Protein AF-0000000075959502 (afdb_homodimer)

Secondary structure (DSSP, 8-state):
------------------------B--EEEEE-TTS-EEEEE-EES-B-S-GGG--EEEEEEE-SSEEEEEEEETTSBEEEEEEEE-S-HHHHTS---HHHHHHHHHHHTTTSPP-SEEEEEPPP---GGGGGSHHHHHHHHHHHHHHHHHHHHHHH---HHHHHH--S-SS----S---EEEEPTTHHHHHTT-EETTEEPP-HHHHHHHHTT--EE------------SS---S-------EE----B--HHHHHHHHTS-HHHHHHHHHHHHHHHHHIIIIII--HHHHGGGG-/------------------------B--EEEEE-TTS-EEEEE-EES-B-S-GGG--EEEEEEE-SSEEEEEEEETTSBEEEEEEEE-S-HHHHTS---HHHHHHHHHHHTTTSPP-SEEEEEPPP---GGGGGSHHHHHHHHHHHHHHHHHHHHHHH---HHHHHH--S-SS----S---EEEEPTTHHHHHTT-EETTEEPP-HHHHHHHHTT--EE------------SS---S-------EE----B--HHHHHHHHTS-HHHHHHHHHHHHHHHHHIIIIII--HHHHGGGG-

pLDDT: mean 73.0, std 24.38, range [20.97, 98.81]

Radius of gyration: 30.24 Å; Cα contacts (8 Å, |Δi|>4): 829; chains: 2; bounding box: 91×112×64 Å

Foldseek 3Di:
DDPPPPPPPPPPPDPPPPPPPQPLPQLWDFFQDPVRDTDTDRFKPPRASDDLVPFFWEKFWFDDLFKIWIWIAGLVQETPDTDMDGQDDPVCVPPDDDLVSSLVSLLVCVVVRDDGQAYEYADDDPPDVVQCVDPVSVSSVVSVVSSVVSCQVNNLVDDDVVVVPDDPPDPVPCSPPRRRYMHGYPCLLCLLLVQDDPNDGHFCLVVVVCLQVPDFFDPPPPPPVPDDPPPPDVPDDPPPPLGQGFDGHYYDPVNVVVLVVDDSVVNSSSSNNVSRRSSCCCRRNVVDVSSCVSSHD/DDPPPPPPPPPPPPCPPPPPPQPLPQQWDFFQDPVRDTDTDRFKPPRASDDLVPFFWEKFWFDDLFKIWIWIAGLVQETPDTDMDGQDDPVCLVPDDDLVSSLVSLLVCVVVRDDGQAYEYADDDPPDVVQCVDPVSVSSVVSVVSSVVSCQVNNLVDDDVVVVPDDPPDPVPCSPPRRRYMHGYPCLLCLLLVQDDPNDGHFCLVVVVCLQVPDFFDPPPPPPVPDDPPPPDPPPDPPPPLGQGFDGHYYDPVNVVVLVPDDSVVNSSSSNNVSRRSSCCCRRNVVDVSSCVSSHD

Sequence (594 aa):
MAVVFPILEISLAHLSKSTLRQEAIGCSVKISTAGGSKKRIKVVKPDLSCEDEELQNVVGLHVGPCSIYWAKIKRSGDVLDWSHRKLFPIAEMSKKIRLPQLYEEVSSMLEHIPVGDVYILEAANHVQPSSLQSSSASLSALLHAQILAMLMALLNCRVESDLIYDSQEDIHRELDSIHKVYFLRPRMMSRLFRLLVGSERVSALDLVDSIIDGSRELKVDFAVEGQEDTENTRNEEAELHPTHIFTPVKVPSNIAASYYKLRAVEREEMCQALLIAMTFYDLVVFKDPKVLAPLQMMAVVFPILEISLAHLSKSTLRQEAIGCSVKISTAGGSKKRIKVVKPDLSCEDEELQNVVGLHVGPCSIYWAKIKRSGDVLDWSHRKLFPIAEMSKKIRLPQLYEEVSSMLEHIPVGDVYILEAANHVQPSSLQSSSASLSALLHAQILAMLMALLNCRVESDLIYDSQEDIHRELDSIHKVYFLRPRMMSRLFRLLVGSERVSALDLVDSIIDGSRELKVDFAVEGQEDTENTRNEEAELHPTHIFTPVKVPSNIAASYYKLRAVEREEMCQALLIAMTFYDLVVFKDPKVLAPLQM

Structure (mmCIF, N/CA/C/O backbone):
data_AF-0000000075959502-model_v1
#
loop_
_entity.id
_entity.type
_entity.pdbx_description
1 polymer 'Uncharacterized protein'
#
loop_
_atom_site.group_PDB
_atom_site.id
_atom_site.type_symbol
_atom_site.label_atom_id
_atom_site.label_alt_id
_atom_site.label_comp_id
_atom_site.label_asym_id
_atom_site.label_entity_id
_atom_site.label_seq_id
_atom_site.pdbx_PDB_ins_code
_atom_site.Cartn_x
_atom_site.Cartn_y
_atom_site.Cartn_z
_atom_site.occupancy
_atom_site.B_iso_or_equiv
_atom_site.auth_seq_id
_atom_site.auth_comp_id
_atom_site.auth_asym_id
_atom_site.auth_atom_id
_atom_site.pdbx_PDB_model_num
ATOM 1 N N . MET A 1 1 ? 63.781 -18.688 5.805 1 20.97 1 MET A N 1
ATOM 2 C CA . MET A 1 1 ? 62.969 -18.062 6.855 1 20.97 1 MET A CA 1
ATOM 3 C C . MET A 1 1 ? 61.594 -17.672 6.324 1 20.97 1 MET A C 1
ATOM 5 O O . MET A 1 1 ? 61.5 -16.875 5.391 1 20.97 1 MET A O 1
ATOM 9 N N . ALA A 1 2 ? 60.719 -18.531 6.5 1 24.69 2 ALA A N 1
ATOM 10 C CA . ALA A 1 2 ? 59.375 -18.734 5.969 1 24.69 2 ALA A CA 1
ATOM 11 C C . ALA A 1 2 ? 58.438 -17.656 6.473 1 24.69 2 ALA A C 1
ATOM 13 O O . ALA A 1 2 ? 58.375 -17.391 7.676 1 24.69 2 ALA A O 1
ATOM 14 N N . VAL A 1 3 ? 58.188 -16.641 5.797 1 23.62 3 VAL A N 1
ATOM 15 C CA . VAL A 1 3 ? 57.469 -15.422 6.168 1 23.62 3 VAL A CA 1
ATOM 16 C C . VAL A 1 3 ? 56.031 -15.773 6.543 1 23.62 3 VAL A C 1
ATOM 18 O O . VAL A 1 3 ? 55.281 -16.312 5.723 1 23.62 3 VAL A O 1
ATOM 21 N N . VAL A 1 4 ? 55.75 -16.25 7.707 1 23.06 4 VAL A N 1
ATOM 22 C CA . VAL A 1 4 ? 54.469 -16.672 8.297 1 23.06 4 VAL A CA 1
ATOM 23 C C . VAL A 1 4 ? 53.5 -15.508 8.289 1 23.06 4 VAL A C 1
ATOM 25 O O . VAL A 1 4 ? 53.781 -14.43 8.82 1 23.06 4 VAL A O 1
ATOM 28 N N . PHE A 1 5 ? 52.812 -15.312 7.262 1 24.22 5 PHE A N 1
ATOM 29 C CA . PHE A 1 5 ? 51.844 -14.242 7.18 1 24.22 5 PHE A CA 1
ATOM 30 C C . PHE A 1 5 ? 50.781 -14.383 8.281 1 24.22 5 PHE A C 1
ATOM 32 O O . PHE A 1 5 ? 50.188 -15.453 8.445 1 24.22 5 PHE A O 1
ATOM 39 N N . PRO A 1 6 ? 50.938 -13.773 9.43 1 23.33 6 PRO A N 1
ATOM 40 C CA . PRO A 1 6 ? 49.969 -13.922 10.531 1 23.33 6 PRO A CA 1
ATOM 41 C C . PRO A 1 6 ? 48.531 -13.766 10.094 1 23.33 6 PRO A C 1
ATOM 43 O O . PRO A 1 6 ? 48.25 -12.977 9.18 1 23.33 6 PRO A O 1
ATOM 46 N N . ILE A 1 7 ? 47.75 -14.789 10.102 1 22.53 7 ILE A N 1
ATOM 47 C CA . ILE A 1 7 ? 46.312 -14.992 9.898 1 22.53 7 ILE A CA 1
ATOM 48 C C . ILE A 1 7 ? 45.531 -14.039 10.805 1 22.53 7 ILE A C 1
ATOM 50 O O . ILE A 1 7 ? 45.625 -14.109 12.031 1 22.53 7 ILE A O 1
ATOM 54 N N . LEU A 1 8 ? 45.531 -12.812 10.523 1 21.7 8 LEU A N 1
ATOM 55 C CA . LEU A 1 8 ? 44.719 -11.875 11.305 1 21.7 8 LEU A CA 1
ATOM 56 C C . LEU A 1 8 ? 43.375 -12.477 11.656 1 21.7 8 LEU A C 1
ATOM 58 O O . LEU A 1 8 ? 42.625 -12.859 10.773 1 21.7 8 LEU A O 1
ATOM 62 N N . GLU A 1 9 ? 43.25 -13.195 12.727 1 22.69 9 GLU A N 1
ATOM 63 C CA . GLU A 1 9 ? 42.094 -13.648 13.5 1 22.69 9 GLU A CA 1
ATOM 64 C C . GLU A 1 9 ? 41.062 -12.523 13.656 1 22.69 9 GLU A C 1
ATOM 66 O O . GLU A 1 9 ? 41.312 -11.523 14.32 1 22.69 9 GLU A O 1
ATOM 71 N N . ILE A 1 10 ? 40.438 -12.211 12.617 1 23.39 10 ILE A N 1
ATOM 72 C CA . ILE A 1 10 ? 39.312 -11.297 12.711 1 23.39 10 ILE A CA 1
ATOM 73 C C . ILE A 1 10 ? 38.344 -11.789 13.781 1 23.39 10 ILE A C 1
ATOM 75 O O . ILE A 1 10 ? 37.75 -12.859 13.648 1 23.39 10 ILE A O 1
ATOM 79 N N . SER A 1 11 ? 38.656 -11.672 15.086 1 23.61 11 SER A N 1
ATOM 80 C CA . SER A 1 11 ? 37.781 -11.852 16.234 1 23.61 11 SER A CA 1
ATOM 81 C C . SER A 1 11 ? 36.406 -11.242 15.992 1 23.61 11 SER A C 1
ATOM 83 O O . SER A 1 11 ? 36.281 -10.078 15.578 1 23.61 11 SER A O 1
ATOM 85 N N . LEU A 1 12 ? 35.469 -12.008 15.617 1 23.78 12 LEU A N 1
ATOM 86 C CA . LEU A 1 12 ? 34.031 -11.914 15.617 1 23.78 12 LEU A CA 1
ATOM 87 C C . LEU A 1 12 ? 33.5 -11.281 16.906 1 23.78 12 LEU A C 1
ATOM 89 O O . LEU A 1 12 ? 33.281 -11.984 17.906 1 23.78 12 LEU A O 1
ATOM 93 N N . ALA A 1 13 ? 34.188 -10.359 17.5 1 24.36 13 ALA A N 1
ATOM 94 C CA . ALA A 1 13 ? 33.656 -9.711 18.703 1 24.36 13 ALA A CA 1
ATOM 95 C C . ALA A 1 13 ? 32.156 -9.469 18.547 1 24.36 13 ALA A C 1
ATOM 97 O O . ALA A 1 13 ? 31.641 -9.352 17.438 1 24.36 13 ALA A O 1
ATOM 98 N N . HIS A 1 14 ? 31.375 -9.695 19.719 1 25.3 14 HIS A N 1
ATOM 99 C CA . HIS A 1 14 ? 30 -9.656 20.234 1 25.3 14 HIS A CA 1
ATOM 100 C C . HIS A 1 14 ? 29.297 -8.375 19.812 1 25.3 14 HIS A C 1
ATOM 102 O O . HIS A 1 14 ? 29.547 -7.305 20.375 1 25.3 14 HIS A O 1
ATOM 108 N N . LEU A 1 15 ? 29.375 -8.117 18.688 1 25.14 15 LEU A N 1
ATOM 109 C CA . LEU A 1 15 ? 28.547 -6.988 18.266 1 25.14 15 LEU A CA 1
ATOM 110 C C . LEU A 1 15 ? 27.156 -7.059 18.891 1 25.14 15 LEU A C 1
ATOM 112 O O . LEU A 1 15 ? 26.312 -7.84 18.438 1 25.14 15 LEU A O 1
ATOM 116 N N . SER A 1 16 ? 26.906 -7.273 20.188 1 27.22 16 SER A N 1
ATOM 117 C CA . SER A 1 16 ? 25.812 -6.977 21.109 1 27.22 16 SER A CA 1
ATOM 118 C C . SER A 1 16 ? 25.281 -5.57 20.891 1 27.22 16 SER A C 1
ATOM 120 O O . SER A 1 16 ? 25.516 -4.672 21.703 1 27.22 16 SER A O 1
ATOM 122 N N . LYS A 1 17 ? 25.516 -4.988 19.859 1 28.58 17 LYS A N 1
ATOM 123 C CA . LYS A 1 17 ? 24.891 -3.666 19.906 1 28.58 17 LYS A CA 1
ATOM 124 C C . LYS A 1 17 ? 23.469 -3.746 20.453 1 28.58 17 LYS A C 1
ATOM 126 O O . LYS A 1 17 ? 22.703 -4.652 20.109 1 28.58 17 LYS A O 1
ATOM 131 N N . SER A 1 18 ? 23.172 -3.123 21.547 1 28.08 18 SER A N 1
ATOM 132 C CA . SER A 1 18 ? 21.984 -2.705 22.281 1 28.08 18 SER A CA 1
ATOM 133 C C . SER A 1 18 ? 20.844 -2.352 21.344 1 28.08 18 SER A C 1
ATOM 135 O O . SER A 1 18 ? 21.031 -1.588 20.391 1 28.08 18 SER A O 1
ATOM 137 N N . THR A 1 19 ? 20.031 -3.205 20.797 1 33.25 19 THR A N 1
ATOM 138 C CA . THR A 1 19 ? 18.625 -3.043 20.438 1 33.25 19 THR A CA 1
ATOM 139 C C . THR A 1 19 ? 18.031 -1.824 21.141 1 33.25 19 THR A C 1
ATOM 141 O O . THR A 1 19 ? 17.625 -1.901 22.297 1 33.25 19 THR A O 1
ATOM 144 N N . LEU A 1 20 ? 18.672 -0.806 21.297 1 27.59 20 LEU A N 1
ATOM 145 C CA . LEU A 1 20 ? 18.031 0.387 21.828 1 27.59 20 LEU A CA 1
ATOM 146 C C . LEU A 1 20 ? 16.641 0.595 21.219 1 27.59 20 LEU A C 1
ATOM 148 O O . LEU A 1 20 ? 16.531 0.959 20.047 1 27.59 20 LEU A O 1
ATOM 152 N N . ARG A 1 21 ? 15.727 -0.254 21.422 1 32.62 21 ARG A N 1
ATOM 153 C CA . ARG A 1 21 ? 14.32 0.143 21.438 1 32.62 21 ARG A CA 1
ATOM 154 C C . ARG A 1 21 ? 14.18 1.644 21.672 1 32.62 21 ARG A C 1
ATOM 156 O O . ARG A 1 21 ? 14.398 2.129 22.781 1 32.62 21 ARG A O 1
ATOM 163 N N . GLN A 1 22 ? 14.688 2.459 20.891 1 35.47 22 GLN A N 1
ATOM 164 C CA . GLN A 1 22 ? 14.312 3.861 21.031 1 35.47 22 GLN A CA 1
ATOM 165 C C . GLN A 1 22 ? 12.883 4 21.562 1 35.47 22 GLN A C 1
ATOM 167 O O . GLN A 1 22 ? 11.945 3.477 20.953 1 35.47 22 GLN A O 1
ATOM 172 N N . GLU A 1 23 ? 12.656 4.031 22.766 1 39.66 23 GLU A N 1
ATOM 173 C CA . GLU A 1 23 ? 11.391 4.344 23.422 1 39.66 23 GLU A CA 1
ATOM 174 C C . GLU A 1 23 ? 10.609 5.391 22.625 1 39.66 23 GLU A C 1
ATOM 176 O O . GLU A 1 23 ? 11.094 6.504 22.406 1 39.66 23 GLU A O 1
ATOM 181 N N . ALA A 1 24 ? 9.852 4.898 21.656 1 46.62 24 ALA A N 1
ATOM 182 C CA . ALA A 1 24 ? 8.852 5.785 21.062 1 46.62 24 ALA A CA 1
ATOM 183 C C . ALA A 1 24 ? 8.289 6.754 22.094 1 46.62 24 ALA A C 1
ATOM 185 O O . ALA A 1 24 ? 7.828 6.336 23.156 1 46.62 24 ALA A O 1
ATOM 186 N N . ILE A 1 25 ? 8.789 7.949 22.297 1 45.75 25 ILE A N 1
ATOM 187 C CA . ILE A 1 25 ? 8.18 8.969 23.141 1 45.75 25 ILE A CA 1
ATOM 188 C C . ILE A 1 25 ? 6.773 9.281 22.641 1 45.75 25 ILE A C 1
ATOM 190 O O . ILE A 1 25 ? 6.59 9.719 21.5 1 45.75 25 ILE A O 1
ATOM 194 N N . GLY A 1 26 ? 5.84 8.57 23.188 1 49.59 26 GLY A N 1
ATOM 195 C CA . GLY A 1 26 ? 4.449 8.891 22.922 1 49.59 26 GLY A CA 1
ATOM 196 C C . GLY A 1 26 ? 4.141 10.367 23.047 1 49.59 26 GLY A C 1
ATOM 197 O O . GLY A 1 26 ? 4.543 11 24.031 1 49.59 26 GLY A O 1
ATOM 198 N N . CYS A 1 27 ? 4.039 11.117 21.922 1 54.19 27 CYS A N 1
ATOM 199 C CA . CYS A 1 27 ? 3.635 12.516 21.938 1 54.19 27 CYS A CA 1
ATOM 200 C C . CYS A 1 27 ? 2.168 12.656 22.328 1 54.19 27 CYS A C 1
ATOM 202 O O . CYS A 1 27 ? 1.28 12.234 21.578 1 54.19 27 CYS A O 1
ATOM 204 N N . SER A 1 28 ? 1.961 12.828 23.594 1 60.25 28 SER A N 1
ATOM 205 C CA . SER A 1 28 ? 0.593 12.977 24.094 1 60.25 28 SER A CA 1
ATOM 206 C C . SER A 1 28 ? 0.292 14.43 24.453 1 60.25 28 SER A C 1
ATOM 208 O O . SER A 1 28 ? 1.198 15.188 24.797 1 60.25 28 SER A O 1
ATOM 210 N N . VAL A 1 29 ? -0.824 14.906 24.094 1 62.03 29 VAL A N 1
ATOM 211 C CA . VAL A 1 29 ? -1.307 16.234 24.469 1 62.03 29 VAL A CA 1
ATOM 212 C C . VAL A 1 29 ? -2.562 16.109 25.328 1 62.03 29 VAL A C 1
ATOM 214 O O . VAL A 1 29 ? -3.33 15.148 25.172 1 62.03 29 VAL A O 1
ATOM 217 N N . LYS A 1 30 ? -2.686 16.891 26.375 1 63.94 30 LYS A N 1
ATOM 218 C CA . LYS A 1 30 ? -3.889 16.922 27.203 1 63.94 30 LYS A CA 1
ATOM 219 C C . LYS A 1 30 ? -5.031 17.625 26.484 1 63.94 30 LYS A C 1
ATOM 221 O O . LYS A 1 30 ? -4.855 18.734 25.953 1 63.94 30 LYS A O 1
ATOM 226 N N . ILE A 1 31 ? -6.023 16.922 26.109 1 63.94 31 ILE A N 1
ATOM 227 C CA . ILE A 1 31 ? -7.203 17.516 25.5 1 63.94 31 ILE A CA 1
ATOM 228 C C . ILE A 1 31 ? -8.375 17.469 26.484 1 63.94 31 ILE A C 1
ATOM 230 O O . ILE A 1 31 ? -8.516 16.516 27.25 1 63.94 31 ILE A O 1
ATOM 234 N N . SER A 1 32 ? -9.039 18.578 26.703 1 60.12 32 SER A N 1
ATOM 235 C CA . SER A 1 32 ? -10.234 18.594 27.531 1 60.12 32 SER A CA 1
ATOM 236 C C . SER A 1 32 ? -11.383 17.844 26.875 1 60.12 32 SER A C 1
ATOM 238 O O . SER A 1 32 ? -11.617 17.969 25.672 1 60.12 32 SER A O 1
ATOM 240 N N . THR A 1 33 ? -11.844 16.828 27.609 1 55.31 33 THR A N 1
ATOM 241 C CA . THR A 1 33 ? -13.039 16.125 27.141 1 55.31 33 THR A CA 1
ATOM 242 C C . THR A 1 33 ? -14.297 16.906 27.5 1 55.31 33 THR A C 1
ATOM 244 O O . THR A 1 33 ? -14.234 17.891 28.25 1 55.31 33 THR A O 1
ATOM 247 N N . ALA A 1 34 ? -15.398 16.656 26.891 1 56.03 34 ALA A N 1
ATOM 248 C CA . ALA A 1 34 ? -16.672 17.297 27.188 1 56.03 34 ALA A CA 1
ATOM 249 C C . ALA A 1 34 ? -16.938 17.375 28.688 1 56.03 34 ALA A C 1
ATOM 251 O O . ALA A 1 34 ? -17.594 18.297 29.156 1 56.03 34 ALA A O 1
ATOM 252 N N . GLY A 1 35 ? -16.5 16.516 29.359 1 53.81 35 GLY A N 1
ATOM 253 C CA . GLY A 1 35 ? -16.828 16.484 30.781 1 53.81 35 GLY A CA 1
ATOM 254 C C . GLY A 1 35 ? -15.789 17.172 31.656 1 53.81 35 GLY A C 1
ATOM 255 O O . GLY A 1 35 ? -15.805 17.047 32.875 1 53.81 35 GLY A O 1
ATOM 256 N N . GLY A 1 36 ? -14.969 18 31.141 1 56.59 36 GLY A N 1
ATOM 257 C CA . GLY A 1 36 ? -14.039 18.781 31.953 1 56.59 36 GLY A CA 1
ATOM 258 C C . GLY A 1 36 ? -12.781 18.016 32.312 1 56.59 36 GLY A C 1
ATOM 259 O O . GLY A 1 36 ? -11.875 18.578 32.938 1 56.59 36 GLY A O 1
ATOM 260 N N . SER A 1 37 ? -12.75 16.703 32.125 1 60.59 37 SER A N 1
ATOM 261 C CA . SER A 1 37 ? -11.578 15.93 32.5 1 60.59 37 SER A CA 1
ATOM 262 C C . SER A 1 37 ? -10.5 15.961 31.438 1 60.59 37 SER A C 1
ATOM 264 O O . SER A 1 37 ? -10.805 16.016 30.234 1 60.59 37 SER A O 1
ATOM 266 N N . LYS A 1 38 ? -9.258 16.328 31.797 1 63.22 38 LYS A N 1
ATOM 267 C CA . LYS A 1 38 ? -8.125 16.375 30.875 1 63.22 38 LYS A CA 1
ATOM 268 C C . LYS A 1 38 ? -7.547 14.977 30.641 1 63.22 38 LYS A C 1
ATOM 270 O O . LYS A 1 38 ? -7.219 14.273 31.609 1 63.22 38 LYS A O 1
ATOM 275 N N . LYS A 1 39 ? -7.801 14.453 29.406 1 66.81 39 LYS A N 1
ATOM 276 C CA . LYS A 1 39 ? -7.238 13.148 29.047 1 66.81 39 LYS A CA 1
ATOM 277 C C . LYS A 1 39 ? -6.043 13.305 28.109 1 66.81 39 LYS A C 1
ATOM 279 O O . LYS A 1 39 ? -6.062 14.125 27.203 1 66.81 39 LYS A O 1
ATOM 284 N N . ARG A 1 40 ? -5.008 12.633 28.516 1 69.5 40 ARG A N 1
ATOM 285 C CA . ARG A 1 40 ? -3.828 12.609 27.672 1 69.5 40 ARG A CA 1
ATOM 286 C C . ARG A 1 40 ? -4.066 11.75 26.422 1 69.5 40 ARG A C 1
ATOM 288 O O . ARG A 1 40 ? -4.469 10.586 26.547 1 69.5 40 ARG A O 1
ATOM 295 N N . ILE A 1 41 ? -4.055 12.484 25.234 1 76.5 41 ILE A N 1
ATOM 296 C CA . ILE A 1 41 ? -4.309 11.758 24 1 76.5 41 ILE A CA 1
ATOM 297 C C . ILE A 1 41 ? -3.045 11.742 23.141 1 76.5 41 ILE A C 1
ATOM 299 O O . ILE A 1 41 ? -2.336 12.75 23.047 1 76.5 41 ILE A O 1
ATOM 303 N N . LYS A 1 42 ? -2.816 10.594 22.562 1 80.06 42 LYS A N 1
ATOM 304 C CA . LYS A 1 42 ? -1.722 10.5 21.609 1 80.06 42 LYS A CA 1
ATOM 305 C C . LYS A 1 42 ? -2.076 11.188 20.297 1 80.06 42 LYS A C 1
ATOM 307 O O . LYS A 1 42 ? -3.107 10.891 19.688 1 80.06 42 LYS A O 1
ATOM 312 N N . VAL A 1 43 ? -1.275 12.125 19.859 1 84.12 43 VAL A N 1
ATOM 313 C CA . VAL A 1 43 ? -1.587 13.016 18.75 1 84.12 43 VAL A CA 1
ATOM 314 C C . VAL A 1 43 ? -1.156 12.375 17.438 1 84.12 43 VAL A C 1
ATOM 316 O O . VAL A 1 43 ? -1.752 12.633 16.391 1 84.12 43 VAL A O 1
ATOM 319 N N . VAL A 1 44 ? -0.116 11.539 17.516 1 86 44 VAL A N 1
ATOM 320 C CA . VAL A 1 44 ? 0.427 10.977 16.281 1 86 44 VAL A CA 1
ATOM 321 C C . VAL A 1 44 ? 0.638 9.477 16.438 1 86 44 VAL A C 1
ATOM 323 O O . VAL A 1 44 ? 0.999 9.008 17.531 1 86 44 VAL A O 1
ATOM 326 N N . LYS A 1 45 ? 0.326 8.812 15.484 1 81.44 45 LYS A N 1
ATOM 327 C CA . LYS A 1 45 ? 0.616 7.383 15.422 1 81.44 45 LYS A CA 1
ATOM 328 C C . LYS A 1 45 ? 1.347 7.031 14.125 1 81.44 45 LYS A C 1
ATOM 330 O O . LYS A 1 45 ? 0.994 7.527 13.055 1 81.44 45 LYS A O 1
ATOM 335 N N . PRO A 1 46 ? 2.33 6.113 14.078 1 83.81 46 PRO A N 1
ATOM 336 C CA . PRO A 1 46 ? 2.92 5.516 15.281 1 83.81 46 PRO A CA 1
ATOM 337 C C . PRO A 1 46 ? 3.658 6.535 16.141 1 83.81 46 PRO A C 1
ATOM 339 O O . PRO A 1 46 ? 3.713 7.719 15.805 1 83.81 46 PRO A O 1
ATOM 342 N N . ASP A 1 47 ? 4.098 5.957 17.328 1 79.25 47 ASP A N 1
ATOM 343 C CA . ASP A 1 47 ? 4.859 6.844 18.203 1 79.25 47 ASP A CA 1
ATOM 344 C C . ASP A 1 47 ? 6.164 7.277 17.547 1 79.25 47 ASP A C 1
ATOM 346 O O . ASP A 1 47 ? 6.828 6.477 16.875 1 79.25 47 ASP A O 1
ATOM 350 N N . LEU A 1 48 ? 6.434 8.547 17.656 1 77.69 48 LEU A N 1
ATOM 351 C CA . LEU A 1 48 ? 7.656 9.062 17.062 1 77.69 48 LEU A CA 1
ATOM 352 C C . LEU A 1 48 ? 8.891 8.414 17.672 1 77.69 48 LEU A C 1
ATOM 354 O O . LEU A 1 48 ? 8.961 8.234 18.891 1 77.69 48 LEU A O 1
ATOM 358 N N . SER A 1 49 ? 9.758 7.758 16.844 1 59.47 49 SER A N 1
ATOM 359 C CA . SER A 1 49 ? 11 7.129 17.281 1 59.47 49 SER A CA 1
ATOM 360 C C . SER A 1 49 ? 12.078 8.164 17.562 1 59.47 49 SER A C 1
ATOM 362 O O . SER A 1 49 ? 13.016 7.902 18.312 1 59.47 49 SER A O 1
ATOM 364 N N . CYS A 1 50 ? 12.172 9.219 16.812 1 56.22 50 CYS A N 1
ATOM 365 C CA . CYS A 1 50 ? 13.312 10.125 16.875 1 56.22 50 CYS A CA 1
ATOM 366 C C . CYS A 1 50 ? 13.102 11.203 17.938 1 56.22 50 CYS A C 1
ATOM 368 O O . CYS A 1 50 ? 11.969 11.492 18.312 1 56.22 50 CYS A O 1
ATOM 370 N N . GLU A 1 51 ? 14.227 11.523 18.391 1 59.78 51 GLU A N 1
ATOM 371 C CA . GLU A 1 51 ? 14.242 12.719 19.234 1 59.78 51 GLU A CA 1
ATOM 372 C C . GLU A 1 51 ? 13.742 13.938 18.469 1 59.78 51 GLU A C 1
ATOM 374 O O . GLU A 1 51 ? 14.148 14.18 17.328 1 59.78 51 GLU A O 1
ATOM 379 N N . ASP A 1 52 ? 12.633 14.531 18.844 1 63.56 52 ASP A N 1
ATOM 380 C CA . ASP A 1 52 ? 11.977 15.719 18.312 1 63.56 52 ASP A CA 1
ATOM 381 C C . ASP A 1 52 ? 13 16.734 17.812 1 63.56 52 ASP A C 1
ATOM 383 O O . ASP A 1 52 ? 12.766 17.406 16.797 1 63.56 52 ASP A O 1
ATOM 387 N N . GLU A 1 53 ? 14.133 16.609 18.359 1 67 53 GLU A N 1
ATOM 388 C CA . GLU A 1 53 ? 15.102 17.656 18.094 1 67 53 GLU A CA 1
ATOM 389 C C . GLU A 1 53 ? 15.742 17.484 16.719 1 67 53 GLU A C 1
ATOM 391 O O . GLU A 1 53 ? 16.281 18.422 16.141 1 67 53 GLU A O 1
ATOM 396 N N . GLU A 1 54 ? 15.484 16.406 16.141 1 77.5 54 GLU A N 1
ATOM 397 C CA . GLU A 1 54 ? 16.172 16.109 14.891 1 77.5 54 GLU A CA 1
ATOM 398 C C . GLU A 1 54 ? 15.273 16.375 13.688 1 77.5 54 GLU A C 1
ATOM 400 O O . GLU A 1 54 ? 15.75 16.453 12.555 1 77.5 54 GLU A O 1
ATOM 405 N N . LEU A 1 55 ? 14.125 16.812 13.977 1 87.81 55 LEU A N 1
ATOM 406 C CA . LEU A 1 55 ? 13.188 17.016 12.875 1 87.81 55 LEU A CA 1
ATOM 407 C C . LEU A 1 55 ? 13.305 18.438 12.328 1 87.81 55 LEU A C 1
ATOM 409 O O . LEU A 1 55 ? 12.953 19.391 13.008 1 87.81 55 LEU A O 1
ATOM 413 N N . GLN A 1 56 ? 13.867 18.531 11.148 1 91.06 56 GLN A N 1
ATOM 414 C CA . GLN A 1 56 ? 14.094 19.844 10.539 1 91.06 56 GLN A CA 1
ATOM 415 C C . GLN A 1 56 ? 13.117 20.094 9.398 1 91.06 56 GLN A C 1
ATOM 417 O O . GLN A 1 56 ? 12.656 21.219 9.203 1 91.06 56 GLN A O 1
ATOM 422 N N . ASN A 1 57 ? 12.852 19.078 8.672 1 94.81 57 ASN A N 1
ATOM 423 C CA . ASN A 1 57 ? 11.992 19.188 7.5 1 94.81 57 ASN A CA 1
ATOM 424 C C . ASN A 1 57 ? 10.781 18.266 7.605 1 94.81 57 ASN A C 1
ATOM 426 O O . ASN A 1 57 ? 10.922 17.047 7.555 1 94.81 57 ASN A O 1
ATOM 430 N N . VAL A 1 58 ? 9.664 18.891 7.75 1 96.38 58 VAL A N 1
ATOM 431 C CA . VAL A 1 58 ? 8.422 18.125 7.863 1 96.38 58 VAL A CA 1
ATOM 432 C C . VAL A 1 58 ? 7.598 18.281 6.586 1 96.38 58 VAL A C 1
ATOM 434 O O . VAL A 1 58 ? 7.469 19.391 6.059 1 96.38 58 VAL A O 1
ATOM 437 N N . VAL A 1 59 ? 7.125 17.219 6.066 1 98.19 59 VAL A N 1
ATOM 438 C CA . VAL A 1 59 ? 6.266 17.25 4.887 1 98.19 59 VAL A CA 1
ATOM 439 C C . VAL A 1 59 ? 4.844 16.844 5.266 1 98.19 59 VAL A C 1
ATOM 441 O O . VAL A 1 59 ? 4.605 15.703 5.66 1 98.19 59 VAL A O 1
ATOM 444 N N . GLY A 1 60 ? 3.93 17.812 5.234 1 98.56 60 GLY A N 1
ATOM 445 C CA . GLY A 1 60 ? 2.518 17.484 5.336 1 98.56 60 GLY A CA 1
ATOM 446 C C . GLY A 1 60 ? 1.935 16.969 4.039 1 98.56 60 GLY A C 1
ATOM 447 O O . GLY A 1 60 ? 2.174 17.531 2.969 1 98.56 60 GLY A O 1
ATOM 448 N N . LEU A 1 61 ? 1.188 15.883 4.125 1 98.38 61 LEU A N 1
ATOM 449 C CA . LEU A 1 61 ? 0.593 15.234 2.957 1 98.38 61 LEU A CA 1
ATOM 450 C C . LEU A 1 61 ? -0.925 15.172 3.088 1 98.38 61 LEU A C 1
ATOM 452 O O . LEU A 1 61 ? -1.447 14.922 4.176 1 98.38 61 LEU A O 1
ATOM 456 N N . HIS A 1 62 ? -1.585 15.406 1.982 1 97.38 62 HIS A N 1
ATOM 457 C CA . HIS A 1 62 ? -3.033 15.266 1.896 1 97.38 62 HIS A CA 1
ATOM 458 C C . HIS A 1 62 ? -3.449 14.625 0.578 1 97.38 62 HIS A C 1
ATOM 460 O O . HIS A 1 62 ? -3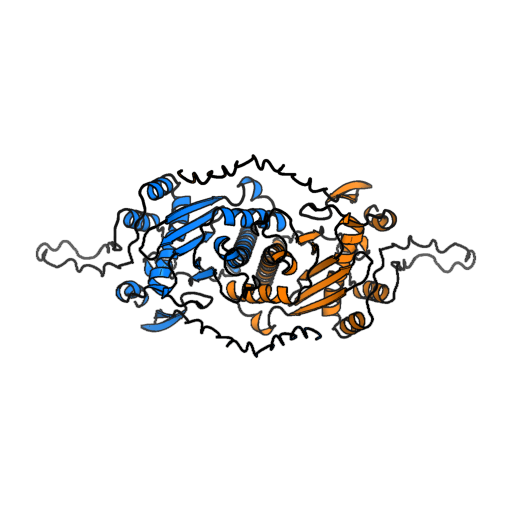.105 15.125 -0.497 1 97.38 62 HIS A O 1
ATOM 466 N N . VAL A 1 63 ? -4.164 13.469 0.731 1 94.81 63 VAL A N 1
ATOM 467 C CA . VAL A 1 63 ? -4.652 12.781 -0.459 1 94.81 63 VAL A CA 1
ATOM 468 C C . VAL A 1 63 ? -6.082 13.227 -0.762 1 94.81 63 VAL A C 1
ATOM 470 O O . VAL A 1 63 ? -7.016 12.867 -0.038 1 94.81 63 VAL A O 1
ATOM 473 N N . GLY A 1 64 ? -6.188 14.008 -1.828 1 91.12 64 GLY A N 1
ATOM 474 C CA . GLY A 1 64 ? -7.504 14.43 -2.283 1 91.12 64 GLY A CA 1
ATOM 475 C C . GLY A 1 64 ? -8.156 13.43 -3.219 1 91.12 64 GLY A C 1
ATOM 476 O O . GLY A 1 64 ? -7.66 12.32 -3.396 1 91.12 64 GLY A O 1
ATOM 477 N N . PRO A 1 65 ? -9.305 13.773 -3.783 1 84.75 65 PRO A N 1
ATOM 478 C CA . PRO A 1 65 ? -10.031 12.875 -4.676 1 84.75 65 PRO A CA 1
ATOM 479 C C . PRO A 1 65 ? -9.234 12.523 -5.934 1 84.75 65 PRO A C 1
ATOM 481 O O . PRO A 1 65 ? -9.312 11.391 -6.422 1 84.75 65 PRO A O 1
ATOM 484 N N . CYS A 1 66 ? -8.453 13.523 -6.406 1 85.69 66 CYS A N 1
ATOM 485 C CA . CYS A 1 66 ? -7.812 13.258 -7.691 1 85.69 66 CYS A CA 1
ATOM 486 C C . CYS A 1 66 ? -6.328 13.602 -7.637 1 85.69 66 CYS A C 1
ATOM 488 O O . CYS A 1 66 ? -5.617 13.445 -8.633 1 85.69 66 CYS A O 1
ATOM 490 N N . SER A 1 67 ? -5.926 14.117 -6.523 1 93.25 67 SER A N 1
ATOM 491 C CA . SER A 1 67 ? -4.555 14.617 -6.445 1 93.25 67 SER A CA 1
ATOM 492 C C . SER A 1 67 ? -3.951 14.359 -5.066 1 93.25 67 SER A C 1
ATOM 494 O O . SER A 1 67 ? -4.676 14.102 -4.105 1 93.25 67 SER A O 1
ATOM 496 N N . ILE A 1 68 ? -2.693 14.32 -5.066 1 96.5 68 ILE A N 1
ATOM 497 C CA . ILE A 1 68 ? -1.958 14.352 -3.807 1 96.5 68 ILE A CA 1
ATOM 498 C C . ILE A 1 68 ? -1.366 15.742 -3.588 1 96.5 68 ILE A C 1
ATOM 500 O O . ILE A 1 68 ? -0.771 16.328 -4.5 1 96.5 68 ILE A O 1
ATOM 504 N N . TYR A 1 69 ? -1.581 16.312 -2.434 1 98 69 TYR A N 1
ATOM 505 C CA . TYR A 1 69 ? -1.102 17.625 -2.043 1 98 69 TYR A CA 1
ATOM 506 C C . TYR A 1 69 ? -0.034 17.531 -0.961 1 98 69 TYR A C 1
ATOM 508 O O . TYR A 1 69 ? -0.105 16.656 -0.093 1 98 69 TYR A O 1
ATOM 516 N N . TRP A 1 70 ? 1.007 18.438 -1.033 1 98.75 70 TRP A N 1
ATOM 517 C CA . TRP A 1 70 ? 2.027 18.406 0.009 1 98.75 70 TRP A CA 1
ATOM 518 C C . TRP A 1 70 ? 2.508 19.812 0.356 1 98.75 70 TRP A C 1
ATOM 520 O O . TRP A 1 70 ? 2.324 20.734 -0.425 1 98.75 70 TRP A O 1
ATOM 530 N N . ALA A 1 71 ? 2.977 19.953 1.52 1 98.81 71 ALA A N 1
ATOM 531 C CA . ALA A 1 71 ? 3.666 21.156 1.987 1 98.81 71 ALA A CA 1
ATOM 532 C C . ALA A 1 71 ? 4.902 20.797 2.803 1 98.81 71 ALA A C 1
ATOM 534 O O . ALA A 1 71 ? 4.805 20.109 3.824 1 98.81 71 ALA A O 1
ATOM 535 N N . LYS A 1 72 ? 6.047 21.156 2.338 1 98.75 72 LYS A N 1
ATOM 536 C CA . LYS A 1 72 ? 7.285 20.984 3.088 1 98.75 72 LYS A CA 1
ATOM 537 C C . LYS A 1 72 ? 7.633 22.234 3.883 1 98.75 72 LYS A C 1
ATOM 539 O O . LYS A 1 72 ? 7.797 23.312 3.309 1 98.75 72 LYS A O 1
ATOM 544 N N . ILE A 1 73 ? 7.754 22.094 5.164 1 98.25 73 ILE A N 1
ATOM 545 C CA . ILE A 1 73 ? 8.055 23.203 6.051 1 98.25 73 ILE A CA 1
ATOM 546 C C . ILE A 1 73 ? 9.328 22.922 6.84 1 98.25 73 ILE A C 1
ATOM 548 O O . ILE A 1 73 ? 9.492 21.812 7.375 1 98.25 73 ILE A O 1
ATOM 552 N N . LYS A 1 74 ? 10.195 23.859 6.844 1 97.44 74 LYS A N 1
ATOM 553 C CA . LYS A 1 74 ? 11.375 23.797 7.695 1 97.44 74 LYS A CA 1
ATOM 554 C C . LYS A 1 74 ? 11.039 24.156 9.141 1 97.44 74 LYS A C 1
ATOM 556 O O . LYS A 1 74 ? 10.102 24.922 9.383 1 97.44 74 LYS A O 1
ATOM 561 N N . ARG A 1 75 ? 11.812 23.672 10.008 1 95.12 75 ARG A N 1
ATOM 562 C CA . ARG A 1 75 ? 11.617 23.922 11.43 1 95.12 75 ARG A CA 1
ATOM 563 C C . ARG A 1 75 ? 11.602 25.422 11.719 1 95.12 75 ARG A C 1
ATOM 565 O O . ARG A 1 75 ? 10.922 25.875 12.641 1 95.12 75 ARG A O 1
ATOM 572 N N . SER A 1 76 ? 12.281 26.203 10.961 1 94.69 76 SER A N 1
ATOM 573 C CA . SER A 1 76 ? 12.344 27.656 11.094 1 94.69 76 SER A CA 1
ATOM 574 C C . SER A 1 76 ? 11.008 28.297 10.742 1 94.69 76 SER A C 1
ATOM 576 O O . SER A 1 76 ? 10.789 29.484 11.039 1 94.69 76 SER A O 1
ATOM 578 N N . GLY A 1 77 ? 10.18 27.547 10.078 1 95.12 77 GLY A N 1
ATOM 579 C CA . GLY A 1 77 ? 8.891 28.078 9.641 1 95.12 77 GLY A CA 1
ATOM 580 C C . GLY A 1 77 ? 8.844 28.391 8.156 1 95.12 77 GLY A C 1
ATOM 581 O O . GLY A 1 77 ? 7.793 28.75 7.625 1 95.12 77 GLY A O 1
ATOM 582 N N . ASP A 1 78 ? 9.906 28.234 7.488 1 97.31 78 ASP A N 1
ATOM 583 C CA . ASP A 1 78 ? 9.945 28.516 6.059 1 97.31 78 ASP A CA 1
ATOM 584 C C . ASP A 1 78 ? 9.25 27.406 5.262 1 97.31 78 ASP A C 1
ATOM 586 O O . ASP A 1 78 ? 9.594 26.234 5.391 1 97.31 78 ASP A O 1
ATOM 590 N N . VAL A 1 79 ? 8.312 27.812 4.465 1 98.31 79 VAL A N 1
ATOM 591 C CA . VAL A 1 79 ? 7.695 26.859 3.541 1 98.31 79 VAL A CA 1
ATOM 592 C C . VAL A 1 79 ? 8.578 26.688 2.305 1 98.31 79 VAL A C 1
ATOM 594 O O . VAL A 1 79 ? 8.727 27.625 1.515 1 98.31 79 VAL A O 1
ATOM 597 N N . LEU A 1 80 ? 9.102 25.516 2.141 1 98.31 80 LEU A N 1
ATOM 598 C CA . LEU A 1 80 ? 10.078 25.266 1.082 1 98.31 80 LEU A CA 1
ATOM 599 C C . LEU A 1 80 ? 9.391 24.797 -0.193 1 98.31 80 LEU A C 1
ATOM 601 O O . LEU A 1 80 ? 9.898 25.016 -1.296 1 98.31 80 LEU A O 1
ATOM 605 N N . ASP A 1 81 ? 8.391 24.094 -0.058 1 98.5 81 ASP A N 1
ATOM 606 C CA . ASP A 1 81 ? 7.621 23.578 -1.181 1 98.5 81 ASP A CA 1
ATOM 607 C C . ASP A 1 81 ? 6.152 23.391 -0.804 1 98.5 81 ASP A C 1
ATOM 609 O O . ASP A 1 81 ? 5.84 22.953 0.302 1 98.5 81 ASP A O 1
ATOM 613 N N . TRP A 1 82 ? 5.273 23.844 -1.577 1 98.69 82 TRP A N 1
ATOM 614 C CA . TRP A 1 82 ? 3.826 23.734 -1.432 1 98.69 82 TRP A CA 1
ATOM 615 C C . TRP A 1 82 ? 3.156 23.531 -2.785 1 98.69 82 TRP A C 1
ATOM 617 O O . TRP A 1 82 ? 3.004 24.469 -3.564 1 98.69 82 TRP A O 1
ATOM 627 N N . SER A 1 83 ? 2.768 22.266 -3.074 1 98.25 83 SER A N 1
ATOM 628 C CA . SER A 1 83 ? 2.326 21.938 -4.422 1 98.25 83 SER A CA 1
ATOM 629 C C . SER A 1 83 ? 1.461 20.672 -4.426 1 98.25 83 SER A C 1
ATOM 631 O O . SER A 1 83 ? 0.946 20.266 -3.383 1 98.25 83 SER A O 1
ATOM 633 N N . HIS A 1 84 ? 1.051 20.266 -5.578 1 97.56 84 HIS A N 1
ATOM 634 C CA . HIS A 1 84 ? 0.22 19.078 -5.773 1 97.56 84 HIS A CA 1
ATOM 635 C C . HIS A 1 84 ? 0.5 18.422 -7.125 1 97.56 84 HIS A C 1
ATOM 637 O O . HIS A 1 84 ? 1.174 19.016 -7.977 1 97.56 84 HIS A O 1
ATOM 643 N N . ARG A 1 85 ? 0.102 17.219 -7.227 1 95.69 85 ARG A N 1
ATOM 644 C CA . ARG A 1 85 ? 0.169 16.5 -8.5 1 95.69 85 ARG A CA 1
ATOM 645 C C . ARG A 1 85 ? -1.054 15.609 -8.688 1 95.69 85 ARG A C 1
ATOM 647 O O . ARG A 1 85 ? -1.513 14.961 -7.746 1 95.69 85 ARG A O 1
ATOM 654 N N . LYS A 1 86 ? -1.546 15.625 -9.891 1 91.69 86 LYS A N 1
ATOM 655 C CA . LYS A 1 86 ? -2.705 14.797 -10.227 1 91.69 86 LYS A CA 1
ATOM 656 C C . LYS A 1 86 ? -2.32 13.328 -10.352 1 91.69 86 LYS A C 1
ATOM 658 O O . LYS A 1 86 ? -1.267 13 -10.898 1 91.69 86 LYS A O 1
ATOM 663 N N . LEU A 1 87 ? -3.033 12.398 -9.688 1 84.75 87 LEU A N 1
ATOM 664 C CA . LEU A 1 87 ? -2.795 10.961 -9.773 1 84.75 87 LEU A CA 1
ATOM 665 C C . LEU A 1 87 ? -3.34 10.398 -11.086 1 84.75 87 LEU A C 1
ATOM 667 O O . LEU A 1 87 ? -2.648 9.648 -11.781 1 84.75 87 LEU A O 1
ATOM 671 N N . PHE A 1 88 ? -4.738 10.328 -11.273 1 72.75 88 PHE A N 1
ATOM 672 C CA . PHE A 1 88 ? -5.367 9.734 -12.445 1 72.75 88 PHE A CA 1
ATOM 673 C C . PHE A 1 88 ? -5.883 10.812 -13.391 1 72.75 88 PHE A C 1
ATOM 675 O O . PHE A 1 88 ? -6.254 11.898 -12.953 1 72.75 88 PHE A O 1
ATOM 682 N N . PRO A 1 89 ? -5.441 10.547 -14.711 1 54.47 89 PRO A N 1
ATOM 683 C CA . PRO A 1 89 ? -6.277 11.398 -15.555 1 54.47 89 PRO A CA 1
ATOM 684 C C . PRO A 1 89 ? -7.773 11.203 -15.305 1 54.47 89 PRO A C 1
ATOM 686 O O . PRO A 1 89 ? -8.203 10.109 -14.938 1 54.47 89 PRO A O 1
ATOM 689 N N . ILE A 1 90 ? -8.547 12.125 -14.891 1 49.41 90 ILE A N 1
ATOM 690 C 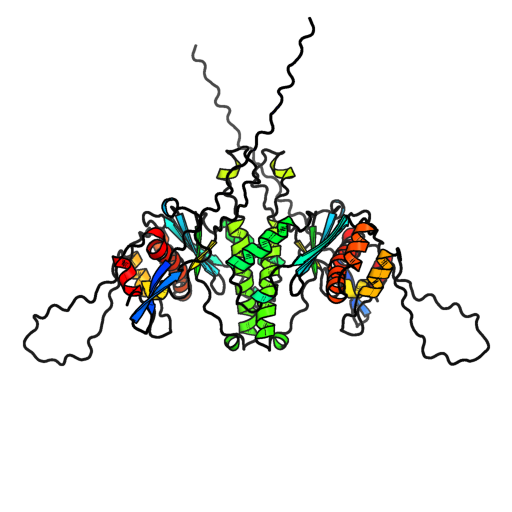CA . ILE A 1 90 ? -9.984 12.148 -14.641 1 49.41 90 ILE A CA 1
ATOM 691 C C . ILE A 1 90 ? -10.664 11.062 -15.469 1 49.41 90 ILE A C 1
ATOM 693 O O . ILE A 1 90 ? -11.586 10.391 -14.984 1 49.41 90 ILE A O 1
ATOM 697 N N . ALA A 1 91 ? -10.367 11.031 -16.656 1 46.47 91 ALA A N 1
ATOM 698 C CA . ALA A 1 91 ? -11.047 10.141 -17.594 1 46.47 91 ALA A CA 1
ATOM 699 C C . ALA A 1 91 ? -10.883 8.68 -17.188 1 46.47 91 ALA A C 1
ATOM 701 O O . ALA A 1 91 ? -11.719 7.84 -17.531 1 46.47 91 ALA A O 1
ATOM 702 N N . GLU A 1 92 ? -9.945 8.391 -16.484 1 52.53 92 GLU A N 1
ATOM 703 C CA . GLU A 1 92 ? -9.656 6.988 -16.172 1 52.53 92 GLU A CA 1
ATOM 704 C C . GLU A 1 92 ? -10.25 6.586 -14.828 1 52.53 92 GLU A C 1
ATOM 706 O O . GLU A 1 92 ? -10.211 5.41 -14.461 1 52.53 92 GLU A O 1
ATOM 711 N N . MET A 1 93 ? -10.766 7.605 -14.078 1 49.41 93 MET A N 1
ATOM 712 C CA . MET A 1 93 ? -11.344 7.336 -12.766 1 49.41 93 MET A CA 1
ATOM 713 C C . MET A 1 93 ? -12.555 6.414 -12.883 1 49.41 93 MET A C 1
ATOM 715 O O . MET A 1 93 ? -12.828 5.629 -11.977 1 49.41 93 MET A O 1
ATOM 719 N N . SER A 1 94 ? -13.219 6.598 -14.062 1 48.56 94 SER A N 1
ATOM 720 C CA . SER A 1 94 ? -14.383 5.746 -14.273 1 48.56 94 SER A CA 1
ATOM 721 C C . SER A 1 94 ? -13.977 4.289 -14.477 1 48.56 94 SER A C 1
ATOM 723 O O . SER A 1 94 ? -14.797 3.383 -14.32 1 48.56 94 SER A O 1
ATOM 725 N N . LYS A 1 95 ? -12.773 4.203 -14.859 1 56.16 95 LYS A N 1
ATOM 726 C CA . LYS A 1 95 ? -12.352 2.838 -15.156 1 56.16 95 LYS A CA 1
ATOM 727 C C . LYS A 1 95 ? -11.695 2.184 -13.945 1 56.16 95 LYS A C 1
ATOM 729 O O . LYS A 1 95 ? -11.062 2.861 -13.133 1 56.16 95 LYS A O 1
ATOM 734 N N . LYS A 1 96 ? -12.156 1.037 -13.688 1 65.12 96 LYS A N 1
ATOM 735 C CA . LYS A 1 96 ? -11.578 0.205 -12.633 1 65.12 96 LYS A CA 1
ATOM 736 C C . LYS A 1 96 ? -10.055 0.178 -12.727 1 65.12 96 LYS A C 1
ATOM 738 O O . LYS A 1 96 ? -9.5 -0.263 -13.727 1 65.12 96 LYS A O 1
ATOM 743 N N . ILE A 1 97 ? -9.406 0.948 -11.891 1 68.38 97 ILE A N 1
ATOM 744 C CA . ILE A 1 97 ? -7.949 0.987 -11.898 1 68.38 97 ILE A CA 1
ATOM 745 C C . ILE A 1 97 ? -7.395 -0.288 -11.266 1 68.38 97 ILE A C 1
ATOM 747 O O . ILE A 1 97 ? -7.754 -0.637 -10.141 1 68.38 97 ILE A O 1
ATOM 751 N N . ARG A 1 98 ? -6.645 -0.972 -12.094 1 82.62 98 ARG A N 1
ATOM 752 C CA . ARG A 1 98 ? -5.98 -2.168 -11.586 1 82.62 98 ARG A CA 1
ATOM 753 C C . ARG A 1 98 ? -4.812 -1.803 -10.672 1 82.62 98 ARG A C 1
ATOM 755 O O . ARG A 1 98 ? -4.211 -0.739 -10.82 1 82.62 98 ARG A O 1
ATOM 762 N N . LEU A 1 99 ? -4.535 -2.66 -9.789 1 88.69 99 LEU A N 1
ATOM 763 C CA . LEU A 1 99 ? -3.568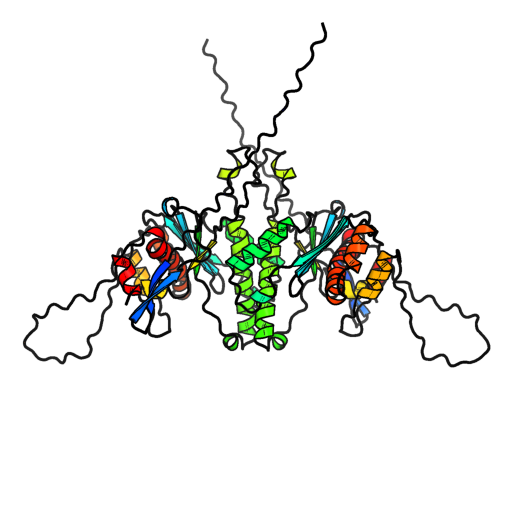 -2.422 -8.727 1 88.69 99 LEU A CA 1
ATOM 764 C C . LEU A 1 99 ? -2.195 -2.088 -9.297 1 88.69 99 LEU A C 1
ATOM 766 O O . LEU A 1 99 ? -1.528 -1.165 -8.828 1 88.69 99 LEU A O 1
ATOM 770 N N . PRO A 1 100 ? -1.663 -2.797 -10.383 1 87.88 100 PRO A N 1
ATOM 771 C CA . PRO A 1 100 ? -0.346 -2.445 -10.914 1 87.88 100 PRO A CA 1
ATOM 772 C C . PRO A 1 100 ? -0.298 -1.025 -11.477 1 87.88 100 PRO A C 1
ATOM 774 O O . PRO A 1 100 ? 0.714 -0.335 -11.336 1 87.88 100 PRO A O 1
ATOM 777 N N . GLN A 1 101 ? -1.377 -0.693 -12.125 1 87.12 101 GLN A N 1
ATOM 778 C CA . GLN A 1 101 ? -1.442 0.669 -12.641 1 87.12 101 GLN A CA 1
ATOM 779 C C . GLN A 1 101 ? -1.45 1.689 -11.508 1 87.12 101 GLN A C 1
ATOM 781 O O . GLN A 1 101 ? -0.803 2.734 -11.602 1 87.12 101 GLN A O 1
ATOM 786 N N . LEU A 1 102 ? -2.273 1.397 -10.539 1 90 102 LEU A N 1
ATOM 787 C CA . LEU A 1 102 ? -2.307 2.268 -9.367 1 90 102 LEU A CA 1
ATOM 788 C C . LEU A 1 102 ? -0.917 2.41 -8.758 1 90 102 LEU A C 1
ATOM 790 O O . LEU A 1 102 ? -0.506 3.514 -8.391 1 90 102 LEU A O 1
ATOM 794 N N . TYR A 1 103 ? -0.248 1.354 -8.664 1 91.88 103 TYR A N 1
ATOM 795 C CA . TYR A 1 103 ? 1.108 1.357 -8.125 1 91.88 103 TYR A CA 1
ATOM 796 C C . TYR A 1 103 ? 2.016 2.268 -8.945 1 91.88 103 TYR A C 1
ATOM 798 O O . TYR A 1 103 ? 2.805 3.033 -8.391 1 91.88 103 TYR A O 1
ATOM 806 N N . GLU A 1 104 ? 1.955 2.199 -10.242 1 89.38 104 GLU A N 1
ATOM 807 C CA . GLU A 1 104 ? 2.77 3.033 -11.117 1 89.38 104 GLU A CA 1
ATOM 808 C C . GLU A 1 104 ? 2.492 4.516 -10.883 1 89.38 104 GLU A C 1
ATOM 810 O O . GLU A 1 104 ? 3.422 5.324 -10.812 1 89.38 104 GLU A O 1
ATOM 815 N N . GLU A 1 105 ? 1.277 4.762 -10.773 1 90.25 105 GLU A N 1
ATOM 816 C CA . GLU A 1 105 ? 0.882 6.148 -10.57 1 90.25 105 GLU A CA 1
ATOM 817 C C . GLU A 1 105 ? 1.377 6.668 -9.219 1 90.25 105 GLU A C 1
ATOM 819 O O . GLU A 1 105 ? 1.963 7.75 -9.141 1 90.25 105 GLU A O 1
ATOM 824 N N . VAL A 1 106 ? 1.129 5.906 -8.164 1 92.81 106 VAL A N 1
ATOM 825 C CA . VAL A 1 106 ? 1.504 6.344 -6.824 1 92.81 106 VAL A CA 1
ATOM 826 C C . VAL A 1 106 ? 3.025 6.398 -6.707 1 92.81 106 VAL A C 1
ATOM 828 O O . VAL A 1 106 ? 3.574 7.34 -6.125 1 92.81 106 VAL A O 1
ATOM 831 N N . SER A 1 107 ? 3.67 5.387 -7.219 1 91.19 107 SER A N 1
ATOM 832 C CA . SER A 1 107 ? 5.129 5.363 -7.172 1 91.19 107 SER A CA 1
ATOM 833 C C . SER A 1 107 ? 5.723 6.566 -7.902 1 91.19 107 SER A C 1
ATOM 835 O O . SER A 1 107 ? 6.719 7.137 -7.457 1 91.19 107 SER A O 1
ATOM 837 N N . SER A 1 108 ? 5.16 6.938 -8.992 1 90.44 108 SER A N 1
ATOM 838 C CA . SER A 1 108 ? 5.652 8.078 -9.758 1 90.44 108 SER A CA 1
ATOM 839 C C . SER A 1 108 ? 5.512 9.375 -8.969 1 90.44 108 SER A C 1
ATOM 841 O O . SER A 1 108 ? 6.246 10.336 -9.211 1 90.44 108 SER A O 1
ATOM 843 N N . MET A 1 109 ? 4.562 9.438 -8.023 1 92.88 109 MET A N 1
ATOM 844 C CA . MET A 1 109 ? 4.348 10.625 -7.199 1 92.88 109 MET A CA 1
ATOM 845 C C . MET A 1 109 ? 5.57 10.914 -6.332 1 92.88 109 MET A C 1
ATOM 847 O O . MET A 1 109 ? 5.812 12.062 -5.957 1 92.88 109 MET A O 1
ATOM 851 N N . LEU A 1 110 ? 6.344 9.891 -5.992 1 91.44 110 LEU A N 1
ATOM 852 C CA . LEU A 1 110 ? 7.48 10.031 -5.086 1 91.44 110 LEU A CA 1
ATOM 853 C C . LEU A 1 110 ? 8.547 10.938 -5.688 1 91.44 110 LEU A C 1
ATOM 855 O O . LEU A 1 110 ? 9.367 11.508 -4.965 1 91.44 110 LEU A O 1
ATOM 859 N N . GLU A 1 111 ? 8.555 11.031 -6.98 1 90.88 111 GLU A N 1
ATOM 860 C CA . GLU A 1 111 ? 9.508 11.914 -7.648 1 90.88 111 GLU A CA 1
ATOM 861 C C . GLU A 1 111 ? 9.172 13.383 -7.41 1 90.88 111 GLU A C 1
ATOM 863 O O . GLU A 1 111 ? 10.039 14.25 -7.527 1 90.88 111 GLU A O 1
ATOM 868 N N . HIS A 1 112 ? 7.992 13.57 -7.113 1 95.19 112 HIS A N 1
ATOM 869 C CA . HIS A 1 112 ? 7.539 14.953 -6.977 1 95.19 112 HIS A CA 1
ATOM 870 C C . HIS A 1 112 ? 7.41 15.344 -5.512 1 95.19 112 HIS A C 1
ATOM 872 O O . HIS A 1 112 ? 7.695 16.484 -5.148 1 95.19 112 HIS A O 1
ATOM 878 N N . ILE A 1 113 ? 6.996 14.438 -4.668 1 96.5 113 ILE A N 1
ATOM 879 C CA . ILE A 1 113 ? 6.871 14.719 -3.24 1 96.5 113 ILE A CA 1
ATOM 880 C C . ILE A 1 113 ? 8.242 15.016 -2.648 1 96.5 113 ILE A C 1
ATOM 882 O O . ILE A 1 113 ? 9.164 14.195 -2.752 1 96.5 113 ILE A O 1
ATOM 886 N N . PRO A 1 114 ? 8.406 16.172 -2.037 1 96.88 114 PRO A N 1
ATOM 887 C CA . PRO A 1 114 ? 9.727 16.516 -1.508 1 96.88 114 PRO A CA 1
ATOM 888 C C . PRO A 1 114 ? 10.18 15.57 -0.394 1 96.88 114 PRO A C 1
ATOM 890 O O . PRO A 1 114 ? 9.344 15.016 0.327 1 96.88 114 PRO A O 1
ATOM 893 N N . VAL A 1 115 ? 11.516 15.414 -0.293 1 93.5 115 VAL A N 1
ATOM 894 C CA . VAL A 1 115 ? 12.094 14.586 0.763 1 93.5 115 VAL A CA 1
ATOM 895 C C . VAL A 1 115 ? 12.047 15.336 2.092 1 93.5 115 VAL A C 1
ATOM 897 O O . VAL A 1 115 ? 12.383 16.531 2.15 1 93.5 115 VAL A O 1
ATOM 900 N N . GLY A 1 116 ? 11.516 14.695 3.098 1 93.31 116 GLY A N 1
ATOM 901 C CA . GLY A 1 116 ? 11.492 15.234 4.449 1 93.31 116 GLY A CA 1
ATOM 902 C C . GLY A 1 116 ? 11.969 14.242 5.492 1 93.31 116 GLY A C 1
ATOM 903 O O . GLY A 1 116 ? 12.195 13.07 5.184 1 93.31 116 GLY A O 1
ATOM 904 N N . ASP A 1 117 ? 12.18 14.797 6.723 1 90.5 117 ASP A N 1
ATOM 905 C CA . ASP A 1 117 ? 12.516 13.906 7.832 1 90.5 117 ASP A CA 1
ATOM 906 C C . ASP A 1 117 ? 11.344 13 8.195 1 90.5 117 ASP A C 1
ATOM 908 O O . ASP A 1 117 ? 11.531 11.836 8.547 1 90.5 117 ASP A O 1
ATOM 912 N N . VAL A 1 118 ? 10.234 13.57 8.109 1 92.69 118 VAL A N 1
ATOM 913 C CA . VAL A 1 118 ? 9.008 12.812 8.375 1 92.69 118 VAL A CA 1
ATOM 914 C C . VAL A 1 118 ? 7.902 13.273 7.438 1 92.69 118 VAL A C 1
ATOM 916 O O . VAL A 1 118 ? 7.941 14.398 6.926 1 92.69 118 VAL A O 1
ATOM 919 N N . TYR A 1 119 ? 6.988 12.438 7.191 1 96.12 119 TYR A N 1
ATOM 920 C CA . TYR A 1 119 ? 5.762 12.703 6.445 1 96.12 119 TYR A CA 1
ATOM 921 C C . TYR A 1 119 ? 4.535 12.57 7.344 1 96.12 119 TYR A C 1
ATOM 923 O O . TYR A 1 119 ? 4.402 11.586 8.078 1 96.12 119 TYR A O 1
ATOM 931 N N . ILE A 1 120 ? 3.654 13.562 7.273 1 96.62 120 ILE A N 1
ATOM 932 C CA . ILE A 1 120 ? 2.521 13.586 8.195 1 96.62 120 ILE A CA 1
ATOM 933 C C . ILE A 1 120 ? 1.215 13.594 7.406 1 96.62 120 ILE A C 1
ATOM 935 O O . ILE A 1 120 ? 1.047 14.391 6.477 1 96.62 120 ILE A O 1
ATOM 939 N N . LEU A 1 121 ? 0.365 12.664 7.699 1 96.75 121 LEU A N 1
ATOM 940 C CA . LEU A 1 121 ? -1.002 12.656 7.191 1 96.75 121 LEU A CA 1
ATOM 941 C C . LEU A 1 121 ? -2.008 12.75 8.336 1 96.75 121 LEU A C 1
ATOM 943 O O . LEU A 1 121 ? -1.644 12.609 9.5 1 96.75 121 LEU A O 1
ATOM 947 N N . GLU A 1 122 ? -3.191 13.086 7.984 1 94.25 122 GLU A N 1
ATOM 948 C CA . GLU A 1 122 ? -4.27 13.016 8.961 1 94.25 122 GLU A CA 1
ATOM 949 C C . GLU A 1 122 ? -4.996 11.68 8.898 1 94.25 122 GLU A C 1
ATOM 951 O O . GLU A 1 122 ? -5.355 11.211 7.812 1 94.25 122 GLU A O 1
ATOM 956 N N . ALA A 1 123 ? -5.152 11.117 10.055 1 89 123 ALA A N 1
ATOM 957 C CA . ALA A 1 123 ? -5.891 9.859 10.094 1 89 123 ALA A CA 1
ATOM 958 C C . ALA A 1 123 ? -7.359 10.07 9.734 1 89 123 ALA A C 1
ATOM 960 O O . ALA A 1 123 ? -7.918 11.141 9.984 1 89 123 ALA A O 1
ATOM 961 N N . ALA A 1 124 ? -7.918 9.031 9.016 1 77.62 124 ALA A N 1
ATOM 962 C CA . ALA A 1 124 ? -9.328 9.117 8.641 1 77.62 124 ALA A CA 1
ATOM 963 C C . ALA A 1 124 ? -10.227 8.984 9.867 1 77.62 124 ALA A C 1
ATOM 965 O O . ALA A 1 124 ? -9.875 8.289 10.828 1 77.62 124 ALA A O 1
ATOM 966 N N . ASN A 1 125 ? -11.242 9.836 9.789 1 67.12 125 ASN A N 1
ATOM 967 C CA . ASN A 1 125 ? -12.258 9.648 10.812 1 67.12 125 ASN A CA 1
ATOM 968 C C . ASN A 1 125 ? -12.906 8.273 10.727 1 67.12 125 ASN A C 1
ATOM 970 O O . ASN A 1 125 ? -12.945 7.668 9.648 1 67.12 125 ASN A O 1
ATOM 974 N N . HIS A 1 126 ? -13.125 7.59 11.781 1 54.22 126 HIS A N 1
ATOM 975 C CA . HIS A 1 126 ? -13.852 6.32 11.758 1 54.22 126 HIS A CA 1
ATOM 976 C C . HIS A 1 126 ? -15.008 6.367 10.766 1 54.22 126 HIS A C 1
ATOM 978 O O . HIS A 1 126 ? -15.953 7.145 10.945 1 54.22 126 HIS A O 1
ATOM 984 N N . VAL A 1 127 ? -14.648 6.094 9.516 1 51 127 VAL A N 1
ATOM 985 C CA . VAL A 1 127 ? -15.766 5.984 8.578 1 51 127 VAL A CA 1
ATOM 986 C C . VAL A 1 127 ? -16.781 4.969 9.102 1 51 127 VAL A C 1
ATOM 988 O O . VAL A 1 127 ? -16.438 3.803 9.32 1 51 127 VAL A O 1
ATOM 991 N N . GLN A 1 128 ? -17.875 5.387 9.547 1 52.16 128 GLN A N 1
ATOM 992 C CA . GLN A 1 128 ? -18.953 4.453 9.852 1 52.16 128 GLN A CA 1
ATOM 993 C C . GLN A 1 128 ? -19.344 3.65 8.609 1 52.16 128 GLN A C 1
ATOM 995 O O . GLN A 1 128 ? -19.469 4.203 7.516 1 52.16 128 GLN A O 1
ATOM 1000 N N . PRO A 1 129 ? -19.281 2.354 8.633 1 52.75 129 PRO A N 1
ATOM 1001 C CA . PRO A 1 129 ? -19.688 1.477 7.527 1 52.75 129 PRO A CA 1
ATOM 1002 C C . PRO A 1 129 ? -20.906 1.999 6.781 1 52.75 129 PRO A C 1
ATOM 1004 O O . PRO A 1 129 ? -21.031 1.789 5.57 1 52.75 129 PRO A O 1
ATOM 1007 N N . SER A 1 130 ? -21.719 2.686 7.484 1 50.41 130 SER A N 1
ATOM 1008 C CA . SER A 1 130 ? -22.984 3.123 6.887 1 50.41 130 SER A CA 1
ATOM 1009 C C . SER A 1 130 ? -22.734 4.148 5.781 1 50.41 130 SER A C 1
ATOM 1011 O O . SER A 1 130 ? -23.562 4.285 4.867 1 50.41 130 SER A O 1
ATOM 1013 N N . SER A 1 131 ? -21.656 4.82 5.793 1 53.59 131 SER A N 1
ATOM 1014 C CA . SER A 1 131 ? -21.391 5.859 4.805 1 53.59 131 SER A CA 1
ATOM 1015 C C . SER A 1 131 ? -20.891 5.266 3.492 1 53.59 131 SER A C 1
ATOM 1017 O O . SER A 1 131 ? -20.828 5.957 2.475 1 53.59 131 SER A O 1
ATOM 1019 N N . LEU A 1 132 ? -20.719 3.932 3.562 1 57.44 132 LEU A N 1
ATOM 1020 C CA . LEU A 1 132 ? -20.266 3.188 2.393 1 57.44 132 LEU A CA 1
ATOM 1021 C C . LEU A 1 132 ? -21.438 2.582 1.642 1 57.44 132 LEU A C 1
ATOM 1023 O O . LEU A 1 132 ? -21.281 1.622 0.885 1 57.44 132 LEU A O 1
ATOM 1027 N N . GLN A 1 133 ? -22.484 3.27 1.816 1 59.06 133 GLN A N 1
ATOM 1028 C CA . GLN A 1 133 ? -23.734 2.643 1.364 1 59.06 133 GLN A CA 1
ATOM 1029 C C . GLN A 1 133 ? -23.875 2.748 -0.151 1 59.06 133 GLN A C 1
ATOM 1031 O O . GLN A 1 133 ? -24.516 1.904 -0.778 1 59.06 133 GLN A O 1
ATOM 1036 N N . SER A 1 134 ? -23.203 3.783 -0.71 1 66.56 134 SER A N 1
ATOM 1037 C CA . SER A 1 134 ? -23.312 3.795 -2.166 1 66.56 134 SER A CA 1
ATOM 1038 C C . SER A 1 134 ? -22.109 3.09 -2.811 1 66.56 134 SER A C 1
ATOM 1040 O O . SER A 1 134 ? -21 3.115 -2.273 1 66.56 134 SER A O 1
ATOM 1042 N N . SER A 1 135 ? -22.328 2.332 -3.836 1 66.81 135 SER A N 1
ATOM 1043 C CA . SER A 1 135 ? -21.312 1.584 -4.566 1 66.81 135 SER A CA 1
ATOM 1044 C C . SER A 1 135 ? -20.141 2.48 -4.957 1 66.81 135 SER A C 1
ATOM 1046 O O . SER A 1 135 ? -18.984 2.1 -4.793 1 66.81 135 SER A O 1
ATOM 1048 N N . SER A 1 136 ? -20.562 3.674 -5.391 1 71.88 136 SER A N 1
ATOM 1049 C CA . SER A 1 136 ? -19.531 4.605 -5.828 1 71.88 136 SER A CA 1
ATOM 1050 C C . SER A 1 136 ? -18.688 5.082 -4.652 1 71.88 136 SER A C 1
ATOM 1052 O O . SER A 1 136 ? -17.469 5.211 -4.773 1 71.88 136 SER A O 1
ATOM 1054 N N . ALA A 1 137 ? -19.359 5.227 -3.529 1 71.38 137 ALA A N 1
ATOM 1055 C CA . ALA A 1 137 ? -18.656 5.672 -2.326 1 71.38 137 ALA A CA 1
ATOM 1056 C C . ALA A 1 137 ? -17.719 4.582 -1.806 1 71.38 137 ALA A C 1
ATOM 1058 O O . ALA A 1 137 ? -16.609 4.875 -1.35 1 71.38 137 ALA A O 1
ATOM 1059 N N . SER A 1 138 ? -18.188 3.443 -2.006 1 74.75 138 SER A N 1
ATOM 1060 C CA . SER A 1 138 ? -17.391 2.318 -1.536 1 74.75 138 SER A CA 1
ATOM 1061 C C . SER A 1 138 ? -16.125 2.146 -2.375 1 74.75 138 SER A C 1
ATOM 1063 O O . SER A 1 138 ? -15.039 1.92 -1.836 1 74.75 138 SER A O 1
ATOM 1065 N N . LEU A 1 139 ? -16.25 2.318 -3.686 1 75.69 139 LEU A N 1
ATOM 1066 C CA . LEU A 1 139 ? -15.109 2.186 -4.59 1 75.69 139 LEU A CA 1
ATOM 1067 C C . LEU A 1 139 ? -14.094 3.289 -4.34 1 75.69 139 LEU A C 1
ATOM 1069 O O . LEU A 1 139 ? -12.883 3.033 -4.344 1 75.69 139 LEU A O 1
ATOM 1073 N N . SER A 1 140 ? -14.688 4.457 -4.152 1 79.5 140 SER A N 1
ATOM 1074 C CA . SER A 1 140 ? -13.797 5.582 -3.875 1 79.5 140 SER A CA 1
ATOM 1075 C C . SER A 1 140 ? -13.039 5.379 -2.57 1 79.5 140 SER A C 1
ATOM 1077 O O . SER A 1 140 ? -11.852 5.688 -2.486 1 79.5 140 SER A O 1
ATOM 1079 N N . ALA A 1 141 ? -13.703 4.855 -1.608 1 80.62 141 ALA A N 1
ATOM 1080 C CA . ALA A 1 141 ? -13.078 4.59 -0.317 1 80.62 141 ALA A CA 1
ATOM 1081 C C . ALA A 1 141 ? -11.977 3.541 -0.449 1 80.62 141 ALA A C 1
ATOM 1083 O O . ALA A 1 141 ? -10.914 3.662 0.17 1 80.62 141 ALA A O 1
ATOM 1084 N N . LEU A 1 142 ? -12.266 2.568 -1.249 1 83.62 142 LEU A N 1
ATOM 1085 C CA . LEU A 1 142 ? -11.297 1.508 -1.495 1 83.62 142 LEU A CA 1
ATOM 1086 C C . LEU A 1 142 ? -10.047 2.061 -2.18 1 83.62 142 LEU A C 1
ATOM 1088 O O . LEU A 1 142 ? -8.922 1.762 -1.767 1 83.62 142 LEU A O 1
ATOM 1092 N N . LEU A 1 143 ? -10.273 2.846 -3.133 1 86.06 143 LEU A N 1
ATOM 1093 C CA . LEU A 1 143 ? -9.172 3.441 -3.875 1 86.06 143 LEU A CA 1
ATOM 1094 C C . LEU A 1 143 ? -8.32 4.324 -2.969 1 86.06 143 LEU A C 1
ATOM 1096 O O . LEU A 1 143 ? -7.09 4.246 -2.998 1 86.06 143 LEU A O 1
ATOM 1100 N N . HIS A 1 144 ? -8.914 5.113 -2.219 1 88.19 144 HIS A N 1
ATOM 1101 C CA . HIS A 1 144 ? -8.219 5.992 -1.28 1 88.19 144 HIS A CA 1
ATOM 1102 C C . HIS A 1 144 ? -7.383 5.191 -0.289 1 88.19 144 HIS A C 1
ATOM 1104 O O . HIS A 1 144 ? -6.234 5.543 -0.015 1 88.19 144 HIS A O 1
ATOM 1110 N N . ALA A 1 145 ? -8.008 4.152 0.233 1 87.81 145 ALA A N 1
ATOM 1111 C CA . ALA A 1 145 ? -7.312 3.301 1.195 1 87.81 145 ALA A CA 1
ATOM 1112 C C . ALA A 1 145 ? -6.078 2.654 0.567 1 87.81 145 ALA A C 1
ATOM 1114 O O . ALA A 1 145 ? -5.043 2.51 1.222 1 87.81 145 ALA A O 1
ATOM 1115 N N . GLN A 1 146 ? -6.184 2.246 -0.644 1 92 146 GLN A N 1
ATOM 1116 C CA . GLN A 1 146 ? -5.062 1.638 -1.349 1 92 146 GLN A CA 1
ATOM 1117 C C . GLN A 1 146 ? -3.947 2.654 -1.589 1 92 146 GLN A C 1
ATOM 1119 O O . GLN A 1 146 ? -2.766 2.338 -1.43 1 92 146 GLN A O 1
ATOM 1124 N N . ILE A 1 147 ? -4.305 3.799 -1.99 1 93.19 147 ILE A N 1
ATOM 1125 C CA . ILE A 1 147 ? -3.332 4.855 -2.23 1 93.19 147 ILE A CA 1
ATOM 1126 C C . ILE A 1 147 ? -2.557 5.145 -0.946 1 93.19 147 ILE A C 1
ATOM 1128 O O . ILE A 1 147 ? -1.325 5.203 -0.956 1 93.19 147 ILE A O 1
ATOM 1132 N N . LEU A 1 148 ? -3.275 5.293 0.17 1 94.19 148 LEU A N 1
ATOM 1133 C CA . LEU A 1 148 ? -2.637 5.574 1.451 1 94.19 148 LEU A CA 1
ATOM 1134 C C . LEU A 1 148 ? -1.694 4.441 1.849 1 94.19 148 LEU A C 1
ATOM 1136 O O . LEU A 1 148 ? -0.592 4.691 2.342 1 94.19 148 LEU A O 1
ATOM 1140 N N . ALA A 1 149 ? -2.152 3.268 1.634 1 94.06 149 ALA A N 1
ATOM 1141 C CA . ALA A 1 149 ? -1.338 2.102 1.965 1 94.06 149 ALA A CA 1
ATOM 1142 C C . ALA A 1 149 ? -0.049 2.084 1.147 1 94.06 149 ALA A C 1
ATOM 1144 O O . ALA A 1 149 ? 1.03 1.819 1.684 1 94.06 149 ALA A O 1
ATOM 1145 N N . MET A 1 150 ? -0.148 2.328 -0.134 1 95.19 150 MET A N 1
ATOM 1146 C CA . MET A 1 150 ? 1.028 2.361 -0.998 1 95.19 150 MET A CA 1
ATOM 1147 C C . MET A 1 150 ? 1.967 3.494 -0.597 1 95.19 150 MET A C 1
ATOM 1149 O O . MET A 1 150 ? 3.186 3.311 -0.554 1 95.19 150 MET A O 1
ATOM 1153 N N . LEU A 1 151 ? 1.399 4.629 -0.33 1 95.25 151 LEU A N 1
ATOM 1154 C CA . LEU A 1 151 ? 2.211 5.77 0.087 1 95.25 151 LEU A CA 1
ATOM 1155 C C . LEU A 1 151 ? 2.967 5.453 1.374 1 95.25 151 LEU A C 1
ATOM 1157 O O . LEU A 1 151 ? 4.148 5.785 1.501 1 95.25 151 LEU A O 1
ATOM 1161 N N . MET A 1 152 ? 2.27 4.871 2.303 1 94.62 152 MET A N 1
ATOM 1162 C CA . MET A 1 152 ? 2.889 4.469 3.562 1 94.62 152 MET A CA 1
ATOM 1163 C C . MET A 1 152 ? 4.109 3.588 3.312 1 94.62 152 MET A C 1
ATOM 1165 O O . MET A 1 152 ? 5.168 3.809 3.898 1 94.62 152 MET A O 1
ATOM 1169 N N . ALA A 1 153 ? 3.957 2.678 2.518 1 93.94 153 ALA A N 1
ATOM 1170 C CA . ALA A 1 153 ? 5.035 1.743 2.209 1 93.94 153 ALA A CA 1
ATOM 1171 C C . ALA A 1 153 ? 6.152 2.434 1.434 1 93.94 153 ALA A C 1
ATOM 1173 O O . ALA A 1 153 ? 7.328 2.338 1.805 1 93.94 153 ALA A O 1
ATOM 1174 N N . LEU A 1 154 ? 5.848 3.135 0.389 1 93.62 154 LEU A N 1
ATOM 1175 C CA . LEU A 1 154 ? 6.812 3.721 -0.535 1 93.62 154 LEU A CA 1
ATOM 1176 C C . LEU A 1 154 ? 7.625 4.812 0.149 1 93.62 154 LEU A C 1
ATOM 1178 O O . LEU A 1 154 ? 8.836 4.91 -0.057 1 93.62 154 LEU A O 1
ATOM 1182 N N . LEU A 1 155 ? 6.98 5.621 0.913 1 93.62 155 LEU A N 1
ATOM 1183 C CA . LEU A 1 155 ? 7.68 6.707 1.595 1 93.62 155 LEU A CA 1
ATOM 1184 C C . LEU A 1 155 ? 8.609 6.16 2.674 1 93.62 155 LEU A C 1
ATOM 1186 O O . LEU A 1 155 ? 9.672 6.73 2.932 1 93.62 155 LEU A O 1
ATOM 1190 N N . ASN A 1 156 ? 8.211 5.121 3.338 1 89.62 156 ASN A N 1
ATOM 1191 C CA . ASN A 1 156 ? 9.086 4.484 4.32 1 89.62 156 ASN A CA 1
ATOM 1192 C C . ASN A 1 156 ? 10.281 3.812 3.656 1 89.62 156 ASN A C 1
ATOM 1194 O O . ASN A 1 156 ? 11.328 3.645 4.281 1 89.62 156 ASN A O 1
ATOM 1198 N N . CYS A 1 157 ? 10.117 3.398 2.438 1 85.44 157 CYS A N 1
ATOM 1199 C CA . CYS A 1 157 ? 11.188 2.73 1.7 1 85.44 157 CYS A CA 1
ATOM 1200 C C . CYS A 1 157 ? 12.062 3.742 0.977 1 85.44 157 CYS A C 1
ATOM 1202 O O . CYS A 1 157 ? 13.102 3.381 0.41 1 85.44 157 CYS A O 1
ATOM 1204 N N . ARG A 1 158 ? 11.656 4.957 1.013 1 81.69 158 ARG A N 1
ATOM 1205 C CA . ARG A 1 158 ? 12.367 5.98 0.258 1 81.69 158 ARG A CA 1
ATOM 1206 C C . ARG A 1 158 ? 13.773 6.195 0.816 1 81.69 158 ARG A C 1
ATOM 1208 O O . ARG A 1 158 ? 13.938 6.426 2.016 1 81.69 158 ARG A O 1
ATOM 1215 N N . VAL A 1 159 ? 14.82 5.625 0.134 1 61.94 159 VAL A N 1
ATOM 1216 C CA . VAL A 1 159 ? 16.203 5.801 0.549 1 61.94 159 VAL A CA 1
ATOM 1217 C C . VAL A 1 159 ? 16.75 7.105 -0.026 1 61.94 159 VAL A C 1
ATOM 1219 O O . VAL A 1 159 ? 16.562 7.402 -1.205 1 61.94 159 VAL A O 1
ATOM 1222 N N . GLU A 1 160 ? 17.047 8.031 0.847 1 53.97 160 GLU A N 1
ATOM 1223 C CA . GLU A 1 160 ? 17.656 9.273 0.374 1 53.97 160 GLU A CA 1
ATOM 1224 C C . GLU A 1 160 ? 19.031 9.008 -0.255 1 53.97 160 GLU A C 1
ATOM 1226 O O . GLU A 1 160 ? 19.828 8.242 0.288 1 53.97 160 GLU A O 1
ATOM 1231 N N . SER A 1 161 ? 19.094 9.094 -1.596 1 45.03 161 SER A N 1
ATOM 1232 C CA . SER A 1 161 ? 20.312 8.914 -2.381 1 45.03 161 SER A CA 1
ATOM 1233 C C . SER A 1 161 ? 21.547 9.328 -1.584 1 45.03 161 SER A C 1
ATOM 1235 O O . SER A 1 161 ? 22.594 8.695 -1.689 1 45.03 161 SER A O 1
ATOM 1237 N N . ASP A 1 162 ? 21.531 10.43 -0.933 1 43.53 162 ASP A N 1
ATOM 1238 C CA . ASP A 1 162 ? 22.75 10.93 -0.318 1 43.53 162 ASP A CA 1
ATOM 1239 C C . ASP A 1 162 ? 23.297 9.93 0.7 1 43.53 162 ASP A C 1
ATOM 1241 O O . ASP A 1 162 ? 24.5 9.922 0.983 1 43.53 162 ASP A O 1
ATOM 1245 N N . LEU A 1 163 ? 22.469 9.18 1.303 1 42.94 163 LEU A N 1
ATOM 1246 C CA . LEU A 1 163 ? 22.953 8.266 2.336 1 42.94 163 LEU A CA 1
ATOM 1247 C C . LEU A 1 163 ? 23.531 7 1.715 1 42.94 163 LEU A C 1
ATOM 1249 O O . LEU A 1 163 ? 24.156 6.199 2.406 1 42.94 163 LEU A O 1
ATOM 1253 N N . ILE A 1 164 ? 23.188 6.73 0.489 1 42.56 164 ILE A N 1
ATOM 1254 C CA . ILE A 1 164 ? 23.75 5.531 -0.126 1 42.56 164 ILE A CA 1
ATOM 1255 C C . ILE A 1 164 ? 25.266 5.648 -0.214 1 42.56 164 ILE A C 1
ATOM 1257 O O . ILE A 1 164 ? 25.984 4.66 -0.05 1 42.56 164 ILE A O 1
ATOM 1261 N N . TYR A 1 165 ? 25.766 6.832 -0.549 1 38.31 165 TYR A N 1
ATOM 1262 C CA . TYR A 1 165 ? 27.188 6.934 -0.868 1 38.31 165 TYR A CA 1
ATOM 1263 C C . TYR A 1 165 ? 28.047 6.738 0.38 1 38.31 165 TYR A C 1
ATOM 1265 O O . TYR A 1 165 ? 29.188 6.266 0.294 1 38.31 165 TYR A O 1
ATOM 1273 N N . ASP A 1 166 ? 27.859 7.516 1.384 1 38.66 166 ASP A N 1
ATOM 1274 C CA . ASP A 1 166 ? 28.969 7.539 2.342 1 38.66 166 ASP A CA 1
ATOM 1275 C C . ASP A 1 166 ? 29.219 6.152 2.928 1 38.66 166 ASP A C 1
ATOM 1277 O O . ASP A 1 166 ? 30.359 5.762 3.145 1 38.66 166 ASP A O 1
ATOM 1281 N N . SER A 1 167 ? 28.484 5.629 3.988 1 37.62 167 SER A N 1
ATOM 1282 C CA . SER A 1 167 ? 28.984 4.551 4.824 1 37.62 167 SER A CA 1
ATOM 1283 C C . SER A 1 167 ? 28.828 3.195 4.141 1 37.62 167 SER A C 1
ATOM 1285 O O . SER A 1 167 ? 27.797 2.939 3.5 1 37.62 167 SER A O 1
ATOM 1287 N N . GLN A 1 168 ? 29.891 2.562 3.467 1 36.5 168 GLN A N 1
ATOM 1288 C CA . GLN A 1 168 ? 30.078 1.126 3.289 1 36.5 168 GLN A CA 1
ATOM 1289 C C . GLN A 1 168 ? 29.078 0.339 4.141 1 36.5 168 GLN A C 1
ATOM 1291 O O . GLN A 1 168 ? 29.125 -0.892 4.18 1 36.5 168 GLN A O 1
ATOM 1296 N N . GLU A 1 169 ? 28.797 0.887 5.23 1 36.09 169 GLU A N 1
ATOM 1297 C CA . GLU A 1 169 ? 27.969 0.218 6.234 1 36.09 169 GLU A CA 1
ATOM 1298 C C . GLU A 1 169 ? 26.672 -0.288 5.633 1 36.09 169 GLU A C 1
ATOM 1300 O O . GLU A 1 169 ? 26.156 0.29 4.668 1 36.09 169 GLU A O 1
ATOM 1305 N N . ASP A 1 170 ? 26.328 -1.58 5.938 1 35.56 170 ASP A N 1
ATOM 1306 C CA . ASP A 1 170 ? 25.266 -2.52 5.555 1 35.56 170 ASP A CA 1
ATOM 1307 C C . ASP A 1 170 ? 24 -1.782 5.133 1 35.56 170 ASP A C 1
ATOM 1309 O O . ASP A 1 170 ? 23.375 -1.093 5.945 1 35.56 170 ASP A O 1
ATOM 1313 N N . ILE A 1 171 ? 24.062 -1.205 3.979 1 39.31 171 ILE A N 1
ATOM 1314 C CA . ILE A 1 171 ? 22.828 -0.799 3.309 1 39.31 171 ILE A CA 1
ATOM 1315 C C . ILE A 1 171 ? 21.641 -1.493 3.959 1 39.31 171 ILE A C 1
ATOM 1317 O O . ILE A 1 171 ? 20.484 -1.156 3.676 1 39.31 171 ILE A O 1
ATOM 1321 N N . HIS A 1 172 ? 21.953 -2.762 4.223 1 35.44 172 HIS A N 1
ATOM 1322 C CA . HIS A 1 172 ? 20.906 -3.324 5.051 1 35.44 172 HIS A CA 1
ATOM 1323 C C . HIS A 1 172 ? 20.594 -2.418 6.238 1 35.44 172 HIS A C 1
ATOM 1325 O O . HIS A 1 172 ? 20.844 -2.783 7.387 1 35.44 172 HIS A O 1
ATOM 1331 N N . ARG A 1 173 ? 21.406 -1.305 6.23 1 36.44 173 ARG A N 1
ATOM 1332 C CA . ARG A 1 173 ? 20.906 -0.482 7.328 1 36.44 173 ARG A CA 1
ATOM 1333 C C . ARG A 1 173 ? 19.484 -0.882 7.707 1 36.44 173 ARG A C 1
ATOM 1335 O O . ARG A 1 173 ? 18.703 -1.284 6.852 1 36.44 173 ARG A O 1
ATOM 1342 N N . GLU A 1 174 ? 19.375 -1.222 8.852 1 35.25 174 GLU A N 1
ATOM 1343 C CA . GLU A 1 174 ? 18.203 -1.559 9.641 1 35.25 174 GLU A CA 1
ATOM 1344 C C . GLU A 1 174 ? 16.953 -0.896 9.07 1 35.25 174 GLU A C 1
ATOM 1346 O O . GLU A 1 174 ? 16.812 0.328 9.117 1 35.25 174 GLU A O 1
ATOM 1351 N N . LEU A 1 175 ? 16.578 -1.063 7.738 1 41.56 175 LEU A N 1
ATOM 1352 C CA . LEU A 1 175 ? 15.133 -0.914 7.703 1 41.56 175 LEU A CA 1
ATOM 1353 C C . LEU A 1 175 ? 14.562 -0.844 9.117 1 41.56 175 LEU A C 1
ATOM 1355 O O . LEU A 1 175 ? 13.906 -1.782 9.57 1 41.56 175 LEU A O 1
ATOM 1359 N N . ASP A 1 176 ? 15.453 -0.882 10.016 1 40.44 176 ASP A N 1
ATOM 1360 C CA . ASP A 1 176 ? 14.883 -0.654 11.344 1 40.44 176 ASP A CA 1
ATOM 1361 C C . ASP A 1 176 ? 13.633 0.22 11.266 1 40.44 176 ASP A C 1
ATOM 1363 O O . ASP A 1 176 ? 13.469 0.987 10.312 1 40.44 176 ASP A O 1
ATOM 1367 N N . SER A 1 177 ? 12.789 -0.158 12.055 1 49.53 177 SER A N 1
ATOM 1368 C CA . SER A 1 177 ? 11.391 0.122 12.359 1 49.53 177 SER A CA 1
ATOM 1369 C C . SER A 1 177 ? 11.094 1.618 12.289 1 49.53 177 SER A C 1
ATOM 1371 O O . SER A 1 177 ? 10.281 2.131 13.055 1 49.53 177 SER A O 1
ATOM 1373 N N . ILE A 1 178 ? 12.023 2.426 11.617 1 59.91 178 ILE A N 1
ATOM 1374 C CA . ILE A 1 178 ? 11.711 3.832 11.836 1 59.91 178 ILE A CA 1
ATOM 1375 C C . ILE A 1 178 ? 10.648 4.285 10.828 1 59.91 178 ILE A C 1
ATOM 1377 O O . ILE A 1 178 ? 10.852 4.176 9.617 1 59.91 178 ILE A O 1
ATOM 1381 N N . HIS A 1 179 ? 9.562 4.43 11.25 1 81.62 179 HIS A N 1
ATOM 1382 C CA . HIS A 1 179 ? 8.469 5.047 10.508 1 81.62 179 HIS A CA 1
ATOM 1383 C C . HIS A 1 179 ? 8.836 6.465 10.078 1 81.62 179 HIS A C 1
ATOM 1385 O O . HIS A 1 179 ? 9.391 7.234 10.859 1 81.62 179 HIS A O 1
ATOM 1391 N N . LYS A 1 180 ? 8.797 6.656 8.867 1 89.5 180 LYS A N 1
ATOM 1392 C CA . LYS A 1 180 ? 8.906 8.031 8.383 1 89.5 180 LYS A CA 1
ATOM 1393 C C . LYS A 1 180 ? 7.535 8.656 8.164 1 89.5 180 LYS A C 1
ATOM 1395 O O . LYS A 1 180 ? 7.414 9.875 8.008 1 89.5 180 LYS A O 1
ATOM 1400 N N . VAL A 1 181 ? 6.559 7.816 8.172 1 93.94 181 VAL A N 1
ATOM 1401 C CA . VAL A 1 181 ? 5.199 8.273 7.91 1 93.94 181 VAL A CA 1
ATOM 1402 C C . VAL A 1 181 ? 4.371 8.203 9.188 1 93.94 181 VAL A C 1
ATOM 1404 O O . VAL A 1 181 ? 4.305 7.152 9.836 1 93.94 181 VAL A O 1
ATOM 1407 N N . TYR A 1 182 ? 3.766 9.273 9.531 1 92.5 182 TYR A N 1
ATOM 1408 C CA . TYR A 1 182 ? 2.973 9.352 10.75 1 92.5 182 TYR A CA 1
ATOM 1409 C C . TYR A 1 182 ? 1.587 9.922 10.469 1 92.5 182 TYR A C 1
ATOM 1411 O O . TYR A 1 182 ? 1.39 10.625 9.477 1 92.5 182 TYR A O 1
ATOM 1419 N N . PHE A 1 183 ? 0.69 9.586 11.359 1 93.25 183 PHE A N 1
ATOM 1420 C CA . PHE A 1 183 ? -0.682 10.047 11.195 1 93.25 183 PHE A CA 1
ATOM 1421 C C . PHE A 1 183 ? -1.123 10.875 12.398 1 93.25 183 PHE A C 1
ATOM 1423 O O . PHE A 1 183 ? -1.071 10.398 13.531 1 93.25 183 PHE A O 1
ATOM 1430 N N . LEU A 1 184 ? -1.527 12.086 12.094 1 93.19 184 LEU A N 1
ATOM 1431 C CA . LEU A 1 184 ? -2.186 12.891 13.117 1 93.19 184 LEU A CA 1
ATOM 1432 C C . LEU A 1 184 ? -3.572 12.336 13.438 1 93.19 184 LEU A C 1
ATOM 1434 O O . LEU A 1 184 ? -4.305 11.938 12.531 1 93.19 184 LEU A O 1
ATOM 1438 N N . ARG A 1 185 ? -3.873 12.367 14.695 1 90 185 ARG A N 1
ATOM 1439 C CA . ARG A 1 185 ? -5.242 12.039 15.078 1 90 185 ARG A CA 1
ATOM 1440 C C . ARG A 1 185 ? -6.242 12.953 14.367 1 90 185 ARG A C 1
ATOM 1442 O O . ARG A 1 185 ? -5.992 14.148 14.203 1 90 185 ARG A O 1
ATOM 1449 N N . PRO A 1 186 ? -7.395 12.32 14.047 1 88.75 186 PRO A N 1
ATOM 1450 C CA . PRO A 1 186 ? -8.383 13.141 13.336 1 88.75 186 PRO A CA 1
ATOM 1451 C C . PRO A 1 186 ? -8.812 14.367 14.141 1 88.75 186 PRO A C 1
ATOM 1453 O O . PRO A 1 186 ? -8.859 14.32 15.375 1 88.75 186 PRO A O 1
ATOM 1456 N N . ARG A 1 187 ? -9.047 15.438 13.547 1 87.94 187 ARG A N 1
ATOM 1457 C CA . ARG A 1 187 ? -9.648 16.672 14.055 1 87.94 187 ARG A CA 1
ATOM 1458 C C . ARG A 1 187 ? -8.648 17.484 14.867 1 87.94 187 ARG A C 1
ATOM 1460 O O . ARG A 1 187 ? -8.969 18.562 15.359 1 87.94 187 ARG A O 1
ATOM 1467 N N . MET A 1 188 ? -7.469 17 15.008 1 89.81 188 MET A N 1
ATOM 1468 C CA . MET A 1 188 ? -6.48 17.781 15.758 1 89.81 188 MET A CA 1
ATOM 1469 C C . MET A 1 188 ? -6.188 19.109 15.07 1 89.81 188 MET A C 1
ATOM 1471 O O . MET A 1 188 ? -6.121 20.141 15.719 1 89.81 188 MET A O 1
ATOM 1475 N N . MET A 1 189 ? -6.023 18.969 13.805 1 91.69 189 MET A N 1
ATOM 1476 C CA . MET A 1 189 ? -5.754 20.172 13.023 1 91.69 189 MET A CA 1
ATOM 1477 C C . MET A 1 189 ? -6.934 21.141 13.094 1 91.69 189 MET A C 1
ATOM 1479 O O . MET A 1 189 ? -6.746 22.344 13.266 1 91.69 189 MET A O 1
ATOM 1483 N N . SER A 1 190 ? -8.117 20.594 13 1 91.44 190 SER A N 1
ATOM 1484 C CA . SER A 1 190 ? -9.32 21.422 13.031 1 91.44 190 SER A CA 1
ATOM 1485 C C . SER A 1 190 ? -9.5 22.094 14.391 1 91.44 190 SER A C 1
ATOM 1487 O O . SER A 1 190 ? -9.945 23.234 14.477 1 91.44 190 SER A O 1
ATOM 1489 N N . ARG A 1 191 ? -9.203 21.406 15.422 1 87.38 191 ARG A N 1
ATOM 1490 C CA . ARG A 1 191 ? -9.289 21.953 16.781 1 87.38 191 ARG A CA 1
ATOM 1491 C C . ARG A 1 191 ? -8.227 23.031 17 1 87.38 191 ARG A C 1
ATOM 1493 O O . ARG A 1 191 ? -8.523 24.094 17.531 1 87.38 191 ARG A O 1
ATOM 1500 N N . LEU A 1 192 ? -7.066 22.734 16.594 1 88.88 192 LEU A N 1
ATOM 1501 C CA . LEU A 1 192 ? -5.961 23.656 16.797 1 88.88 192 LEU A CA 1
ATOM 1502 C C . LEU A 1 192 ? -6.23 24.984 16.109 1 88.88 192 LEU A C 1
ATOM 1504 O O . LEU A 1 192 ? -5.953 26.047 16.672 1 88.88 192 LEU A O 1
ATOM 1508 N N . PHE A 1 193 ? -6.793 24.953 14.922 1 91.25 193 PHE A N 1
ATOM 1509 C CA . PHE A 1 193 ? -6.977 26.141 14.117 1 91.25 193 PHE A CA 1
ATOM 1510 C C . PHE A 1 193 ? -8.422 26.625 14.188 1 91.25 193 PHE A C 1
ATOM 1512 O O . PHE A 1 193 ? -8.836 27.484 13.398 1 91.25 193 PHE A O 1
ATOM 1519 N N . ARG A 1 194 ? -9.203 25.969 14.992 1 87.38 194 ARG A N 1
ATOM 1520 C CA . ARG A 1 194 ? -10.586 26.359 15.25 1 87.38 194 ARG A CA 1
ATOM 1521 C C . ARG A 1 194 ? -11.414 26.328 13.969 1 87.38 194 ARG A C 1
ATOM 1523 O O . ARG A 1 194 ? -12.125 27.281 13.656 1 87.38 194 ARG A O 1
ATOM 1530 N N . LEU A 1 195 ? -11.25 25.266 13.32 1 90.69 195 LEU A N 1
ATOM 1531 C CA . LEU A 1 195 ? -11.992 25.094 12.086 1 90.69 195 LEU A CA 1
ATOM 1532 C C . LEU A 1 195 ? -13.203 24.188 12.305 1 90.69 195 LEU A C 1
ATOM 1534 O O . LEU A 1 195 ? -13.797 23.688 11.344 1 90.69 195 LEU A O 1
ATOM 1538 N N . LEU A 1 196 ? -13.492 23.922 13.523 1 87.75 196 LEU A N 1
ATOM 1539 C CA . LEU A 1 196 ? -14.648 23.078 13.828 1 87.75 196 LEU A CA 1
ATOM 1540 C C . LEU A 1 196 ? -15.844 23.938 14.258 1 87.75 196 LEU A C 1
ATOM 1542 O O . LEU A 1 196 ? -15.719 24.766 15.156 1 87.75 196 LEU A O 1
ATOM 1546 N N . VAL A 1 197 ? -16.984 23.781 13.586 1 87.5 197 VAL A N 1
ATOM 1547 C CA . VAL A 1 197 ? -18.281 24.312 14 1 87.5 197 VAL A CA 1
ATOM 1548 C C . VAL A 1 197 ? -19.25 23.156 14.281 1 87.5 197 VAL A C 1
ATOM 1550 O O . VAL A 1 197 ? -19.688 22.469 13.359 1 87.5 197 VAL A O 1
ATOM 1553 N N . GLY A 1 198 ? -19.438 22.938 15.562 1 83.56 198 GLY A N 1
ATOM 1554 C CA . GLY A 1 198 ? -20.094 21.688 15.906 1 83.56 198 GLY A CA 1
ATOM 1555 C C . GLY A 1 198 ? -19.25 20.469 15.609 1 83.56 198 GLY A C 1
ATOM 1556 O O . GLY A 1 198 ? -18.125 20.344 16.109 1 83.56 198 GLY A O 1
ATOM 1557 N N . SER A 1 199 ? -19.812 19.625 14.703 1 83 199 SER A N 1
ATOM 1558 C CA . SER A 1 199 ? -19.078 18.406 14.344 1 83 199 SER A CA 1
ATOM 1559 C C . SER A 1 199 ? -18.547 18.484 12.914 1 83 199 SER A C 1
ATOM 1561 O O . SER A 1 199 ? -17.938 17.531 12.422 1 83 199 SER A O 1
ATOM 1563 N N . GLU A 1 200 ? -18.688 19.688 12.367 1 88.38 200 GLU A N 1
ATOM 1564 C CA . GLU A 1 200 ? -18.328 19.812 10.961 1 88.38 200 GLU A CA 1
ATOM 1565 C C . GLU A 1 200 ? -17.109 20.703 10.781 1 88.38 200 GLU A C 1
ATOM 1567 O O . GLU A 1 200 ? -16.969 21.719 11.469 1 88.38 200 GLU A O 1
ATOM 1572 N N . ARG A 1 201 ? -16.359 20.359 9.844 1 90.31 201 ARG A N 1
ATOM 1573 C CA . ARG A 1 201 ? -15.172 21.156 9.5 1 90.31 201 ARG A CA 1
ATOM 1574 C C . ARG A 1 201 ? -15.516 22.234 8.477 1 90.31 201 ARG A C 1
ATOM 1576 O O . ARG A 1 201 ? -16.094 21.938 7.43 1 90.31 201 ARG A O 1
ATOM 1583 N N . VAL A 1 202 ? -15.141 23.484 8.766 1 92.94 202 VAL A N 1
ATOM 1584 C CA . VAL A 1 202 ? -15.375 24.594 7.84 1 92.94 202 VAL A CA 1
ATOM 1585 C C . VAL A 1 202 ? -14.141 24.797 6.969 1 92.94 202 VAL A C 1
ATOM 1587 O O . VAL A 1 202 ? -13.078 24.219 7.23 1 92.94 202 VAL A O 1
ATOM 1590 N N . SER A 1 203 ? -14.273 25.594 5.953 1 94.94 203 SER A N 1
ATOM 1591 C CA . SER A 1 203 ? -13.211 25.844 4.984 1 94.94 203 SER A CA 1
ATOM 1592 C C . SER A 1 203 ? -12.023 26.531 5.645 1 94.94 203 SER A C 1
ATOM 1594 O O . SER A 1 203 ? -12.195 27.391 6.516 1 94.94 203 SER A O 1
ATOM 1596 N N . ALA A 1 204 ? -10.867 26.234 5.234 1 96.19 204 ALA A N 1
ATOM 1597 C CA . ALA A 1 204 ? -9.633 26.797 5.789 1 96.19 204 ALA A CA 1
ATOM 1598 C C . ALA A 1 204 ? -9.102 27.922 4.91 1 96.19 204 ALA A C 1
ATOM 1600 O O . ALA A 1 204 ? -8.047 28.5 5.195 1 96.19 204 ALA A O 1
ATOM 1601 N N . LEU A 1 205 ? -9.766 28.297 3.852 1 96.62 205 LEU A N 1
ATOM 1602 C CA . LEU A 1 205 ? -9.266 29.25 2.859 1 96.62 205 LEU A CA 1
ATOM 1603 C C . LEU A 1 205 ? -8.938 30.594 3.506 1 96.62 205 LEU A C 1
ATOM 1605 O O . LEU A 1 205 ? -7.836 31.109 3.332 1 96.62 205 LEU A O 1
ATOM 1609 N N . ASP A 1 206 ? -9.836 31.094 4.328 1 93.94 206 ASP A N 1
ATOM 1610 C CA . ASP A 1 206 ? -9.648 32.406 4.945 1 93.94 206 ASP A CA 1
ATOM 1611 C C . ASP A 1 206 ? -8.477 32.375 5.926 1 93.94 206 ASP A C 1
ATOM 1613 O O . ASP A 1 206 ? -7.68 33.312 5.965 1 93.94 206 ASP A O 1
ATOM 1617 N N . LEU A 1 207 ? -8.453 31.359 6.668 1 93.5 207 LEU A N 1
ATOM 1618 C CA . LEU A 1 207 ? -7.383 31.219 7.645 1 93.5 207 LEU A CA 1
ATOM 1619 C C . LEU A 1 207 ? -6.02 31.188 6.957 1 93.5 207 LEU A C 1
ATOM 1621 O O . LEU A 1 207 ? -5.105 31.906 7.352 1 93.5 207 LEU A O 1
ATOM 1625 N N . VAL A 1 208 ? -5.898 30.359 5.879 1 96.69 208 VAL A N 1
ATOM 1626 C CA . VAL A 1 208 ? -4.609 30.188 5.215 1 96.69 208 VAL A CA 1
ATOM 1627 C C . VAL A 1 208 ? -4.227 31.469 4.477 1 96.69 208 VAL A C 1
ATOM 1629 O O . VAL A 1 208 ? -3.055 31.844 4.438 1 96.69 208 VAL A O 1
ATOM 1632 N N . ASP A 1 209 ? -5.18 32.125 3.922 1 95.38 209 ASP A N 1
ATOM 1633 C CA . ASP A 1 209 ? -4.906 33.438 3.311 1 95.38 209 ASP A CA 1
ATOM 1634 C C . ASP A 1 209 ? -4.309 34.406 4.328 1 95.38 209 ASP A C 1
ATOM 1636 O O . ASP A 1 209 ? -3.357 35.125 4.02 1 95.38 209 ASP A O 1
ATOM 1640 N N . SER A 1 210 ? -4.828 34.406 5.562 1 93.44 210 SER A N 1
ATOM 1641 C CA . SER A 1 210 ? -4.301 35.25 6.617 1 93.44 210 SER A CA 1
ATOM 1642 C C . SER A 1 210 ? -2.895 34.844 7.023 1 93.44 210 SER A C 1
ATOM 1644 O O . SER A 1 210 ? -2.062 35.688 7.363 1 93.44 210 SER A O 1
ATOM 1646 N N . ILE A 1 211 ? -2.674 33.562 6.969 1 93.88 211 ILE A N 1
ATOM 1647 C CA . ILE A 1 211 ? -1.359 33.031 7.312 1 93.88 211 ILE A CA 1
ATOM 1648 C C . ILE A 1 211 ? -0.335 33.469 6.27 1 93.88 211 ILE A C 1
ATOM 1650 O O . ILE A 1 211 ? 0.774 33.906 6.621 1 93.88 211 ILE A O 1
ATOM 1654 N N . ILE A 1 212 ? -0.697 33.406 5.008 1 95.56 212 ILE A N 1
ATOM 1655 C CA . ILE A 1 212 ? 0.188 33.812 3.924 1 95.56 212 ILE A CA 1
ATOM 1656 C C . ILE A 1 212 ? 0.524 35.281 4.066 1 95.56 212 ILE A C 1
ATOM 1658 O O . ILE A 1 212 ? 1.655 35.688 3.805 1 95.56 212 ILE A O 1
ATOM 1662 N N . ASP A 1 213 ? -0.397 36.031 4.57 1 91.06 213 ASP A N 1
ATOM 1663 C CA . ASP A 1 213 ? -0.228 37.469 4.719 1 91.06 213 ASP A CA 1
ATOM 1664 C C . ASP A 1 213 ? 0.564 37.812 5.98 1 91.06 213 ASP A C 1
ATOM 1666 O O . ASP A 1 213 ? 0.848 39 6.25 1 91.06 213 ASP A O 1
ATOM 1670 N N . GLY A 1 214 ? 0.854 36.875 6.738 1 84 214 GLY A N 1
ATOM 1671 C CA . GLY A 1 214 ? 1.728 37.062 7.883 1 84 214 GLY A CA 1
ATOM 1672 C C . GLY A 1 214 ? 0.98 37.156 9.203 1 84 214 GLY A C 1
ATOM 1673 O O . GLY A 1 214 ? 1.547 37.531 10.227 1 84 214 GLY A O 1
ATOM 1674 N N . SER A 1 215 ? -0.288 36.781 9.172 1 74.19 215 SER A N 1
ATOM 1675 C CA . SER A 1 215 ? -1.049 36.781 10.422 1 74.19 215 SER A CA 1
ATOM 1676 C C . SER A 1 215 ? -0.581 35.656 11.344 1 74.19 215 SER A C 1
ATOM 1678 O O . SER A 1 215 ? -0.232 34.562 10.891 1 74.19 215 SER A O 1
ATOM 1680 N N . ARG A 1 216 ? -0.5 36 12.641 1 70.38 216 ARG A N 1
ATOM 1681 C CA . ARG A 1 216 ? -0.062 35.031 13.633 1 70.38 216 ARG A CA 1
ATOM 1682 C C . ARG A 1 216 ? -1.227 34.594 14.508 1 70.38 216 ARG A C 1
ATOM 1684 O O . ARG A 1 216 ? -1.084 33.656 15.312 1 70.38 216 ARG A O 1
ATOM 1691 N N . GLU A 1 217 ? -2.35 35.281 14.359 1 68.62 217 GLU A N 1
ATOM 1692 C CA . GLU A 1 217 ? -3.463 35.031 15.266 1 68.62 217 GLU A CA 1
ATOM 1693 C C . GLU A 1 217 ? -4.754 34.75 14.5 1 68.62 217 GLU A C 1
ATOM 1695 O O . GLU A 1 217 ? -4.906 35.219 13.359 1 68.62 217 GLU A O 1
ATOM 1700 N N . LEU A 1 218 ? -5.449 33.75 15.086 1 66.31 218 LEU A N 1
ATOM 1701 C CA . LEU A 1 218 ? -6.789 33.531 14.555 1 66.31 218 LEU A CA 1
ATOM 1702 C C . LEU A 1 218 ? -7.734 34.656 14.992 1 66.31 218 LEU A C 1
ATOM 1704 O O . LEU A 1 218 ? -7.727 35.062 16.156 1 66.31 218 LEU A O 1
ATOM 1708 N N . LYS A 1 219 ? -8.328 35.562 13.992 1 55.75 219 LYS A N 1
ATOM 1709 C CA . LYS A 1 219 ? -9.32 36.594 14.32 1 55.75 219 LYS A CA 1
ATOM 1710 C C . LYS A 1 219 ? -10.672 35.938 14.625 1 55.75 219 LYS A C 1
ATOM 1712 O O . LYS A 1 219 ? -11.203 35.188 13.812 1 55.75 219 LYS A O 1
ATOM 1717 N N . VAL A 1 220 ? -10.922 35.5 15.742 1 51.38 220 VAL A N 1
ATOM 1718 C CA . VAL A 1 220 ? -12.273 35 15.984 1 51.38 220 VAL A CA 1
ATOM 1719 C C . VAL A 1 220 ? -13.227 36.156 16.172 1 51.38 220 VAL A C 1
ATOM 1721 O O . VAL A 1 220 ? -13.016 37.031 17.047 1 51.38 220 VAL A O 1
ATOM 1724 N N . ASP A 1 221 ? -13.875 36.594 15.18 1 46.56 221 ASP A N 1
ATOM 1725 C CA . ASP A 1 221 ? -14.945 37.562 15.344 1 46.56 221 ASP A CA 1
ATOM 1726 C C . ASP A 1 221 ? -16.109 37 16.156 1 46.56 221 ASP A C 1
ATOM 1728 O O . ASP A 1 221 ? -16.75 36.031 15.711 1 46.56 221 ASP A O 1
ATOM 1732 N N . PHE A 1 222 ? -16.062 36.969 17.391 1 40.5 222 PHE A N 1
ATOM 1733 C CA . PHE A 1 222 ? -17.312 36.719 18.094 1 40.5 222 PHE A CA 1
ATOM 1734 C C . PHE A 1 222 ? -18.344 37.812 17.812 1 40.5 222 PHE A C 1
ATOM 1736 O O . PHE A 1 222 ? -18.078 38.969 18.094 1 40.5 222 PHE A O 1
ATOM 1743 N N . ALA A 1 223 ? -19.141 37.75 16.906 1 40.66 223 ALA A N 1
ATOM 1744 C CA . ALA A 1 223 ? -20.359 38.562 16.922 1 40.66 223 ALA A CA 1
ATOM 1745 C C . ALA A 1 223 ? -21.047 38.5 18.281 1 40.66 223 ALA A C 1
ATOM 1747 O O . ALA A 1 223 ? -21.562 37.438 18.688 1 40.66 223 ALA A O 1
ATOM 1748 N N . VAL A 1 224 ? -20.703 39.219 19.234 1 38.28 224 VAL A N 1
ATOM 1749 C CA . VAL A 1 224 ? -21.609 39.469 20.359 1 38.28 224 VAL A CA 1
ATOM 1750 C C . VAL A 1 224 ? -22.953 39.969 19.844 1 38.28 224 VAL A C 1
ATOM 1752 O O . VAL A 1 224 ? -23.062 41.094 19.344 1 38.28 224 VAL A O 1
ATOM 1755 N N . GLU A 1 225 ? -23.766 39.125 19.297 1 38.09 225 GLU A N 1
ATOM 1756 C CA . GLU A 1 225 ? -25.125 39.5 18.969 1 38.09 225 GLU A CA 1
ATOM 1757 C C . GLU A 1 225 ? -25.734 40.375 20.062 1 38.09 225 GLU A C 1
ATOM 1759 O O . GLU A 1 225 ? -26.656 41.156 19.812 1 38.09 225 GLU A O 1
ATOM 1764 N N . GLY A 1 226 ? -25.688 40 21.391 1 36.72 226 GLY A N 1
ATOM 1765 C CA . GLY A 1 226 ? -26.734 40.469 22.266 1 36.72 226 GLY A CA 1
ATOM 1766 C C . GLY A 1 226 ? -26.578 41.969 22.609 1 36.72 226 GLY A C 1
ATOM 1767 O O . GLY A 1 226 ? -27.312 42.469 23.438 1 36.72 226 GLY A O 1
ATOM 1768 N N . GLN A 1 227 ? -25.359 42.562 22.766 1 34.97 227 GLN A N 1
ATOM 1769 C CA . GLN A 1 227 ? -25.562 43.781 23.516 1 34.97 227 GLN A CA 1
ATOM 1770 C C . GLN A 1 227 ? -26.297 44.812 22.688 1 34.97 227 GLN A C 1
ATOM 1772 O O . GLN A 1 227 ? -25.844 45.188 21.609 1 34.97 227 GLN A O 1
ATOM 1777 N N . GLU A 1 228 ? -27.562 45 22.922 1 36.47 228 GLU A N 1
ATOM 1778 C CA . GLU A 1 228 ? -28.406 46.188 22.672 1 36.47 228 GLU A CA 1
ATOM 1779 C C . GLU A 1 228 ? -27.594 47.469 22.734 1 36.47 228 GLU A C 1
ATOM 1781 O O . GLU A 1 228 ? -26.578 47.531 23.422 1 36.47 228 GLU A O 1
ATOM 1786 N N . ASP A 1 229 ? -27.859 48.562 21.953 1 37.59 229 ASP A N 1
ATOM 1787 C CA . ASP A 1 229 ? -27.469 49.938 21.734 1 37.59 229 ASP A CA 1
ATOM 1788 C C . ASP A 1 229 ? -27.328 50.688 23.047 1 37.59 229 ASP A C 1
ATOM 1790 O O . ASP A 1 229 ? -27.828 51.812 23.172 1 37.59 229 ASP A O 1
ATOM 1794 N N . THR A 1 230 ? -27.438 50.094 24.297 1 34.94 230 THR A N 1
ATOM 1795 C CA . THR A 1 230 ? -27.438 51.188 25.234 1 34.94 230 THR A CA 1
ATOM 1796 C C . THR A 1 230 ? -26.203 52.094 25.031 1 34.94 230 THR A C 1
ATOM 1798 O O . THR A 1 230 ? -25.109 51.562 24.766 1 34.94 230 THR A O 1
ATOM 1801 N N . GLU A 1 231 ? -26.219 53.438 24.875 1 37.06 231 GLU A N 1
ATOM 1802 C CA . GLU A 1 231 ? -25.453 54.656 24.688 1 37.06 231 GLU A CA 1
ATOM 1803 C C . GLU A 1 231 ? -24.094 54.594 25.406 1 37.06 231 GLU A C 1
ATOM 1805 O O . GLU A 1 231 ? -23.094 55.062 24.891 1 37.06 231 GLU A O 1
ATOM 1810 N N . ASN A 1 232 ? -24.094 54.531 26.812 1 35.28 232 ASN A N 1
ATOM 1811 C CA . ASN A 1 232 ? -23.016 55.094 27.609 1 35.28 232 ASN A CA 1
ATOM 1812 C C . ASN A 1 232 ? -21.703 54.375 27.391 1 35.28 232 ASN A C 1
ATOM 1814 O O . ASN A 1 232 ? -20.656 55 27.203 1 35.28 232 ASN A O 1
ATOM 1818 N N . THR A 1 233 ? -21.391 53.188 28.25 1 34.69 233 THR A N 1
ATOM 1819 C CA . THR A 1 233 ? -20.016 52.844 28.562 1 34.69 233 THR A CA 1
ATOM 1820 C C . THR A 1 233 ? -19.312 52.219 27.359 1 34.69 233 THR A C 1
ATOM 1822 O O . THR A 1 233 ? -19.531 51.031 27.062 1 34.69 233 THR A O 1
ATOM 1825 N N . ARG A 1 234 ? -19.125 52.75 26.219 1 36.94 234 ARG A N 1
ATOM 1826 C CA . ARG A 1 234 ? -18.156 52.625 25.141 1 36.94 234 ARG A CA 1
ATOM 1827 C C . ARG A 1 234 ? -16.812 52.125 25.672 1 36.94 234 ARG A C 1
ATOM 1829 O O . ARG A 1 234 ? -15.82 52.094 24.938 1 36.94 234 ARG A O 1
ATOM 1836 N N . ASN A 1 235 ? -16.453 52.406 26.906 1 33.22 235 ASN A N 1
ATOM 1837 C CA . ASN A 1 235 ? -15.07 52.094 27.25 1 33.22 235 ASN A CA 1
ATOM 1838 C C . ASN A 1 235 ? -14.781 50.594 27.078 1 33.22 235 ASN A C 1
ATOM 1840 O O . ASN A 1 235 ? -13.727 50.125 27.5 1 33.22 235 ASN A O 1
ATOM 1844 N N . GLU A 1 236 ? -15.797 49.812 27.484 1 34.69 236 GLU A N 1
ATOM 1845 C CA . GLU A 1 236 ? -15.305 48.5 27.812 1 34.69 236 GLU A CA 1
ATOM 1846 C C . GLU A 1 236 ? -14.469 47.906 26.672 1 34.69 236 GLU A C 1
ATOM 1848 O O . GLU A 1 236 ? -14.789 48.094 25.5 1 34.69 236 GLU A O 1
ATOM 1853 N N . GLU A 1 237 ? -13.203 47.594 27.031 1 35.81 237 GLU A N 1
ATOM 1854 C CA . GLU A 1 237 ? -12.148 46.719 26.562 1 35.81 237 GLU A CA 1
ATOM 1855 C C . GLU A 1 237 ? -12.727 45.531 25.781 1 35.81 237 GLU A C 1
ATOM 1857 O O . GLU A 1 237 ? -13.445 44.719 26.359 1 35.81 237 GLU A O 1
ATOM 1862 N N . ALA A 1 238 ? -13.336 45.75 24.734 1 38.72 238 ALA A N 1
ATOM 1863 C CA . ALA A 1 238 ? -13.5 44.625 23.828 1 38.72 238 ALA A CA 1
ATOM 1864 C C . ALA A 1 238 ? -12.609 43.469 24.234 1 38.72 238 ALA A C 1
ATOM 1866 O O . ALA A 1 238 ? -11.383 43.531 24.125 1 38.72 238 ALA A O 1
ATOM 1867 N N . GLU A 1 239 ? -12.797 42.938 25.438 1 39 239 GLU A N 1
ATOM 1868 C CA . GLU A 1 239 ? -12.195 41.656 25.859 1 39 239 GLU A CA 1
ATOM 1869 C C . GLU A 1 239 ? -11.719 40.844 24.656 1 39 239 GLU A C 1
ATOM 1871 O O . GLU A 1 239 ? -12.508 40.531 23.766 1 39 239 GLU A O 1
ATOM 1876 N N . LEU A 1 240 ? -10.547 41.125 24.188 1 39.03 240 LEU A N 1
ATOM 1877 C CA . LEU A 1 240 ? -9.672 40.406 23.281 1 39.03 240 LEU A CA 1
ATOM 1878 C C . LEU A 1 240 ? -9.93 38.906 23.375 1 39.03 240 LEU A C 1
ATOM 1880 O O . LEU A 1 240 ? -9.688 38.281 24.422 1 39.03 240 LEU A O 1
ATOM 1884 N N . HIS A 1 241 ? -11.023 38.375 23.016 1 43.56 241 HIS A N 1
ATOM 1885 C CA . HIS A 1 241 ? -11.07 36.938 22.875 1 43.56 241 HIS A CA 1
ATOM 1886 C C . HIS A 1 241 ? -9.672 36.344 22.688 1 43.56 241 HIS A C 1
ATOM 1888 O O . HIS A 1 241 ? -8.82 36.969 22.047 1 43.56 241 HIS A O 1
ATOM 1894 N N . PRO A 1 242 ? -9.211 35.5 23.594 1 47.88 242 PRO A N 1
ATOM 1895 C CA . PRO A 1 242 ? -7.875 34.875 23.484 1 47.88 242 PRO A CA 1
ATOM 1896 C C . PRO A 1 242 ? -7.484 34.562 22.031 1 47.88 242 PRO A C 1
ATOM 1898 O O . PRO A 1 242 ? -8.25 33.938 21.312 1 47.88 242 PRO A O 1
ATOM 1901 N N . THR A 1 243 ? -6.781 35.469 21.281 1 60.78 243 THR A N 1
ATOM 1902 C CA . THR A 1 243 ? -6.121 35.281 19.984 1 60.78 243 THR A CA 1
ATOM 1903 C C . THR A 1 243 ? -5.332 33.969 19.984 1 60.78 243 THR A C 1
ATOM 1905 O O . THR A 1 243 ? -4.523 33.719 20.875 1 60.78 243 THR A O 1
ATOM 1908 N N . HIS A 1 244 ? -6.031 32.875 19.5 1 63.72 244 HIS A N 1
ATOM 1909 C CA . HIS A 1 244 ? -5.301 31.625 19.328 1 63.72 244 HIS A CA 1
ATOM 1910 C C . HIS A 1 244 ? -4.086 31.812 18.422 1 63.72 244 HIS A C 1
ATOM 1912 O O . HIS A 1 244 ? -4.184 32.438 17.359 1 63.72 244 HIS A O 1
ATOM 1918 N N . ILE A 1 245 ? -2.959 31.531 19.188 1 79.69 245 ILE A N 1
ATOM 1919 C CA . ILE A 1 245 ? -1.688 31.75 18.5 1 79.69 245 ILE A CA 1
ATOM 1920 C C . ILE A 1 245 ? -1.163 30.422 17.953 1 79.69 245 ILE A C 1
ATOM 1922 O O . ILE A 1 245 ? -1.339 29.375 18.562 1 79.69 245 ILE A O 1
ATOM 1926 N N . PHE A 1 246 ? -0.838 30.375 16.719 1 87.25 246 PHE A N 1
ATOM 1927 C CA . PHE A 1 246 ? -0.101 29.281 16.109 1 87.25 246 PHE A CA 1
ATOM 1928 C C . PHE A 1 246 ? 1.295 29.719 15.695 1 87.25 246 PHE A C 1
ATOM 1930 O O . PHE A 1 246 ? 1.579 30.922 15.648 1 87.25 246 PHE A O 1
ATOM 1937 N N . THR A 1 247 ? 2.178 28.766 15.57 1 89.75 247 THR A N 1
ATOM 1938 C CA . THR A 1 247 ? 3.514 29.109 15.094 1 89.75 247 THR A CA 1
ATOM 1939 C C . THR A 1 247 ? 3.463 29.594 13.648 1 89.75 247 THR A C 1
ATOM 1941 O O . THR A 1 247 ? 2.973 28.875 12.766 1 89.75 247 THR A O 1
ATOM 1944 N N . PRO A 1 248 ? 3.932 30.734 13.453 1 90.69 248 PRO A N 1
ATOM 1945 C CA . PRO A 1 248 ? 3.834 31.297 12.109 1 90.69 248 PRO A CA 1
ATOM 1946 C C . PRO A 1 248 ? 4.746 30.594 11.102 1 90.69 248 PRO A C 1
ATOM 1948 O O . PRO A 1 248 ? 5.781 30.047 11.484 1 90.69 248 PRO A O 1
ATOM 1951 N N . VAL A 1 249 ? 4.305 30.672 9.867 1 95.5 249 VAL A N 1
ATOM 1952 C CA . VAL A 1 249 ? 5.125 30.188 8.766 1 95.5 249 VAL A CA 1
ATOM 1953 C C . VAL A 1 249 ? 5.316 31.297 7.734 1 95.5 249 VAL A C 1
ATOM 1955 O O . VAL A 1 249 ? 4.535 32.25 7.684 1 95.5 249 VAL A O 1
ATOM 1958 N N . LYS A 1 250 ? 6.418 31.219 7.012 1 96.31 250 LYS A N 1
ATOM 1959 C CA . LYS A 1 250 ? 6.73 32.156 5.938 1 96.31 250 LYS A CA 1
ATOM 1960 C C . LYS A 1 250 ? 6.598 31.484 4.57 1 96.31 250 LYS A C 1
ATOM 1962 O O . LYS A 1 250 ? 7.359 30.578 4.238 1 96.31 250 LYS A O 1
ATOM 1967 N N . VAL A 1 251 ? 5.664 32 3.785 1 97.44 251 VAL A N 1
ATOM 1968 C CA . VAL A 1 251 ? 5.441 31.469 2.441 1 97.44 251 VAL A CA 1
ATOM 1969 C C . VAL A 1 251 ? 6.059 32.406 1.41 1 97.44 251 VAL A C 1
ATOM 1971 O O . VAL A 1 251 ? 5.621 33.562 1.263 1 97.44 251 VAL A O 1
ATOM 1974 N N . PRO A 1 252 ? 7.055 31.922 0.739 1 97.12 252 PRO A N 1
ATOM 1975 C CA . PRO A 1 252 ? 7.633 32.781 -0.311 1 97.12 252 PRO A CA 1
ATOM 1976 C C . PRO A 1 252 ? 6.602 33.219 -1.344 1 97.12 252 PRO A C 1
ATOM 1978 O O . PRO A 1 252 ? 5.652 32.469 -1.635 1 97.12 252 PRO A O 1
ATOM 1981 N N . SER A 1 253 ? 6.859 34.375 -1.944 1 96.25 253 SER A N 1
ATOM 1982 C CA . SER A 1 253 ? 5.914 35 -2.861 1 96.25 253 SER A CA 1
ATOM 1983 C C . SER A 1 253 ? 5.637 34.094 -4.066 1 96.25 253 SER A C 1
ATOM 1985 O O . SER A 1 253 ? 4.504 34.031 -4.551 1 96.25 253 SER A O 1
ATOM 1987 N N . ASN A 1 254 ? 6.613 33.438 -4.527 1 96.5 254 ASN A N 1
ATOM 1988 C CA . ASN A 1 254 ? 6.438 32.594 -5.691 1 96.5 254 ASN A CA 1
ATOM 1989 C C . ASN A 1 254 ? 5.555 31.375 -5.371 1 96.5 254 ASN A C 1
ATOM 1991 O O . ASN A 1 254 ? 4.742 30.969 -6.195 1 96.5 254 ASN A O 1
ATOM 1995 N N . ILE A 1 255 ? 5.766 30.844 -4.219 1 97.62 255 ILE A N 1
ATOM 1996 C CA . ILE A 1 255 ? 4.949 29.703 -3.787 1 97.62 255 ILE A CA 1
ATOM 1997 C C . ILE A 1 255 ? 3.51 30.172 -3.559 1 97.62 255 ILE A C 1
ATOM 1999 O O . ILE A 1 255 ? 2.562 29.5 -3.971 1 97.62 255 ILE A O 1
ATOM 2003 N N . ALA A 1 256 ? 3.357 31.328 -2.916 1 97.38 256 ALA A N 1
ATOM 2004 C CA . ALA A 1 256 ? 2.033 31.891 -2.684 1 97.38 256 ALA A CA 1
ATOM 2005 C C . ALA A 1 256 ? 1.315 32.156 -4.004 1 97.38 256 ALA A C 1
ATOM 2007 O O . ALA A 1 256 ? 0.115 31.922 -4.125 1 97.38 256 ALA A O 1
ATOM 2008 N N . ALA A 1 257 ? 2.025 32.688 -4.941 1 97.5 257 ALA A N 1
ATOM 2009 C CA . ALA A 1 257 ? 1.45 32.969 -6.25 1 97.5 257 ALA A CA 1
ATOM 2010 C C . ALA A 1 257 ? 0.884 31.719 -6.902 1 97.5 257 ALA A C 1
ATOM 2012 O O . ALA A 1 257 ? -0.188 31.75 -7.512 1 97.5 257 ALA A O 1
ATOM 2013 N N . SER A 1 258 ? 1.598 30.656 -6.816 1 97.56 258 SER A N 1
ATOM 2014 C CA . SER A 1 258 ? 1.14 29.391 -7.391 1 97.56 258 SER A CA 1
ATOM 2015 C C . SER A 1 258 ? -0.14 28.906 -6.715 1 97.56 258 SER A C 1
ATOM 2017 O O . SER A 1 258 ? -1.03 28.359 -7.375 1 97.56 258 SER A O 1
ATOM 2019 N N . TYR A 1 259 ? -0.146 29.062 -5.492 1 97.88 259 TYR A N 1
ATOM 2020 C CA . TYR A 1 259 ? -1.334 28.734 -4.715 1 97.88 259 TYR A CA 1
ATOM 2021 C C . TYR A 1 259 ? -2.537 29.547 -5.18 1 97.88 259 TYR A C 1
ATOM 2023 O O . TYR A 1 259 ? -3.623 29 -5.383 1 97.88 259 TYR A O 1
ATOM 2031 N N . TYR A 1 260 ? -2.357 30.781 -5.383 1 97.25 260 TYR A N 1
ATOM 2032 C CA . TYR A 1 260 ? -3.467 31.672 -5.703 1 97.25 260 TYR A CA 1
ATOM 2033 C C . TYR A 1 260 ? -3.92 31.484 -7.148 1 97.25 260 TYR A C 1
ATOM 2035 O O . TYR A 1 260 ? -4.988 31.953 -7.535 1 97.25 260 TYR A O 1
ATOM 2043 N N . LYS A 1 261 ? -3.184 30.781 -7.9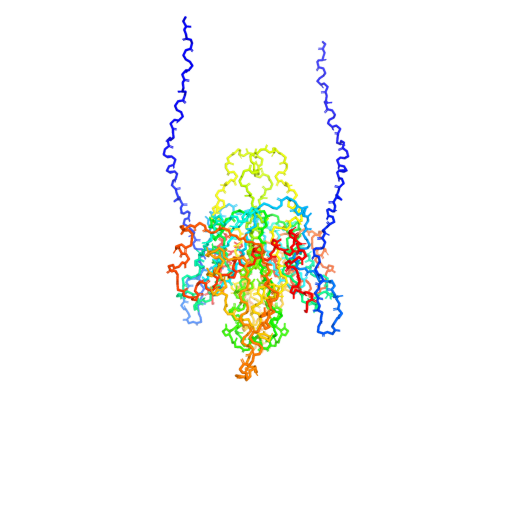38 1 97.62 261 LYS A N 1
ATOM 2044 C CA . LYS A 1 261 ? -3.568 30.469 -9.312 1 97.62 261 LYS A CA 1
ATOM 2045 C C . LYS A 1 261 ? -4.566 29.328 -9.352 1 97.62 261 LYS A C 1
ATOM 2047 O O . LYS A 1 261 ? -5.234 29.109 -10.367 1 97.62 261 LYS A O 1
ATOM 2052 N N . LEU A 1 262 ? -4.648 28.609 -8.281 1 97.25 262 LEU A N 1
ATOM 2053 C CA . LEU A 1 262 ? -5.516 27.438 -8.242 1 97.25 262 LEU A CA 1
ATOM 2054 C C . LEU A 1 262 ? -6.961 27.844 -7.957 1 97.25 262 LEU A C 1
ATOM 2056 O O . LEU A 1 262 ? -7.215 28.922 -7.445 1 97.25 262 LEU A O 1
ATOM 2060 N N . ARG A 1 263 ? -7.906 26.938 -8.336 1 95.31 263 ARG A N 1
ATOM 2061 C CA . ARG A 1 263 ? -9.312 27.109 -7.988 1 95.31 263 ARG A CA 1
ATOM 2062 C C . ARG A 1 263 ? -9.539 26.875 -6.496 1 95.31 263 ARG A C 1
ATOM 2064 O O . ARG A 1 263 ? -8.734 26.219 -5.832 1 95.31 263 ARG A O 1
ATOM 2071 N N . ALA A 1 264 ? -10.602 27.391 -6.016 1 96.19 264 ALA A N 1
ATOM 2072 C CA . ALA A 1 264 ? -10.922 27.344 -4.594 1 96.19 264 ALA A CA 1
ATOM 2073 C C . ALA A 1 264 ? -10.914 25.906 -4.082 1 96.19 264 ALA A C 1
ATOM 2075 O O . ALA A 1 264 ? -10.438 25.625 -2.977 1 96.19 264 ALA A O 1
ATOM 2076 N N . VAL A 1 265 ? -11.43 25 -4.883 1 95.06 265 VAL A N 1
ATOM 2077 C CA . VAL A 1 265 ? -11.531 23.594 -4.473 1 95.06 265 VAL A CA 1
ATOM 2078 C C . VAL A 1 265 ? -10.133 23.016 -4.281 1 95.06 265 VAL A C 1
ATOM 2080 O O . VAL A 1 265 ? -9.883 22.297 -3.311 1 95.06 265 VAL A O 1
ATOM 2083 N N . GLU A 1 266 ? -9.25 23.281 -5.168 1 96 266 GLU A N 1
ATOM 2084 C CA . GLU A 1 266 ? -7.875 22.812 -5.066 1 96 266 GLU A CA 1
ATOM 2085 C C . GLU A 1 266 ? -7.129 23.516 -3.936 1 96 266 GLU A C 1
ATOM 2087 O O . GLU A 1 266 ? -6.312 22.891 -3.248 1 96 266 GLU A O 1
ATOM 2092 N N . ARG A 1 267 ? -7.398 24.812 -3.799 1 98.06 267 ARG A N 1
ATOM 2093 C CA . ARG A 1 267 ? -6.762 25.547 -2.715 1 98.06 267 ARG A CA 1
ATOM 2094 C C . ARG A 1 267 ? -7.156 24.969 -1.356 1 98.06 267 ARG A C 1
ATOM 2096 O O . ARG A 1 267 ? -6.32 24.875 -0.453 1 98.06 267 ARG A O 1
ATOM 2103 N N . GLU A 1 268 ? -8.422 24.609 -1.282 1 97.69 268 GLU A N 1
ATOM 2104 C CA . GLU A 1 268 ? -8.891 24 -0.042 1 97.69 268 GLU A CA 1
ATOM 2105 C C . GLU A 1 268 ? -8.062 22.766 0.314 1 97.69 268 GLU A C 1
ATOM 2107 O O . GLU A 1 268 ? -7.688 22.578 1.473 1 97.69 268 GLU A O 1
ATOM 2112 N N . GLU A 1 269 ? -7.797 22 -0.686 1 97.19 269 GLU A N 1
ATOM 2113 C CA . GLU A 1 269 ? -6.996 20.797 -0.474 1 97.19 269 GLU A CA 1
ATOM 2114 C C . GLU A 1 269 ? -5.551 21.156 -0.135 1 97.19 269 GLU A C 1
ATOM 2116 O O . GLU A 1 269 ? -4.934 20.516 0.714 1 97.19 269 GLU A O 1
ATOM 2121 N N . MET A 1 270 ? -5.031 22.125 -0.776 1 98.25 270 MET A N 1
ATOM 2122 C CA . MET A 1 270 ? -3.695 22.641 -0.472 1 98.25 270 MET A CA 1
ATOM 2123 C C . MET A 1 270 ? -3.596 23.078 0.986 1 98.25 270 MET A C 1
ATOM 2125 O O . MET A 1 270 ? -2.592 22.812 1.649 1 98.25 270 MET A O 1
ATOM 2129 N N . CYS A 1 271 ? -4.617 23.703 1.447 1 98.38 271 CYS A N 1
ATOM 2130 C CA . CYS A 1 271 ? -4.656 24.188 2.822 1 98.38 271 CYS A CA 1
ATOM 2131 C C . CYS A 1 271 ? -4.508 23.031 3.809 1 98.38 271 CYS A C 1
ATOM 2133 O O . CYS A 1 271 ? -3.805 23.156 4.816 1 98.38 271 CYS A O 1
ATOM 2135 N N . GLN A 1 272 ? -5.109 21.969 3.475 1 97.69 272 GLN A N 1
ATOM 2136 C CA . GLN A 1 272 ? -5.031 20.812 4.355 1 97.69 272 GLN A CA 1
ATOM 2137 C C . GLN A 1 272 ? -3.588 20.344 4.535 1 97.69 272 GLN A C 1
ATOM 2139 O O . GLN A 1 272 ? -3.145 20.094 5.656 1 97.69 272 GLN A O 1
ATOM 2144 N N . ALA A 1 273 ? -2.857 20.234 3.49 1 98.56 273 ALA A N 1
ATOM 2145 C CA . ALA A 1 273 ? -1.47 19.781 3.553 1 98.56 273 ALA A CA 1
ATOM 2146 C C . ALA A 1 273 ? -0.623 20.734 4.402 1 98.56 273 ALA A C 1
ATOM 2148 O O . ALA A 1 273 ? 0.174 20.281 5.23 1 98.56 273 ALA A O 1
ATOM 2149 N N . LEU A 1 274 ? -0.811 21.984 4.18 1 98.62 274 LEU A N 1
ATOM 2150 C CA . LEU A 1 274 ? -0.053 22.984 4.93 1 98.62 274 LEU A CA 1
ATOM 2151 C C . LEU A 1 274 ? -0.379 22.906 6.418 1 98.62 274 LEU A C 1
ATOM 2153 O O . LEU A 1 274 ? 0.525 22.844 7.254 1 98.62 274 LEU A O 1
ATOM 2157 N N . LEU A 1 275 ? -1.658 22.875 6.773 1 97.69 275 LEU A N 1
ATOM 2158 C CA . LEU A 1 275 ? -2.1 22.906 8.164 1 97.69 275 LEU A CA 1
ATOM 2159 C C . LEU A 1 275 ? -1.722 21.625 8.891 1 97.69 275 LEU A C 1
ATOM 2161 O O . LEU A 1 275 ? -1.438 21.641 10.086 1 97.69 275 LEU A O 1
ATOM 2165 N N . ILE A 1 276 ? -1.664 20.531 8.188 1 97.75 276 ILE A N 1
ATOM 2166 C CA . ILE A 1 276 ? -1.229 19.266 8.773 1 97.75 276 ILE A CA 1
ATOM 2167 C C . ILE A 1 276 ? 0.214 19.391 9.258 1 97.75 276 ILE A C 1
ATOM 2169 O O . ILE A 1 276 ? 0.531 19.016 10.391 1 97.75 276 ILE A O 1
ATOM 2173 N N . ALA A 1 277 ? 1.062 19.875 8.43 1 97.88 277 ALA A N 1
ATOM 2174 C CA . ALA A 1 277 ? 2.465 20.047 8.797 1 97.88 277 ALA A CA 1
ATOM 2175 C C . ALA A 1 277 ? 2.609 21.031 9.961 1 97.88 277 ALA A C 1
ATOM 2177 O O . ALA A 1 277 ? 3.363 20.766 10.898 1 97.88 277 ALA A O 1
ATOM 2178 N N . MET A 1 278 ? 1.877 22.109 9.898 1 96.5 278 MET A N 1
ATOM 2179 C CA . MET A 1 278 ? 1.915 23.109 10.969 1 96.5 278 MET A CA 1
ATOM 2180 C C . MET A 1 278 ? 1.444 22.5 12.289 1 96.5 278 MET A C 1
ATOM 2182 O O . MET A 1 278 ? 2.043 22.734 13.336 1 96.5 278 MET A O 1
ATOM 2186 N N . THR A 1 279 ? 0.362 21.766 12.219 1 95.12 279 THR A N 1
ATOM 2187 C CA . THR A 1 279 ? -0.187 21.125 13.406 1 95.12 279 THR A CA 1
ATOM 2188 C C . THR A 1 279 ? 0.834 20.172 14.031 1 95.12 279 THR A C 1
ATOM 2190 O O . THR A 1 279 ? 0.995 20.141 15.25 1 95.12 279 THR A O 1
ATOM 2193 N N . PHE A 1 280 ? 1.491 19.469 13.211 1 94.81 280 PHE A N 1
ATOM 2194 C CA . PHE A 1 280 ? 2.512 18.547 13.703 1 94.81 280 PHE A CA 1
ATOM 2195 C C . PHE A 1 280 ? 3.609 19.312 14.445 1 94.81 280 PHE A C 1
ATOM 2197 O O . PHE A 1 280 ? 3.992 18.938 15.555 1 94.81 280 PHE A O 1
ATOM 2204 N N . TYR A 1 281 ? 4.121 20.312 13.875 1 93.62 281 TYR A N 1
ATOM 2205 C CA . TYR A 1 281 ? 5.156 21.109 14.539 1 93.62 281 TYR A CA 1
ATOM 2206 C C . TYR A 1 281 ? 4.656 21.656 15.859 1 93.62 281 TYR A C 1
ATOM 2208 O O . TYR A 1 281 ? 5.344 21.578 16.875 1 93.62 281 TYR A O 1
ATOM 2216 N N . ASP A 1 282 ? 3.502 22.188 15.875 1 91.38 282 ASP A N 1
ATOM 2217 C CA . ASP A 1 282 ? 2.967 22.859 17.062 1 91.38 282 ASP A CA 1
ATOM 2218 C C . ASP A 1 282 ? 2.688 21.859 18.172 1 91.38 282 ASP A C 1
ATOM 2220 O O . ASP A 1 282 ? 2.996 22.109 19.344 1 91.38 282 ASP A O 1
ATOM 2224 N N . LEU A 1 283 ? 2.139 20.719 17.812 1 89 283 LEU A N 1
ATOM 2225 C CA . LEU A 1 283 ? 1.638 19.812 18.844 1 89 283 LEU A CA 1
ATOM 2226 C C . LEU A 1 283 ? 2.697 18.781 19.219 1 89 283 LEU A C 1
ATOM 2228 O O . LEU A 1 283 ? 2.684 18.25 20.344 1 89 283 LEU A O 1
ATOM 2232 N N . VAL A 1 284 ? 3.562 18.531 18.359 1 88.38 284 VAL A N 1
ATOM 2233 C CA . VAL A 1 284 ? 4.449 17.406 18.578 1 88.38 284 VAL A CA 1
ATOM 2234 C C . VAL A 1 284 ? 5.883 17.891 18.766 1 88.38 284 VAL A C 1
ATOM 2236 O O . VAL A 1 284 ? 6.625 17.375 19.594 1 88.38 284 VAL A O 1
ATOM 2239 N N . VAL A 1 285 ? 6.277 18.859 18.047 1 88.25 285 VAL A N 1
ATOM 2240 C CA . VAL A 1 285 ? 7.676 19.281 18.062 1 88.25 285 VAL A CA 1
ATOM 2241 C C . VAL A 1 285 ? 7.863 20.406 19.078 1 88.25 285 VAL A C 1
ATOM 2243 O O . VAL A 1 285 ? 8.664 20.297 20 1 88.25 285 VAL A O 1
ATOM 2246 N N . PHE A 1 286 ? 7.086 21.484 18.891 1 87.38 286 PHE A N 1
ATOM 2247 C CA . PHE A 1 286 ? 7.301 22.672 19.703 1 87.38 286 PHE A CA 1
ATOM 2248 C C . PHE A 1 286 ? 6.566 22.562 21.031 1 87.38 286 PHE A C 1
ATOM 2250 O O . PHE A 1 286 ? 7.082 22.984 22.078 1 87.38 286 PHE A O 1
ATOM 2257 N N . LYS A 1 287 ? 5.426 22.094 21.062 1 83.19 287 LYS A N 1
ATOM 2258 C CA . LYS A 1 287 ? 4.598 21.891 22.234 1 83.19 287 LYS A CA 1
ATOM 2259 C C . LYS A 1 287 ? 4.508 23.156 23.094 1 83.19 287 LYS A C 1
ATOM 2261 O O . LYS A 1 287 ? 4.664 23.109 24.312 1 83.19 287 LYS A O 1
ATOM 2266 N N . ASP A 1 288 ? 4.359 24.172 22.391 1 79.44 288 ASP A N 1
ATOM 2267 C CA . ASP A 1 288 ? 4.191 25.438 23.109 1 79.44 288 ASP A CA 1
ATOM 2268 C C . ASP A 1 288 ? 2.836 25.484 23.812 1 79.44 288 ASP A C 1
ATOM 2270 O O . ASP A 1 288 ? 1.79 25.375 23.172 1 79.44 288 ASP A O 1
ATOM 2274 N N . PRO A 1 289 ? 2.854 25.688 25.078 1 78.62 289 PRO A N 1
ATOM 2275 C CA . PRO A 1 289 ? 1.603 25.703 25.844 1 78.62 289 PRO A CA 1
ATOM 2276 C C . PRO A 1 289 ? 0.646 26.797 25.359 1 78.62 289 PRO A C 1
ATOM 2278 O O . PRO A 1 289 ? -0.573 26.641 25.469 1 78.62 289 PRO A O 1
ATOM 2281 N N . LYS A 1 290 ? 1.17 27.891 24.953 1 76.19 290 LYS A N 1
ATOM 2282 C CA . LYS A 1 290 ? 0.324 28.984 24.469 1 76.19 290 LYS A CA 1
ATOM 2283 C C . LYS A 1 290 ? -0.497 28.547 23.25 1 76.19 290 LYS A C 1
ATOM 2285 O O . LYS A 1 290 ? -1.631 29 23.078 1 76.19 290 LYS A O 1
ATOM 2290 N N . VAL A 1 291 ? 0.082 27.703 22.5 1 76.69 291 VAL A N 1
ATOM 2291 C CA . VAL A 1 291 ? -0.552 27.234 21.266 1 76.69 291 VAL A CA 1
ATOM 2292 C C . VAL A 1 291 ? -1.532 26.109 21.594 1 76.69 291 VAL A C 1
ATOM 2294 O O . VAL A 1 291 ? -2.533 25.938 20.891 1 76.69 291 VAL A O 1
ATOM 2297 N N . LEU A 1 292 ? -1.311 25.391 22.672 1 76.56 292 LEU A N 1
ATOM 2298 C CA . LEU A 1 292 ? -2.086 24.203 23 1 76.56 292 LEU A CA 1
ATOM 2299 C C . LEU A 1 292 ? -3.352 24.578 23.766 1 76.56 292 LEU A C 1
ATOM 2301 O O . LEU A 1 292 ? -4.219 23.734 23.984 1 76.56 292 LEU A O 1
ATOM 2305 N N . ALA A 1 293 ? -3.508 25.766 24.078 1 70.5 293 ALA A N 1
ATOM 2306 C CA . ALA A 1 293 ? -4.578 26.25 24.953 1 70.5 293 ALA A CA 1
ATOM 2307 C C . ALA A 1 293 ? -5.949 25.891 24.391 1 70.5 293 ALA A C 1
ATOM 2309 O O . ALA A 1 293 ? -6.824 25.422 25.125 1 70.5 293 ALA A O 1
ATOM 2310 N N . PRO A 1 294 ? -6.133 26.031 23.125 1 64.75 294 PRO A N 1
ATOM 2311 C CA . PRO A 1 294 ? -7.445 25.688 22.578 1 64.75 294 PRO A CA 1
ATOM 2312 C C . PRO A 1 294 ? -7.797 24.219 22.75 1 64.75 294 PRO A C 1
ATOM 2314 O O . PRO A 1 294 ? -8.977 23.844 22.734 1 64.75 294 PRO A O 1
ATOM 2317 N N . LEU A 1 295 ? -6.812 23.391 22.797 1 70.44 295 LEU A N 1
ATOM 2318 C CA . LEU A 1 295 ? -7.062 21.953 22.906 1 70.44 295 LEU A CA 1
ATOM 2319 C C . LEU A 1 295 ? -7.496 21.578 24.328 1 70.44 295 LEU A C 1
ATOM 2321 O O . LEU A 1 295 ? -8.039 20.5 24.547 1 70.44 295 LEU A O 1
ATOM 2325 N N . GLN A 1 296 ? -7.18 22.422 25.203 1 61.12 296 GLN A N 1
ATOM 2326 C CA . GLN A 1 296 ? -7.438 22.156 26.609 1 61.12 296 GLN A CA 1
ATOM 2327 C C . GLN A 1 296 ? -8.797 22.703 27.047 1 61.12 296 GLN A C 1
ATOM 2329 O O . GLN A 1 296 ? -9.211 22.531 28.188 1 61.12 296 GLN A O 1
ATOM 2334 N N . MET A 1 297 ? -9.5 23.312 26.125 1 52.19 297 MET A N 1
ATOM 2335 C CA . MET A 1 297 ? -10.797 23.891 26.5 1 52.19 297 MET A CA 1
ATOM 2336 C C . MET A 1 297 ? -11.93 22.953 26.078 1 52.19 297 MET A C 1
ATOM 2338 O O . MET A 1 297 ? -11.797 22.188 25.141 1 52.19 297 MET A O 1
ATOM 2342 N N . MET B 1 1 ? 59.281 26.516 -12.867 1 23.12 1 MET B N 1
ATOM 2343 C CA . MET B 1 1 ? 58.469 25.797 -13.844 1 23.12 1 MET B CA 1
ATOM 2344 C C . MET B 1 1 ? 57.219 25.234 -13.211 1 23.12 1 MET B C 1
ATOM 2346 O O . MET B 1 1 ? 57.281 24.484 -12.242 1 23.12 1 MET B O 1
ATOM 2350 N N . ALA B 1 2 ? 56.125 25.984 -13.375 1 24.19 2 ALA B N 1
ATOM 2351 C CA . ALA B 1 2 ? 54.781 25.984 -12.758 1 24.19 2 ALA B CA 1
ATOM 2352 C C . ALA B 1 2 ? 54.031 24.719 -13.125 1 24.19 2 ALA B C 1
ATOM 2354 O O . ALA B 1 2 ? 53.969 24.344 -14.297 1 24.19 2 ALA B O 1
ATOM 2355 N N . VAL B 1 3 ? 53.969 23.75 -12.328 1 25.58 3 VAL B N 1
ATOM 2356 C CA . VAL B 1 3 ? 53.406 22.422 -12.484 1 25.58 3 VAL B CA 1
ATOM 2357 C C . VAL B 1 3 ? 51.906 22.531 -12.75 1 25.58 3 VAL B C 1
ATOM 2359 O O . VAL B 1 3 ? 51.156 22.984 -11.898 1 25.58 3 VAL B O 1
ATOM 2362 N N . VAL B 1 4 ? 51.5 22.969 -13.914 1 24.36 4 VAL B N 1
ATOM 2363 C CA . VAL B 1 4 ? 50.125 23.203 -14.297 1 24.36 4 VAL B CA 1
ATOM 2364 C C . VAL B 1 4 ? 49.344 21.875 -14.242 1 24.36 4 VAL B C 1
ATOM 2366 O O . VAL B 1 4 ? 49.75 20.891 -14.867 1 24.36 4 VAL B O 1
ATOM 2369 N N . PHE B 1 5 ? 48.719 21.562 -13.156 1 24.5 5 PHE B N 1
ATOM 2370 C CA . PHE B 1 5 ? 47.875 20.375 -12.953 1 24.5 5 PHE B CA 1
ATOM 2371 C C . PHE B 1 5 ? 46.781 20.312 -13.984 1 24.5 5 PHE B C 1
ATOM 2373 O O . PHE B 1 5 ? 46 21.266 -14.133 1 24.5 5 PHE B O 1
ATOM 2380 N N . PRO B 1 6 ? 46.938 19.703 -15.156 1 24.16 6 PRO B N 1
ATOM 2381 C CA . PRO B 1 6 ? 45.906 19.656 -16.188 1 24.16 6 PRO B CA 1
ATOM 2382 C C . PRO B 1 6 ? 44.531 19.234 -15.633 1 24.16 6 PRO B C 1
ATOM 2384 O O . PRO B 1 6 ? 44.469 18.375 -14.75 1 24.16 6 PRO B O 1
ATOM 2387 N N . ILE B 1 7 ? 43.562 20.109 -15.531 1 23.05 7 ILE B N 1
ATOM 2388 C CA . ILE B 1 7 ? 42.156 20.047 -15.195 1 23.05 7 ILE B CA 1
ATOM 2389 C C . ILE B 1 7 ? 41.469 18.984 -16.062 1 23.05 7 ILE B C 1
ATOM 2391 O O . ILE B 1 7 ? 41.438 19.109 -17.281 1 23.05 7 ILE B O 1
ATOM 2395 N N . LEU B 1 8 ? 41.688 17.75 -15.797 1 22.19 8 LEU B N 1
ATOM 2396 C CA . LEU B 1 8 ? 40.969 16.688 -16.5 1 22.19 8 LEU B CA 1
ATOM 2397 C C . LEU B 1 8 ? 39.531 17.047 -16.734 1 22.19 8 LEU B C 1
ATOM 2399 O O . LEU B 1 8 ? 38.781 17.328 -15.781 1 22.19 8 LEU B O 1
ATOM 2403 N N . GLU B 1 9 ? 39.188 17.719 -17.797 1 23.19 9 GLU B N 1
ATOM 2404 C CA . GLU B 1 9 ? 37.906 17.969 -18.438 1 23.19 9 GLU B CA 1
ATOM 2405 C C . GLU B 1 9 ? 37.062 16.688 -18.516 1 23.19 9 GLU B C 1
ATOM 2407 O O . GLU B 1 9 ? 37.438 15.742 -19.219 1 23.19 9 GLU B O 1
ATOM 2412 N N . ILE B 1 10 ? 36.594 16.266 -17.391 1 23.44 10 ILE B N 1
ATOM 2413 C CA . ILE B 1 10 ? 35.594 15.195 -17.375 1 23.44 10 ILE B CA 1
ATOM 2414 C C . ILE B 1 10 ? 34.5 15.508 -18.375 1 23.44 10 ILE B C 1
ATOM 2416 O O . ILE B 1 10 ? 33.75 16.484 -18.203 1 23.44 10 ILE B O 1
ATOM 2420 N N . SER B 1 11 ? 34.719 15.375 -19.672 1 24.09 11 SER B N 1
ATOM 2421 C CA . SER B 1 11 ? 33.719 15.383 -20.75 1 24.09 11 SER B CA 1
ATOM 2422 C C . SER B 1 11 ? 32.469 14.586 -20.344 1 24.09 11 SER B C 1
ATOM 2424 O O . SER B 1 11 ? 32.562 13.43 -19.922 1 24.09 11 SER B O 1
ATOM 2426 N N . LEU B 1 12 ? 31.484 15.234 -19.859 1 23.84 12 LEU B N 1
ATOM 2427 C CA . LEU B 1 12 ? 30.062 14.906 -19.719 1 23.84 12 LEU B CA 1
ATOM 2428 C C . LEU B 1 12 ? 29.547 14.18 -20.953 1 23.84 12 LEU B C 1
ATOM 2430 O O . LEU B 1 12 ? 29.156 14.82 -21.938 1 23.84 12 LEU B O 1
ATOM 2434 N N . ALA B 1 13 ? 30.297 13.305 -21.578 1 24.36 13 ALA B N 1
ATOM 2435 C CA . ALA B 1 13 ? 29.719 12.531 -22.688 1 24.36 13 ALA B CA 1
ATOM 2436 C C . ALA B 1 13 ? 28.266 12.148 -22.391 1 24.36 13 ALA B C 1
ATOM 2438 O O . ALA B 1 13 ? 27.891 11.977 -21.234 1 24.36 13 ALA B O 1
ATOM 2439 N N . HIS B 1 14 ? 27.344 12.352 -23.422 1 25.55 14 HIS B N 1
ATOM 2440 C CA . HIS B 1 14 ? 25.938 12.164 -23.75 1 25.55 14 HIS B CA 1
ATOM 2441 C C . HIS B 1 14 ? 25.438 10.797 -23.312 1 25.55 14 HIS B C 1
ATOM 2443 O O . HIS B 1 14 ? 25.766 9.781 -23.938 1 25.55 14 HIS B O 1
ATOM 2449 N N . LEU B 1 15 ? 25.703 10.492 -22.188 1 25.28 15 LEU B N 1
ATOM 2450 C CA . LEU B 1 15 ? 25.047 9.281 -21.719 1 25.28 15 LEU B CA 1
ATOM 2451 C C . LEU B 1 15 ? 23.609 9.211 -22.203 1 25.28 15 LEU B C 1
ATOM 2453 O O . LEU B 1 15 ? 22.734 9.875 -21.641 1 25.28 15 LEU B O 1
ATOM 2457 N N . SER B 1 16 ? 23.234 9.414 -23.484 1 27.38 16 SER B N 1
ATOM 2458 C CA . SER B 1 16 ? 22.062 9.008 -24.281 1 27.38 16 SER B CA 1
ATOM 2459 C C . SER B 1 16 ? 21.719 7.547 -24.016 1 27.38 16 SER B C 1
ATOM 2461 O O . SER B 1 16 ? 22.062 6.668 -24.812 1 27.38 16 SER B O 1
ATOM 2463 N N . LYS B 1 17 ? 22.109 6.98 -23.016 1 28.67 17 LYS B N 1
ATOM 2464 C CA . LYS B 1 17 ? 21.594 5.613 -22.969 1 28.67 17 LYS B CA 1
ATOM 2465 C C . LYS B 1 17 ? 20.125 5.566 -23.375 1 28.67 17 LYS B C 1
ATOM 2467 O O . LYS B 1 17 ? 19.328 6.391 -22.938 1 28.67 17 LYS B O 1
ATOM 2472 N N . SER B 1 18 ? 19.781 4.949 -24.453 1 28.16 18 SER B N 1
ATOM 2473 C CA . SER B 1 18 ? 18.562 4.422 -25.062 1 28.16 18 SER B CA 1
ATOM 2474 C C . SER B 1 18 ? 17.578 3.949 -23.984 1 28.16 18 SER B C 1
ATOM 2476 O O . SER B 1 18 ? 17.953 3.203 -23.078 1 28.16 18 SER B O 1
ATOM 2478 N N . THR B 1 19 ? 16.75 4.715 -23.359 1 33.34 19 THR B N 1
ATOM 2479 C CA . THR B 1 19 ? 15.43 4.402 -22.828 1 33.34 19 THR B CA 1
ATOM 2480 C C . THR B 1 19 ? 14.883 3.133 -23.469 1 33.34 19 THR B C 1
ATOM 2482 O O . THR B 1 19 ? 14.328 3.176 -24.578 1 33.34 19 THR B O 1
ATOM 2485 N N . LEU B 1 20 ? 15.578 2.178 -23.734 1 27.59 20 LEU B N 1
ATOM 2486 C CA . LEU B 1 20 ? 15.008 0.924 -24.203 1 27.59 20 LEU B CA 1
ATOM 2487 C C . LEU B 1 20 ? 13.742 0.579 -23.438 1 27.59 20 LEU B C 1
ATOM 2489 O O . LEU B 1 20 ? 13.805 0.199 -22.266 1 27.59 20 LEU B O 1
ATOM 2493 N N . ARG B 1 21 ? 12.719 1.313 -23.5 1 32.72 21 ARG B N 1
ATOM 2494 C CA . ARG B 1 21 ? 11.367 0.779 -23.344 1 32.72 21 ARG B CA 1
ATOM 2495 C C . ARG B 1 21 ? 11.344 -0.727 -23.578 1 32.72 21 ARG B C 1
ATOM 2497 O O . ARG B 1 21 ? 11.469 -1.184 -24.719 1 32.72 21 ARG B O 1
ATOM 2504 N N . GLN B 1 22 ? 12 -1.508 -22.891 1 35.41 22 GLN B N 1
ATOM 2505 C CA . GLN B 1 22 ? 11.742 -2.939 -23 1 35.41 22 GLN B CA 1
ATOM 2506 C C . GLN B 1 22 ? 10.273 -3.209 -23.328 1 35.41 22 GLN B C 1
ATOM 2508 O O . GLN B 1 22 ? 9.375 -2.768 -22.609 1 35.41 22 GLN B O 1
ATOM 2513 N N . GLU B 1 23 ? 9.891 -3.258 -24.516 1 39.88 23 GLU B N 1
ATOM 2514 C CA . GLU B 1 23 ? 8.586 -3.688 -25 1 39.88 23 GLU B CA 1
ATOM 2515 C C . GLU B 1 23 ? 8.008 -4.797 -24.125 1 39.88 23 GLU B C 1
ATOM 2517 O O . GLU B 1 23 ? 8.617 -5.859 -23.984 1 39.88 23 GLU B O 1
ATOM 2522 N N . ALA B 1 24 ? 7.34 -4.375 -23.078 1 46.5 24 ALA B N 1
ATOM 2523 C CA . ALA B 1 24 ? 6.52 -5.348 -22.359 1 46.5 24 ALA B CA 1
ATOM 2524 C C . ALA B 1 24 ? 5.918 -6.367 -23.312 1 46.5 24 ALA B C 1
ATOM 2526 O O . ALA B 1 24 ? 5.273 -6 -24.297 1 46.5 24 ALA B O 1
ATOM 2527 N N . ILE B 1 25 ? 6.488 -7.504 -23.594 1 45.88 25 ILE B N 1
ATOM 2528 C CA . ILE B 1 25 ? 5.875 -8.578 -24.359 1 45.88 25 ILE B CA 1
ATOM 2529 C C . ILE B 1 25 ? 4.586 -9.031 -23.688 1 45.88 25 ILE B C 1
ATOM 2531 O O . ILE B 1 25 ? 4.602 -9.484 -22.531 1 45.88 25 ILE B O 1
ATOM 2535 N N . GLY B 1 26 ? 3.518 -8.398 -24.078 1 50.16 26 GLY B N 1
ATOM 2536 C CA . GLY B 1 26 ? 2.215 -8.844 -23.625 1 50.16 26 GLY B CA 1
ATOM 2537 C C . GLY B 1 26 ? 2.023 -10.344 -23.734 1 50.16 26 GLY B C 1
ATOM 2538 O O . GLY B 1 26 ? 2.328 -10.93 -24.781 1 50.16 26 GLY B O 1
ATOM 2539 N N . CYS B 1 27 ? 2.145 -11.102 -22.641 1 54 27 CYS B N 1
ATOM 2540 C CA . CYS B 1 27 ? 1.874 -12.539 -22.609 1 54 27 CYS B CA 1
ATOM 2541 C C . CYS B 1 27 ? 0.388 -12.812 -22.797 1 54 27 CYS B C 1
ATOM 2543 O O . CYS B 1 27 ? -0.427 -12.477 -21.938 1 54 27 CYS B O 1
ATOM 2545 N N . SER B 1 28 ? 0.032 -13 -24.031 1 60.62 28 SER B N 1
ATOM 2546 C CA . SER B 1 28 ? -1.368 -13.281 -24.328 1 60.62 28 SER B CA 1
ATOM 2547 C C . SER B 1 28 ? -1.576 -14.758 -24.672 1 60.62 28 SER B C 1
ATOM 2549 O O . SER B 1 28 ? -0.659 -15.43 -25.141 1 60.62 28 SER B O 1
ATOM 2551 N N . VAL B 1 29 ? -2.592 -15.336 -24.172 1 62.38 29 VAL B N 1
ATOM 2552 C CA . VAL B 1 29 ? -2.992 -16.703 -24.484 1 62.38 29 VAL B CA 1
ATOM 2553 C C . VAL B 1 29 ? -4.359 -16.703 -25.156 1 62.38 29 VAL B C 1
ATOM 2555 O O . VAL B 1 29 ? -5.184 -15.82 -24.906 1 62.38 29 VAL B O 1
ATOM 2558 N N . LYS B 1 30 ? -4.547 -17.5 -26.172 1 64.62 30 LYS B N 1
ATOM 2559 C CA . LYS B 1 30 ? -5.84 -17.641 -26.828 1 64.62 30 LYS B CA 1
ATOM 2560 C C . LYS B 1 30 ? -6.805 -18.453 -25.969 1 64.62 30 LYS B C 1
ATOM 2562 O O . LYS B 1 30 ? -6.457 -19.531 -25.484 1 64.62 30 LYS B O 1
ATOM 2567 N N . ILE B 1 31 ? -7.816 -17.812 -25.484 1 64.69 31 ILE B N 1
ATOM 2568 C CA . ILE B 1 31 ? -8.844 -18.516 -24.719 1 64.69 31 ILE B CA 1
ATOM 2569 C C . ILE B 1 31 ? -10.133 -18.594 -25.531 1 64.69 31 ILE B C 1
ATOM 2571 O O . ILE B 1 31 ? -10.469 -17.656 -26.266 1 64.69 31 ILE B O 1
ATOM 2575 N N . SER B 1 32 ? -10.719 -19.734 -25.641 1 60.81 32 SER B N 1
ATOM 2576 C CA . SER B 1 32 ? -12.016 -19.875 -26.297 1 60.81 32 SER B CA 1
ATOM 2577 C C . SER B 1 32 ? -13.125 -19.219 -25.484 1 60.81 32 SER B C 1
ATOM 2579 O O . SER B 1 32 ? -13.164 -19.344 -24.25 1 60.81 32 SER B O 1
ATOM 2581 N N . THR B 1 33 ? -13.789 -18.266 -26.141 1 55.72 33 THR B N 1
ATOM 2582 C CA . THR B 1 33 ? -14.961 -17.672 -25.5 1 55.72 33 THR B CA 1
ATOM 2583 C C . THR B 1 33 ? -16.188 -18.562 -25.688 1 55.72 33 THR B C 1
ATOM 2585 O O . THR B 1 33 ? -16.141 -19.531 -26.453 1 55.72 33 THR B O 1
ATOM 2588 N N . ALA B 1 34 ? -17.203 -18.391 -24.922 1 56.66 34 ALA B N 1
ATOM 2589 C CA . ALA B 1 34 ? -18.453 -19.141 -25.016 1 56.66 34 ALA B CA 1
ATOM 2590 C C . ALA B 1 34 ? -18.922 -19.25 -26.469 1 56.66 34 ALA B C 1
ATOM 2592 O O . ALA B 1 34 ? -19.547 -20.234 -26.844 1 56.66 34 ALA B O 1
ATOM 2593 N N . GLY B 1 35 ? -18.672 -18.375 -27.188 1 53.94 35 GLY B N 1
ATOM 2594 C CA . GLY B 1 35 ? -19.188 -18.359 -28.547 1 53.94 35 GLY B CA 1
ATOM 2595 C C . GLY B 1 35 ? -18.219 -18.984 -29.562 1 53.94 35 GLY B C 1
ATOM 2596 O O . GLY B 1 35 ? -18.438 -18.859 -30.766 1 53.94 35 GLY B O 1
ATOM 2597 N N . GLY B 1 36 ? -17.266 -19.719 -29.172 1 57.12 36 GLY B N 1
ATOM 2598 C CA . GLY B 1 36 ? -16.406 -20.438 -30.109 1 57.12 36 GLY B CA 1
ATOM 2599 C C . GLY B 1 36 ? -15.281 -19.578 -30.656 1 57.12 36 GLY B C 1
ATOM 2600 O O . GLY B 1 36 ? -14.414 -20.062 -31.391 1 57.12 36 GLY B O 1
ATOM 2601 N N . SER B 1 37 ? -15.328 -18.25 -30.438 1 61.22 37 SER B N 1
ATOM 2602 C CA . SER B 1 37 ? -14.297 -17.375 -31 1 61.22 37 SER B CA 1
ATOM 2603 C C . SER B 1 37 ? -13.078 -17.297 -30.094 1 61.22 37 SER B C 1
ATOM 2605 O O . SER B 1 37 ? -13.203 -17.375 -28.859 1 61.22 37 SER B O 1
ATOM 2607 N N . LYS B 1 38 ? -11.852 -17.562 -30.625 1 63.38 38 LYS B N 1
ATOM 2608 C CA . LYS B 1 38 ? -10.602 -17.5 -29.875 1 63.38 38 LYS B CA 1
ATOM 2609 C C . LYS B 1 38 ? -10.125 -16.047 -29.719 1 63.38 38 LYS B C 1
ATOM 2611 O O . LYS B 1 38 ? -10.016 -15.328 -30.719 1 63.38 38 LYS B O 1
ATOM 2616 N N . LYS B 1 39 ? -10.219 -15.562 -28.469 1 66.88 39 LYS B N 1
ATOM 2617 C CA . LYS B 1 39 ? -9.734 -14.211 -28.188 1 66.88 39 LYS B CA 1
ATOM 2618 C C . LYS B 1 39 ? -8.414 -14.242 -27.422 1 66.88 39 LYS B C 1
ATOM 2620 O O . LYS B 1 39 ? -8.234 -15.055 -26.516 1 66.88 39 LYS B O 1
ATOM 2625 N N . ARG B 1 40 ? -7.523 -13.492 -27.953 1 69.69 40 ARG B N 1
ATOM 2626 C CA . ARG B 1 40 ? -6.242 -13.352 -27.266 1 69.69 40 ARG B CA 1
ATOM 2627 C C . ARG B 1 40 ? -6.391 -12.5 -26.016 1 69.69 40 ARG B C 1
ATOM 2629 O O . ARG B 1 40 ? -6.91 -11.383 -26.062 1 69.69 40 ARG B O 1
ATOM 2636 N N . ILE B 1 41 ? -6.133 -13.227 -24.828 1 76.62 41 ILE B N 1
ATOM 2637 C CA . ILE B 1 41 ? -6.281 -12.516 -23.562 1 76.62 41 ILE B CA 1
ATOM 2638 C C . ILE B 1 41 ? -4.922 -12.383 -22.891 1 76.62 41 ILE B C 1
ATOM 2640 O O . ILE B 1 41 ? -4.117 -13.32 -22.906 1 76.62 41 ILE B O 1
ATOM 2644 N N . LYS B 1 42 ? -4.73 -11.219 -22.344 1 80.12 42 LYS B N 1
ATOM 2645 C CA . LYS B 1 42 ? -3.535 -11.016 -21.531 1 80.12 42 LYS B CA 1
ATOM 2646 C C . LYS B 1 42 ? -3.654 -11.727 -20.188 1 80.12 42 LYS B C 1
ATOM 2648 O O . LYS B 1 42 ? -4.617 -11.508 -19.453 1 80.12 42 LYS B O 1
ATOM 2653 N N . VAL B 1 43 ? -2.727 -12.57 -19.891 1 84.19 43 VAL B N 1
ATOM 2654 C CA . VAL B 1 43 ? -2.816 -13.484 -18.75 1 84.19 43 VAL B CA 1
ATOM 2655 C C . VAL B 1 43 ? -2.277 -12.797 -17.5 1 84.19 43 VAL B C 1
ATOM 2657 O O . VAL B 1 43 ? -2.709 -13.102 -16.391 1 84.19 43 VAL B O 1
ATOM 2660 N N . VAL B 1 44 ? -1.331 -11.875 -17.703 1 86.25 44 VAL B N 1
ATOM 2661 C CA . VAL B 1 44 ? -0.687 -11.266 -16.547 1 86.25 44 VAL B CA 1
ATOM 2662 C C . VAL B 1 44 ? -0.638 -9.75 -16.719 1 86.25 44 VAL B C 1
ATOM 2664 O O . VAL B 1 44 ? -0.471 -9.25 -17.844 1 86.25 44 VAL B O 1
ATOM 2667 N N . LYS B 1 45 ? -0.877 -9.109 -15.727 1 81.88 45 LYS B N 1
ATOM 2668 C CA . LYS B 1 45 ? -0.716 -7.66 -15.688 1 81.88 45 LYS B CA 1
ATOM 2669 C C . LYS B 1 45 ? 0.142 -7.234 -14.5 1 81.88 45 LYS B C 1
ATOM 2671 O O . LYS B 1 45 ? -0.022 -7.75 -13.391 1 81.88 45 LYS B O 1
ATOM 2676 N N . PRO B 1 46 ? 1.045 -6.234 -14.586 1 84.25 46 PRO B N 1
ATOM 2677 C CA . PRO B 1 46 ? 1.418 -5.594 -15.844 1 84.25 46 PRO B CA 1
ATOM 2678 C C . PRO B 1 46 ? 2.127 -6.547 -16.812 1 84.25 46 PRO B C 1
ATOM 2680 O O . PRO B 1 46 ? 2.33 -7.719 -16.484 1 84.25 46 PRO B O 1
ATOM 2683 N N . ASP B 1 47 ? 2.346 -5.945 -18.031 1 79.56 47 ASP B N 1
ATOM 2684 C CA . ASP B 1 47 ? 3.062 -6.766 -19 1 79.56 47 ASP B CA 1
ATOM 2685 C C . ASP B 1 47 ? 4.48 -7.074 -18.531 1 79.56 47 ASP B C 1
ATOM 2687 O O . ASP B 1 47 ? 5.148 -6.207 -17.953 1 79.56 47 ASP B O 1
ATOM 2691 N N . LEU B 1 48 ? 4.848 -8.32 -18.688 1 77.62 48 LEU B N 1
ATOM 2692 C CA . LEU B 1 48 ? 6.18 -8.719 -18.25 1 77.62 48 LEU B CA 1
ATOM 2693 C C . LEU B 1 48 ? 7.254 -7.961 -19.016 1 77.62 48 LEU B C 1
ATOM 2695 O O . LEU B 1 48 ? 7.148 -7.793 -20.234 1 77.62 48 LEU B O 1
ATOM 2699 N N . SER B 1 49 ? 8.156 -7.211 -18.312 1 59.34 49 SER B N 1
ATOM 2700 C CA . SER B 1 49 ? 9.273 -6.477 -18.922 1 59.34 49 SER B CA 1
ATOM 2701 C C . SER B 1 49 ? 10.391 -7.422 -19.344 1 59.34 49 SER B C 1
ATOM 2703 O O . SER B 1 49 ? 11.195 -7.082 -20.219 1 59.34 49 SER B O 1
ATOM 2705 N N . CYS B 1 50 ? 10.68 -8.453 -18.609 1 56.41 50 CYS B N 1
ATOM 2706 C CA . CYS B 1 50 ? 11.883 -9.242 -18.812 1 56.41 50 CYS B CA 1
ATOM 2707 C C . CYS B 1 50 ? 11.641 -10.344 -19.844 1 56.41 50 CYS B C 1
ATOM 2709 O O . CYS B 1 50 ? 10.5 -10.75 -20.062 1 56.41 50 CYS B O 1
ATOM 2711 N N . GLU B 1 51 ? 12.727 -10.555 -20.438 1 59.41 51 GLU B N 1
ATOM 2712 C CA . GLU B 1 51 ? 12.758 -11.75 -21.281 1 59.41 51 GLU B CA 1
ATOM 2713 C C . GLU B 1 51 ? 12.477 -13.008 -20.469 1 59.41 51 GLU B C 1
ATOM 2715 O O . GLU B 1 51 ? 13.055 -13.203 -19.406 1 59.41 51 GLU B O 1
ATOM 2720 N N . ASP B 1 52 ? 11.383 -13.711 -20.688 1 63.53 52 ASP B N 1
ATOM 2721 C CA . ASP B 1 52 ? 10.906 -14.953 -20.094 1 63.53 52 ASP B CA 1
ATOM 2722 C C . ASP B 1 52 ? 12.078 -15.859 -19.719 1 63.53 52 ASP B C 1
ATOM 2724 O O . ASP B 1 52 ? 12.031 -16.547 -18.703 1 63.53 52 ASP B O 1
ATOM 2728 N N . GLU B 1 53 ? 13.109 -15.633 -20.422 1 67.06 53 GLU B N 1
ATOM 2729 C CA . GLU B 1 53 ? 14.195 -16.594 -20.266 1 67.06 53 GLU B CA 1
ATOM 2730 C C . GLU B 1 53 ? 14.984 -16.344 -18.984 1 67.06 53 GLU B C 1
ATOM 2732 O O . GLU B 1 53 ? 15.68 -17.234 -18.5 1 67.06 53 GLU B O 1
ATOM 2737 N N . GLU B 1 54 ? 14.703 -15.297 -18.375 1 77.44 54 GLU B N 1
ATOM 2738 C CA . GLU B 1 54 ? 15.516 -14.938 -17.219 1 77.44 54 GLU B CA 1
ATOM 2739 C C . GLU B 1 54 ? 14.805 -15.281 -15.922 1 77.44 54 GLU B C 1
ATOM 2741 O O . GLU B 1 54 ? 15.422 -15.289 -14.852 1 77.44 54 GLU B O 1
ATOM 2746 N N . LEU B 1 55 ? 13.664 -15.812 -16.062 1 87.75 55 LEU B N 1
ATOM 2747 C CA . LEU B 1 55 ? 12.898 -16.094 -14.852 1 87.75 55 LEU B CA 1
ATOM 2748 C C . LEU B 1 55 ? 13.219 -17.5 -14.328 1 87.75 55 LEU B C 1
ATOM 2750 O O . LEU B 1 55 ? 12.859 -18.484 -14.961 1 87.75 55 LEU B O 1
ATOM 2754 N N . GLN B 1 56 ? 13.938 -17.531 -13.242 1 91 56 GLN B N 1
ATOM 2755 C CA . GLN B 1 56 ? 14.367 -18.797 -12.672 1 91 56 GLN B CA 1
ATOM 2756 C C . GLN B 1 56 ? 13.562 -19.141 -11.414 1 91 56 GLN B C 1
ATOM 2758 O O . GLN B 1 56 ? 13.234 -20.297 -11.18 1 91 56 GLN B O 1
ATOM 2763 N N . ASN B 1 57 ? 13.312 -18.156 -10.648 1 94.81 57 ASN B N 1
ATOM 2764 C CA . ASN B 1 57 ? 12.625 -18.328 -9.375 1 94.81 57 ASN B CA 1
ATOM 2765 C C . ASN B 1 57 ? 11.328 -17.531 -9.32 1 94.81 57 ASN B C 1
ATOM 2767 O O . ASN B 1 57 ? 11.359 -16.297 -9.281 1 94.81 57 ASN B O 1
ATOM 2771 N N . VAL B 1 58 ? 10.258 -18.266 -9.312 1 96.38 58 VAL B N 1
ATOM 2772 C CA . VAL B 1 58 ? 8.945 -17.609 -9.266 1 96.38 58 VAL B CA 1
ATOM 2773 C C . VAL B 1 58 ? 8.312 -17.844 -7.895 1 96.38 58 VAL B C 1
ATOM 2775 O O . VAL B 1 58 ? 8.352 -18.953 -7.359 1 96.38 58 VAL B O 1
ATOM 2778 N N . VAL B 1 59 ? 7.809 -16.812 -7.32 1 98.19 59 VAL B N 1
ATOM 2779 C CA . VAL B 1 59 ? 7.117 -16.922 -6.039 1 98.19 59 VAL B CA 1
ATOM 2780 C C . VAL B 1 59 ? 5.629 -16.641 -6.23 1 98.19 59 VAL B C 1
ATOM 2782 O O . VAL B 1 59 ? 5.234 -15.531 -6.582 1 98.19 59 VAL B O 1
ATOM 2785 N N . GLY B 1 60 ? 4.816 -17.703 -6.09 1 98.5 60 GLY B N 1
ATOM 2786 C CA . GLY B 1 60 ? 3.379 -17.516 -6.004 1 98.5 60 GLY B CA 1
ATOM 2787 C C . GLY B 1 60 ? 2.922 -17.031 -4.641 1 98.5 60 GLY B C 1
ATOM 2788 O O . GLY B 1 60 ? 3.35 -17.562 -3.613 1 98.5 60 GLY B O 1
ATOM 2789 N N . LEU B 1 61 ? 2.08 -16.016 -4.625 1 98.38 61 LEU B N 1
ATOM 2790 C CA . LEU B 1 61 ? 1.584 -15.422 -3.387 1 98.38 61 LEU B CA 1
ATOM 2791 C C . LEU B 1 61 ? 0.062 -15.5 -3.32 1 98.38 61 LEU B C 1
ATOM 2793 O O . LEU B 1 61 ? -0.617 -15.305 -4.332 1 98.38 61 LEU B O 1
ATOM 2797 N N . HIS B 1 62 ? -0.423 -15.781 -2.133 1 97.31 62 HIS B N 1
ATOM 2798 C CA . HIS B 1 62 ? -1.856 -15.781 -1.86 1 97.31 62 HIS B CA 1
ATOM 2799 C C . HIS B 1 62 ? -2.158 -15.18 -0.494 1 97.31 62 HIS B C 1
ATOM 2801 O O . HIS B 1 62 ? -1.638 -15.641 0.523 1 97.31 62 HIS B O 1
ATOM 2807 N N . VAL B 1 63 ? -2.98 -14.086 -0.553 1 94.81 63 VAL B N 1
ATOM 2808 C CA . VAL B 1 63 ? -3.375 -13.445 0.695 1 94.81 63 VAL B CA 1
ATOM 2809 C C . VAL B 1 63 ? -4.707 -14.016 1.174 1 94.81 63 VAL B C 1
ATOM 2811 O O . VAL B 1 63 ? -5.754 -13.75 0.58 1 94.81 63 VAL B O 1
ATOM 2814 N N . GLY B 1 64 ? -4.598 -14.797 2.232 1 91.06 64 GLY B N 1
ATOM 2815 C CA . GLY B 1 64 ? -5.801 -15.336 2.85 1 91.06 64 GLY B CA 1
ATOM 2816 C C . GLY B 1 64 ? -6.422 -14.398 3.869 1 91.06 64 GLY B C 1
ATOM 2817 O O . GLY B 1 64 ? -6.012 -13.242 3.982 1 91.06 64 GLY B O 1
ATOM 2818 N N . PRO B 1 65 ? -7.449 -14.852 4.574 1 84.5 65 PRO B N 1
ATOM 2819 C CA . PRO B 1 65 ? -8.141 -14.016 5.559 1 84.5 65 PRO B CA 1
ATOM 2820 C C . PRO B 1 65 ? -7.227 -13.578 6.703 1 84.5 65 PRO B C 1
ATOM 2822 O O . PRO B 1 65 ? -7.34 -12.453 7.195 1 84.5 65 PRO B O 1
ATOM 2825 N N . CYS B 1 66 ? -6.305 -14.5 7.066 1 85.56 66 CYS B N 1
ATOM 2826 C CA . CYS B 1 66 ? -5.531 -14.164 8.258 1 85.56 66 CYS B CA 1
ATOM 2827 C C . CYS B 1 66 ? -4.043 -14.367 8.016 1 85.56 66 CYS B C 1
ATOM 2829 O O . CYS B 1 66 ? -3.229 -14.148 8.914 1 85.56 66 CYS B O 1
ATOM 2831 N N . SER B 1 67 ? -3.738 -14.852 6.867 1 93.19 67 SER B N 1
ATOM 2832 C CA . SER B 1 67 ? -2.35 -15.219 6.609 1 93.19 67 SER B CA 1
ATOM 2833 C C . SER B 1 67 ? -1.955 -14.914 5.168 1 93.19 67 SER B C 1
ATOM 2835 O O . SER B 1 67 ? -2.818 -14.734 4.309 1 93.19 67 SER B O 1
ATOM 2837 N N . ILE B 1 68 ? -0.719 -14.773 4.996 1 96.5 68 ILE B N 1
ATOM 2838 C CA . ILE B 1 68 ? -0.152 -14.742 3.652 1 96.5 68 ILE B CA 1
ATOM 2839 C C . ILE B 1 68 ? 0.532 -16.078 3.352 1 96.5 68 ILE B C 1
ATOM 2841 O O . ILE B 1 68 ? 1.29 -16.594 4.176 1 96.5 68 ILE B O 1
ATOM 2845 N N . TYR B 1 69 ? 0.225 -16.656 2.236 1 98 69 TYR B N 1
ATOM 2846 C CA . TYR B 1 69 ? 0.769 -17.938 1.779 1 98 69 TYR B CA 1
ATOM 2847 C C . TYR B 1 69 ? 1.674 -17.734 0.569 1 98 69 TYR B C 1
ATOM 2849 O O . TYR B 1 69 ? 1.412 -16.875 -0.278 1 98 69 TYR B O 1
ATOM 2857 N N . TRP B 1 70 ? 2.791 -18.562 0.497 1 98.75 70 TRP B N 1
ATOM 2858 C CA . TRP B 1 70 ? 3.662 -18.422 -0.667 1 98.75 70 TRP B CA 1
ATOM 2859 C C . TRP B 1 70 ? 4.219 -19.781 -1.083 1 98.75 70 TRP B C 1
ATOM 2861 O O . TRP B 1 70 ? 4.227 -20.734 -0.29 1 98.75 70 TRP B O 1
ATOM 2871 N N . ALA B 1 71 ? 4.539 -19.891 -2.303 1 98.81 71 ALA B N 1
ATOM 2872 C CA . ALA B 1 71 ? 5.27 -21.031 -2.863 1 98.81 71 ALA B CA 1
ATOM 2873 C C . ALA B 1 71 ? 6.352 -20.562 -3.83 1 98.81 71 ALA B C 1
ATOM 2875 O O . ALA B 1 71 ? 6.059 -19.891 -4.824 1 98.81 71 ALA B O 1
ATOM 2876 N N . LYS B 1 72 ? 7.582 -20.812 -3.512 1 98.75 72 LYS B N 1
ATOM 2877 C CA . LYS B 1 72 ? 8.695 -20.531 -4.414 1 98.75 72 LYS B CA 1
ATOM 2878 C C . LYS B 1 72 ? 9.047 -21.766 -5.254 1 98.75 72 LYS B C 1
ATOM 2880 O O . LYS B 1 72 ? 9.375 -22.812 -4.711 1 98.75 72 LYS B O 1
ATOM 2885 N N . ILE B 1 73 ? 8.992 -21.609 -6.539 1 98.25 73 ILE B N 1
ATOM 2886 C CA . ILE B 1 73 ? 9.273 -22.703 -7.465 1 98.25 73 ILE B CA 1
ATOM 2887 C C . ILE B 1 73 ? 10.406 -22.297 -8.406 1 98.25 73 ILE B C 1
ATOM 2889 O O . ILE B 1 73 ? 10.406 -21.188 -8.953 1 98.25 73 ILE B O 1
ATOM 2893 N N . LYS B 1 74 ? 11.352 -23.172 -8.531 1 97.44 74 LYS B N 1
ATOM 2894 C CA . LYS B 1 74 ? 12.406 -23 -9.531 1 97.44 74 LYS B CA 1
ATOM 2895 C C . LYS B 1 74 ? 11.914 -23.391 -10.922 1 97.44 74 LYS B C 1
ATOM 2897 O O . LYS B 1 74 ? 11.031 -24.25 -11.047 1 97.44 74 LYS B O 1
ATOM 2902 N N . ARG B 1 75 ? 12.516 -22.828 -11.883 1 95.19 75 ARG B N 1
ATOM 2903 C CA . ARG B 1 75 ? 12.164 -23.109 -13.266 1 95.19 75 ARG B CA 1
ATOM 2904 C C . ARG B 1 75 ? 12.25 -24.609 -13.562 1 95.19 75 ARG B C 1
ATOM 2906 O O . ARG B 1 75 ? 11.5 -25.125 -14.383 1 95.19 75 ARG B O 1
ATOM 2913 N N . SER B 1 76 ? 13.094 -25.312 -12.891 1 94.62 76 SER B N 1
ATOM 2914 C CA . SER B 1 76 ? 13.273 -26.75 -13.047 1 94.62 76 SER B CA 1
ATOM 2915 C C . SER B 1 76 ? 12.055 -27.516 -12.523 1 94.62 76 SER B C 1
ATOM 2917 O O . SER B 1 76 ? 11.906 -28.719 -12.797 1 94.62 76 SER B O 1
ATOM 2919 N N . GLY B 1 77 ? 11.242 -26.859 -11.758 1 95.06 77 GLY B N 1
ATOM 2920 C CA . GLY B 1 77 ? 10.078 -27.5 -11.164 1 95.06 77 GLY B CA 1
ATOM 2921 C C . GLY B 1 77 ? 10.25 -27.812 -9.688 1 95.06 77 GLY B C 1
ATOM 2922 O O . GLY B 1 77 ? 9.312 -28.25 -9.031 1 95.06 77 GLY B O 1
ATOM 2923 N N . ASP B 1 78 ? 11.375 -27.547 -9.156 1 97.25 78 ASP B N 1
ATOM 2924 C CA . ASP B 1 78 ? 11.633 -27.812 -7.742 1 97.25 78 ASP B CA 1
ATOM 2925 C C . ASP B 1 78 ? 10.945 -26.766 -6.859 1 97.25 78 ASP B C 1
ATOM 2927 O O . ASP B 1 78 ? 11.156 -25.562 -7.027 1 97.25 78 ASP B O 1
ATOM 2931 N N . VAL B 1 79 ? 10.156 -27.25 -5.953 1 98.31 79 VAL B N 1
ATOM 2932 C CA . VAL B 1 79 ? 9.578 -26.359 -4.953 1 98.31 79 VAL B CA 1
ATOM 2933 C C . VAL B 1 79 ? 10.594 -26.109 -3.838 1 98.31 79 VAL B C 1
ATOM 2935 O O . VAL B 1 79 ? 10.938 -27.016 -3.082 1 98.31 79 VAL B O 1
ATOM 2938 N N . LEU B 1 80 ? 11.023 -24.859 -3.734 1 98.31 80 LEU B N 1
ATOM 2939 C CA . LEU B 1 80 ? 12.102 -24.531 -2.809 1 98.31 80 LEU B CA 1
ATOM 2940 C C . LEU B 1 80 ? 11.539 -24.109 -1.453 1 98.31 80 LEU B C 1
ATOM 2942 O O . LEU B 1 80 ? 12.203 -24.281 -0.425 1 98.31 80 LEU B O 1
ATOM 2946 N N . ASP B 1 81 ? 10.461 -23.516 -1.444 1 98.5 81 ASP B N 1
ATOM 2947 C CA . ASP B 1 81 ? 9.797 -23.062 -0.228 1 98.5 81 ASP B CA 1
ATOM 2948 C C . ASP B 1 81 ? 8.281 -23.031 -0.413 1 98.5 81 ASP B C 1
ATOM 2950 O O . ASP B 1 81 ? 7.785 -22.609 -1.467 1 98.5 81 ASP B O 1
ATOM 2954 N N . TRP B 1 82 ? 7.566 -23.531 0.462 1 98.69 82 TRP B N 1
ATOM 2955 C CA . TRP B 1 82 ? 6.109 -23.562 0.507 1 98.69 82 TRP B CA 1
ATOM 2956 C C . TRP B 1 82 ? 5.605 -23.406 1.938 1 98.69 82 TRP B C 1
ATOM 2958 O O . TRP B 1 82 ? 5.648 -24.359 2.727 1 98.69 82 TRP B O 1
ATOM 2968 N N . SER B 1 83 ? 5.141 -22.188 2.281 1 98.25 83 SER B N 1
ATOM 2969 C CA . SER B 1 83 ? 4.852 -21.891 3.678 1 98.25 83 SER B CA 1
ATOM 2970 C C . SER B 1 83 ? 3.881 -20.719 3.801 1 98.25 83 SER B C 1
ATOM 2972 O O . SER B 1 83 ? 3.199 -20.375 2.836 1 98.25 83 SER B O 1
ATOM 2974 N N . HIS B 1 84 ? 3.59 -20.344 4.992 1 97.56 84 HIS B N 1
ATOM 2975 C CA . HIS B 1 84 ? 2.686 -19.234 5.305 1 97.56 84 HIS B CA 1
ATOM 2976 C C . HIS B 1 84 ? 3.076 -18.562 6.609 1 97.56 84 HIS B C 1
ATOM 2978 O O . HIS B 1 84 ? 3.906 -19.078 7.363 1 97.56 84 HIS B O 1
ATOM 2984 N N . ARG B 1 85 ? 2.584 -17.375 6.766 1 95.56 85 ARG B N 1
ATOM 2985 C CA . ARG B 1 85 ? 2.746 -16.656 8.023 1 95.56 85 ARG B CA 1
ATOM 2986 C C . ARG B 1 85 ? 1.482 -15.883 8.375 1 95.56 85 ARG B C 1
ATOM 2988 O O . ARG B 1 85 ? 0.853 -15.281 7.504 1 95.56 85 ARG B O 1
ATOM 2995 N N . LYS B 1 86 ? 1.155 -15.938 9.625 1 91.62 86 LYS B N 1
ATOM 2996 C CA . LYS B 1 86 ? -0.023 -15.227 10.117 1 91.62 86 LYS B CA 1
ATOM 2997 C C . LYS B 1 86 ? 0.236 -13.727 10.188 1 91.62 86 LYS B C 1
ATOM 2999 O O . LYS B 1 86 ? 1.315 -13.297 10.602 1 91.62 86 LYS B O 1
ATOM 3004 N N . LEU B 1 87 ? -0.628 -12.867 9.633 1 84.38 87 LEU B N 1
ATOM 3005 C CA . LEU B 1 87 ? -0.52 -11.414 9.703 1 84.38 87 LEU B CA 1
ATOM 3006 C C . LEU B 1 87 ? -0.952 -10.906 11.078 1 84.38 87 LEU B C 1
ATOM 3008 O O . LEU B 1 87 ? -0.247 -10.109 11.703 1 84.38 87 LEU B O 1
ATOM 3012 N N . PHE B 1 88 ? -2.33 -10.93 11.422 1 72.31 88 PHE B N 1
ATOM 3013 C CA . PHE B 1 88 ? -2.859 -10.391 12.672 1 72.31 88 PHE B CA 1
ATOM 3014 C C . PHE B 1 88 ? -3.182 -11.508 13.648 1 72.31 88 PHE B C 1
ATOM 3016 O O . PHE B 1 88 ? -3.52 -12.625 13.242 1 72.31 88 PHE B O 1
ATOM 3023 N N . PRO B 1 89 ? -2.615 -11.234 14.922 1 54.03 89 PRO B N 1
ATOM 3024 C CA . PRO B 1 89 ? -3.283 -12.164 15.836 1 54.03 89 PRO B CA 1
ATOM 3025 C C . PRO B 1 89 ? -4.805 -12.078 15.758 1 54.03 89 PRO B C 1
ATOM 3027 O O . PRO B 1 89 ? -5.355 -11.016 15.453 1 54.03 89 PRO B O 1
ATOM 3030 N N . ILE B 1 90 ? -5.555 -13.055 15.406 1 49.28 90 ILE B N 1
ATOM 3031 C CA . ILE B 1 90 ? -7.004 -13.195 15.328 1 49.28 90 ILE B CA 1
ATOM 3032 C C . ILE B 1 90 ? -7.668 -12.164 16.25 1 49.28 90 ILE B C 1
ATOM 3034 O O . ILE B 1 90 ? -8.688 -11.57 15.883 1 49.28 90 ILE B O 1
ATOM 3038 N N . ALA B 1 91 ? -7.27 -12.133 17.391 1 46.38 91 ALA B N 1
ATOM 3039 C CA . ALA B 1 91 ? -7.902 -11.305 18.422 1 46.38 91 ALA B CA 1
ATOM 3040 C C . ALA B 1 91 ? -7.898 -9.836 18.016 1 46.38 91 ALA B C 1
ATOM 3042 O O . ALA B 1 91 ? -8.758 -9.062 18.453 1 46.38 91 ALA B O 1
ATOM 3043 N N . GLU B 1 92 ? -7.062 -9.453 17.234 1 52.09 92 GLU B N 1
ATOM 3044 C CA . GLU B 1 92 ? -6.934 -8.039 16.922 1 52.09 92 GLU B CA 1
ATOM 3045 C C . GLU B 1 92 ? -7.703 -7.68 15.656 1 52.09 92 GLU B C 1
ATOM 3047 O O . GLU B 1 92 ? -7.816 -6.5 15.305 1 52.09 92 GLU B O 1
ATOM 3052 N N . MET B 1 93 ? -8.203 -8.734 1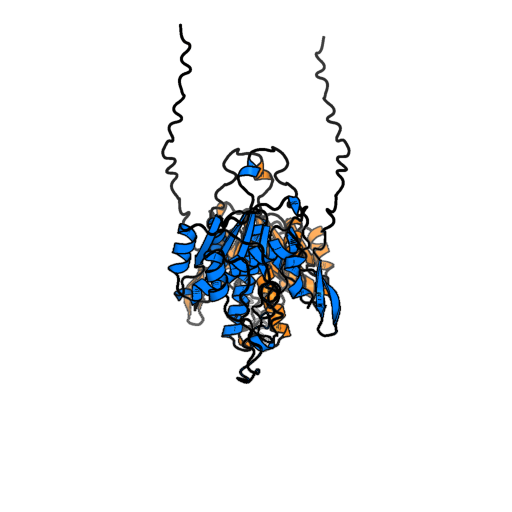4.953 1 49.44 93 MET B N 1
ATOM 3053 C CA . MET B 1 93 ? -8.953 -8.508 13.719 1 49.44 93 MET B CA 1
ATOM 3054 C C . MET B 1 93 ? -10.219 -7.699 13.992 1 49.44 93 MET B C 1
ATOM 3056 O O . MET B 1 93 ? -10.68 -6.945 13.141 1 49.44 93 MET B O 1
ATOM 3060 N N . SER B 1 94 ? -10.719 -7.949 15.258 1 48.53 94 SER B N 1
ATOM 3061 C CA . SER B 1 94 ? -11.914 -7.199 15.641 1 48.53 94 SER B CA 1
ATOM 3062 C C . SER B 1 94 ? -11.602 -5.715 15.805 1 48.53 94 SER B C 1
ATOM 3064 O O . SER B 1 94 ? -12.508 -4.875 15.758 1 48.53 94 SER B O 1
ATOM 3066 N N . LYS B 1 95 ? -10.367 -5.535 16.031 1 56.22 95 LYS B N 1
ATOM 3067 C CA . LYS B 1 95 ? -10.023 -4.141 16.297 1 56.22 95 LYS B CA 1
ATOM 3068 C C . LYS B 1 95 ? -9.594 -3.434 15.016 1 56.22 95 LYS B C 1
ATOM 3070 O O . LYS B 1 95 ? -9.016 -4.059 14.117 1 56.22 95 LYS B O 1
ATOM 3075 N N . LYS B 1 96 ? -10.18 -2.334 14.82 1 65.31 96 LYS B N 1
ATOM 3076 C CA . LYS B 1 96 ? -9.82 -1.454 13.711 1 65.31 96 LYS B CA 1
ATOM 3077 C C . LYS B 1 96 ? -8.305 -1.292 13.609 1 65.31 96 LYS B C 1
ATOM 3079 O O . LYS B 1 96 ? -7.664 -0.792 14.531 1 65.31 96 LYS B O 1
ATOM 3084 N N . ILE B 1 97 ? -7.688 -2.014 12.703 1 68.75 97 ILE B N 1
ATOM 3085 C CA . ILE B 1 97 ? -6.242 -1.925 12.523 1 68.75 97 ILE B CA 1
ATOM 3086 C C . ILE B 1 97 ? -5.887 -0.607 11.844 1 68.75 97 ILE B C 1
ATOM 3088 O O . ILE B 1 97 ? -6.41 -0.298 10.766 1 68.75 97 ILE B O 1
ATOM 3092 N N . ARG B 1 98 ? -5.105 0.147 12.57 1 82.5 98 ARG B N 1
ATOM 3093 C CA . ARG B 1 98 ? -4.621 1.397 11.992 1 82.5 98 ARG B CA 1
ATOM 3094 C C . ARG B 1 98 ? -3.553 1.136 10.938 1 82.5 98 ARG B C 1
ATOM 3096 O O . ARG B 1 98 ? -2.842 0.131 11 1 82.5 98 ARG B O 1
ATOM 3103 N N . LEU B 1 99 ? -3.459 2.012 10.039 1 88.69 99 LEU B N 1
ATOM 3104 C CA . LEU B 1 99 ? -2.619 1.858 8.852 1 88.69 99 LEU B CA 1
ATOM 3105 C C . LEU B 1 99 ? -1.16 1.654 9.242 1 88.69 99 LEU B C 1
ATOM 3107 O O . LEU B 1 99 ? -0.479 0.791 8.688 1 88.69 99 LEU B O 1
ATOM 3111 N N . PRO B 1 100 ? -0.563 2.416 10.25 1 87.88 100 PRO B N 1
ATOM 3112 C CA . PRO B 1 100 ? 0.838 2.186 10.609 1 87.88 100 PRO B CA 1
ATOM 3113 C C . PRO B 1 100 ? 1.085 0.779 11.148 1 87.88 100 PRO B C 1
ATOM 3115 O O . PRO B 1 100 ? 2.129 0.183 10.875 1 87.88 100 PRO B O 1
ATOM 3118 N N . GLN B 1 101 ? 0.129 0.357 11.93 1 87.25 101 GLN B N 1
ATOM 3119 C CA . GLN B 1 101 ? 0.254 -1.003 12.438 1 87.25 101 GLN B CA 1
ATOM 3120 C C . GLN B 1 101 ? 0.193 -2.025 11.312 1 87.25 101 GLN B C 1
ATOM 3122 O O . GLN B 1 101 ? 0.941 -3.006 11.312 1 87.25 101 GLN B O 1
ATOM 3127 N N . LEU B 1 102 ? -0.771 -1.828 10.469 1 89.94 102 LEU B N 1
ATOM 3128 C CA . LEU B 1 102 ? -0.875 -2.703 9.305 1 89.94 102 LEU B CA 1
ATOM 3129 C C . LEU B 1 102 ? 0.432 -2.723 8.516 1 89.94 102 LEU B C 1
ATOM 3131 O O . LEU B 1 102 ? 0.894 -3.785 8.094 1 89.94 102 LEU B O 1
ATOM 3135 N N . TYR B 1 103 ? 0.986 -1.6 8.336 1 91.81 103 TYR B N 1
ATOM 3136 C CA . TYR B 1 103 ? 2.258 -1.482 7.633 1 91.81 103 TYR B CA 1
ATOM 3137 C C . TYR B 1 103 ? 3.342 -2.301 8.32 1 91.81 103 TYR B C 1
ATOM 3139 O O . TYR B 1 103 ? 4.121 -2.994 7.66 1 91.81 103 TYR B O 1
ATOM 3147 N N . GLU B 1 104 ? 3.443 -2.229 9.609 1 89.31 104 GLU B N 1
ATOM 3148 C CA . GLU B 1 104 ? 4.438 -2.98 10.367 1 89.31 104 GLU B CA 1
ATOM 3149 C C . GLU B 1 104 ? 4.27 -4.484 10.164 1 89.31 104 GLU B C 1
ATOM 3151 O O . GLU B 1 104 ? 5.25 -5.203 9.969 1 89.31 104 GLU B O 1
ATOM 3156 N N . GLU B 1 105 ? 3.078 -4.844 10.211 1 90.19 105 GLU B N 1
ATOM 3157 C CA . GLU B 1 105 ? 2.787 -6.266 10.055 1 90.19 105 GLU B CA 1
ATOM 3158 C C . GLU B 1 105 ? 3.15 -6.746 8.648 1 90.19 105 GLU B C 1
ATOM 3160 O O . GLU B 1 105 ? 3.818 -7.77 8.492 1 90.19 105 GLU B O 1
ATOM 3165 N N . VAL B 1 106 ? 2.691 -6.023 7.645 1 92.88 106 VAL B N 1
ATOM 3166 C CA . VAL B 1 106 ? 2.93 -6.43 6.266 1 92.88 106 VAL B CA 1
ATOM 3167 C C . VAL B 1 106 ? 4.422 -6.352 5.953 1 92.88 106 VAL B C 1
ATOM 3169 O O . VAL B 1 106 ? 4.973 -7.238 5.297 1 92.88 106 VAL B O 1
ATOM 3172 N N . SER B 1 107 ? 5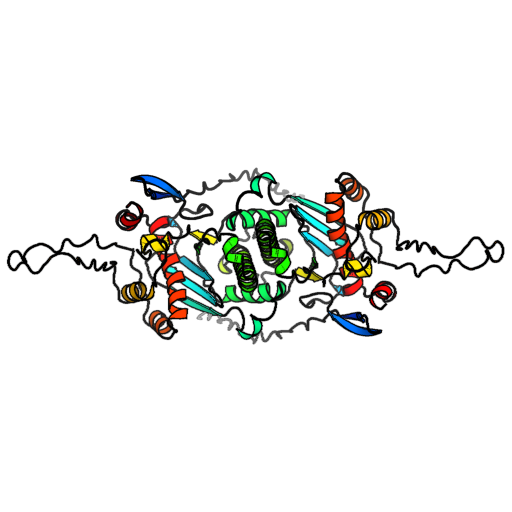.035 -5.273 6.383 1 91.12 107 SER B N 1
ATOM 3173 C CA . SER B 1 107 ? 6.469 -5.121 6.152 1 91.12 107 SER B CA 1
ATOM 3174 C C . SER B 1 107 ? 7.254 -6.262 6.793 1 91.12 107 SER B C 1
ATOM 3176 O O . SER B 1 107 ? 8.234 -6.738 6.223 1 91.12 107 SER B O 1
ATOM 3178 N N . SER B 1 108 ? 6.871 -6.672 7.945 1 90.44 108 SER B N 1
ATOM 3179 C CA . SER B 1 108 ? 7.555 -7.762 8.633 1 90.44 108 SER B CA 1
ATOM 3180 C C . SER B 1 108 ? 7.434 -9.07 7.855 1 90.44 108 SER B C 1
ATOM 3182 O O . SER B 1 108 ? 8.273 -9.961 7.996 1 90.44 108 SER B O 1
ATOM 3184 N N . MET B 1 109 ? 6.387 -9.234 7.043 1 92.81 109 MET B N 1
ATOM 3185 C CA . MET B 1 109 ? 6.172 -10.438 6.242 1 92.81 109 MET B CA 1
ATOM 3186 C C . MET B 1 109 ? 7.293 -10.617 5.223 1 92.81 109 MET B C 1
ATOM 3188 O O . MET B 1 109 ? 7.586 -11.742 4.812 1 92.81 109 MET B O 1
ATOM 3192 N N . LEU B 1 110 ? 7.918 -9.523 4.781 1 91.44 110 LEU B N 1
ATOM 3193 C CA . LEU B 1 110 ? 8.938 -9.57 3.736 1 91.44 110 LEU B CA 1
ATOM 3194 C C . LEU B 1 110 ? 10.148 -10.367 4.191 1 91.44 110 LEU B C 1
ATOM 3196 O O . LEU B 1 110 ? 10.922 -10.859 3.361 1 91.44 110 LEU B O 1
ATOM 3200 N N . GLU B 1 111 ? 10.328 -10.453 5.48 1 90.81 111 GLU B N 1
ATOM 3201 C CA . GLU B 1 111 ? 11.445 -11.234 6.012 1 90.81 111 GLU B CA 1
ATOM 3202 C C . GLU B 1 111 ? 11.211 -12.727 5.809 1 90.81 111 GLU B C 1
ATOM 3204 O O . GLU B 1 111 ? 12.164 -13.516 5.809 1 90.81 111 GLU B O 1
ATOM 3209 N N . HIS B 1 112 ? 10.023 -13.031 5.66 1 95.19 112 HIS B N 1
ATOM 3210 C CA . HIS B 1 112 ? 9.688 -14.445 5.578 1 95.19 112 HIS B CA 1
ATOM 3211 C C . HIS B 1 112 ? 9.414 -14.859 4.137 1 95.19 112 HIS B C 1
ATOM 3213 O O . HIS B 1 112 ? 9.742 -15.977 3.734 1 95.19 112 HIS B O 1
ATOM 3219 N N . ILE B 1 113 ? 8.812 -14 3.352 1 96.5 113 ILE B N 1
ATOM 3220 C CA . ILE B 1 113 ? 8.531 -14.297 1.952 1 96.5 113 ILE B CA 1
ATOM 3221 C C . ILE B 1 113 ? 9.836 -14.477 1.187 1 96.5 113 ILE B C 1
ATOM 3223 O O . ILE B 1 113 ? 10.688 -13.578 1.18 1 96.5 113 ILE B O 1
ATOM 3227 N N . PRO B 1 114 ? 10.023 -15.609 0.559 1 96.94 114 PRO B N 1
ATOM 3228 C CA . PRO B 1 114 ? 11.297 -15.828 -0.139 1 96.94 114 PRO B CA 1
ATOM 3229 C C . PRO B 1 114 ? 11.508 -14.859 -1.298 1 96.94 114 PRO B C 1
ATOM 3231 O O . PRO B 1 114 ? 10.539 -14.391 -1.905 1 96.94 114 PRO B O 1
ATOM 3234 N N . VAL B 1 115 ? 12.805 -14.586 -1.566 1 93.56 115 VAL B N 1
ATOM 3235 C CA . VAL B 1 115 ? 13.164 -13.711 -2.68 1 93.56 115 VAL B CA 1
ATOM 3236 C C . VAL B 1 115 ? 13.023 -14.469 -3.998 1 93.56 115 VAL B C 1
ATOM 3238 O O . VAL B 1 115 ? 13.461 -15.617 -4.109 1 93.56 115 VAL B O 1
ATOM 3241 N N . GLY B 1 116 ? 12.289 -13.891 -4.922 1 93.38 116 GLY B N 1
ATOM 3242 C CA . GLY B 1 116 ? 12.148 -14.438 -6.266 1 93.38 116 GLY B CA 1
ATOM 3243 C C . GLY B 1 116 ? 12.398 -13.406 -7.352 1 93.38 116 GLY B C 1
ATOM 3244 O O . GLY B 1 116 ? 12.555 -12.219 -7.066 1 93.38 116 GLY B O 1
ATOM 3245 N N . ASP B 1 117 ? 12.492 -13.938 -8.602 1 90.5 117 ASP B N 1
ATOM 3246 C CA . ASP B 1 117 ? 12.602 -13.023 -9.742 1 90.5 117 ASP B CA 1
ATOM 3247 C C . ASP B 1 117 ? 11.312 -12.234 -9.945 1 90.5 117 ASP B C 1
ATOM 3249 O O . ASP B 1 117 ? 11.352 -11.062 -10.312 1 90.5 117 ASP B O 1
ATOM 3253 N N . VAL B 1 118 ? 10.281 -12.898 -9.727 1 92.69 118 VAL B N 1
ATOM 3254 C CA . VAL B 1 118 ? 8.969 -12.266 -9.836 1 92.69 118 VAL B CA 1
ATOM 3255 C C . VAL B 1 118 ? 8.039 -12.82 -8.758 1 92.69 118 VAL B C 1
ATOM 3257 O O . VAL B 1 118 ? 8.242 -13.938 -8.266 1 92.69 118 VAL B O 1
ATOM 3260 N N . TYR B 1 119 ? 7.09 -12.07 -8.391 1 96.12 119 TYR B N 1
ATOM 3261 C CA . TYR B 1 119 ? 6 -12.445 -7.492 1 96.12 119 TYR B CA 1
ATOM 3262 C C . TYR B 1 119 ? 4.66 -12.43 -8.227 1 96.12 119 TYR B C 1
ATOM 3264 O O . TYR B 1 119 ? 4.34 -11.469 -8.93 1 96.12 119 TYR B O 1
ATOM 3272 N N . ILE B 1 120 ? 3.891 -13.5 -8.047 1 96.62 120 ILE B N 1
ATOM 3273 C CA . ILE B 1 120 ? 2.656 -13.633 -8.82 1 96.62 120 ILE B CA 1
ATOM 3274 C C . ILE B 1 120 ? 1.469 -13.758 -7.867 1 96.62 120 ILE B C 1
ATOM 3276 O O . ILE B 1 120 ? 1.494 -14.562 -6.934 1 96.62 120 ILE B O 1
ATOM 3280 N N . LEU B 1 121 ? 0.513 -12.914 -8.039 1 96.75 121 LEU B N 1
ATOM 3281 C CA . LEU B 1 121 ? -0.773 -13.023 -7.363 1 96.75 121 LEU B CA 1
ATOM 3282 C C . LEU B 1 121 ? -1.904 -13.219 -8.367 1 96.75 121 LEU B C 1
ATOM 3284 O O . LEU B 1 121 ? -1.707 -13.047 -9.57 1 96.75 121 LEU B O 1
ATOM 3288 N N . GLU B 1 122 ? -3.002 -13.648 -7.871 1 94.25 122 GLU B N 1
ATOM 3289 C CA . GLU B 1 122 ? -4.199 -13.688 -8.703 1 94.25 122 GLU B CA 1
ATOM 3290 C C . GLU B 1 122 ? -5.031 -12.422 -8.539 1 94.25 122 GLU B C 1
ATOM 3292 O O . GLU B 1 122 ? -5.289 -11.984 -7.41 1 94.25 122 GLU B O 1
ATOM 3297 N N . ALA B 1 123 ? -5.375 -11.883 -9.656 1 89 123 ALA B N 1
ATOM 3298 C CA . ALA B 1 123 ? -6.223 -10.695 -9.586 1 89 123 ALA B CA 1
ATOM 3299 C C . ALA B 1 123 ? -7.609 -11.039 -9.047 1 89 123 ALA B C 1
ATOM 3301 O O . ALA B 1 123 ? -8.094 -12.156 -9.227 1 89 123 ALA B O 1
ATOM 3302 N N . ALA B 1 124 ? -8.172 -10.055 -8.258 1 77.69 124 ALA B N 1
ATOM 3303 C CA . ALA B 1 124 ? -9.508 -10.266 -7.711 1 77.69 124 ALA B CA 1
ATOM 3304 C C . ALA B 1 124 ? -10.57 -10.219 -8.812 1 77.69 124 ALA B C 1
ATOM 3306 O O . ALA B 1 124 ? -10.406 -9.508 -9.805 1 77.69 124 ALA B O 1
ATOM 3307 N N . ASN B 1 125 ? -11.484 -11.156 -8.586 1 66.94 125 ASN B N 1
ATOM 3308 C CA . ASN B 1 125 ? -12.633 -11.078 -9.477 1 66.94 125 ASN B CA 1
ATOM 3309 C C . ASN B 1 125 ? -13.383 -9.758 -9.312 1 66.94 125 ASN B C 1
ATOM 3311 O O . ASN B 1 125 ? -13.344 -9.148 -8.234 1 66.94 125 ASN B O 1
ATOM 3315 N N . HIS B 1 126 ? -13.805 -9.102 -10.328 1 54.34 126 HIS B N 1
ATOM 3316 C CA . HIS B 1 126 ? -14.625 -7.906 -10.211 1 54.34 126 HIS B CA 1
ATOM 3317 C C . HIS B 1 126 ? -15.633 -8.031 -9.07 1 54.34 126 HIS B C 1
ATOM 3319 O O . HIS B 1 126 ? -16.516 -8.891 -9.117 1 54.34 126 HIS B O 1
ATOM 3325 N N . VAL B 1 127 ? -15.141 -7.73 -7.871 1 50.75 127 VAL B N 1
ATOM 3326 C CA . VAL B 1 127 ? -16.125 -7.715 -6.801 1 50.75 127 VAL B CA 1
ATOM 3327 C C . VAL B 1 127 ? -17.297 -6.805 -7.184 1 50.75 127 VAL B C 1
ATOM 3329 O O . VAL B 1 127 ? -17.094 -5.617 -7.449 1 50.75 127 VAL B O 1
ATOM 3332 N N . GLN B 1 128 ? -18.391 -7.328 -7.484 1 51.78 128 GLN B N 1
ATOM 3333 C CA . GLN B 1 128 ? -19.594 -6.508 -7.645 1 51.78 128 GLN B CA 1
ATOM 3334 C C . GLN B 1 128 ? -19.891 -5.73 -6.367 1 51.78 128 GLN B C 1
ATOM 3336 O O . GLN B 1 128 ? -19.812 -6.281 -5.266 1 51.78 128 GLN B O 1
ATOM 3341 N N . PRO B 1 129 ? -19.953 -4.43 -6.395 1 52.44 129 PRO B N 1
ATOM 3342 C CA . PRO B 1 129 ? -20.297 -3.584 -5.254 1 52.44 129 PRO B CA 1
ATOM 3343 C C . PRO B 1 129 ? -21.359 -4.215 -4.352 1 52.44 129 PRO B C 1
ATOM 3345 O O . PRO B 1 129 ? -21.344 -4.004 -3.139 1 52.44 129 PRO B O 1
ATOM 3348 N N . SER B 1 130 ? -22.188 -4.988 -4.941 1 50.44 130 SER B N 1
ATOM 3349 C CA . SER B 1 130 ? -23.312 -5.539 -4.184 1 50.44 130 SER B CA 1
ATOM 3350 C C . SER B 1 130 ? -22.828 -6.523 -3.123 1 50.44 130 SER B C 1
ATOM 3352 O O . SER B 1 130 ? -23.5 -6.734 -2.111 1 50.44 130 SER B O 1
ATOM 3354 N N . SER B 1 131 ? -21.672 -7.082 -3.268 1 53.44 131 SER B N 1
ATOM 3355 C CA . SER B 1 131 ? -21.188 -8.086 -2.328 1 53.44 131 SER B CA 1
ATOM 3356 C C . SER B 1 131 ? -20.594 -7.434 -1.085 1 53.44 131 SER B C 1
ATOM 3358 O O . SER B 1 131 ? -20.328 -8.109 -0.089 1 53.44 131 SER B O 1
ATOM 3360 N N . LEU B 1 132 ? -20.562 -6.082 -1.162 1 57.44 132 LEU B N 1
ATOM 3361 C CA . LEU B 1 132 ? -20.031 -5.289 -0.057 1 57.44 132 LEU B CA 1
ATOM 3362 C C . LEU B 1 132 ? -21.156 -4.793 0.841 1 57.44 132 LEU B C 1
ATOM 3364 O O . LEU B 1 132 ? -21 -3.818 1.577 1 57.44 132 LEU B O 1
ATOM 3368 N N . GLN B 1 133 ? -22.156 -5.582 0.794 1 59 133 GLN B N 1
ATOM 3369 C CA . GLN B 1 133 ? -23.375 -5.078 1.404 1 59 133 GLN B CA 1
ATOM 3370 C C . GLN B 1 133 ? -23.328 -5.188 2.926 1 59 133 GLN B C 1
ATOM 3372 O O . GLN B 1 133 ? -23.969 -4.41 3.633 1 59 133 GLN B O 1
ATOM 3377 N N . SER B 1 134 ? -22.469 -6.133 3.385 1 66.38 134 SER B N 1
ATOM 3378 C CA . SER B 1 134 ? -22.391 -6.141 4.84 1 66.38 134 SER B CA 1
ATOM 3379 C C . SER B 1 134 ? -21.203 -5.328 5.332 1 66.38 134 SER B C 1
ATOM 3381 O O . SER B 1 134 ? -20.172 -5.262 4.656 1 66.38 134 SER B O 1
ATOM 3383 N N . SER B 1 135 ? -21.344 -4.609 6.387 1 66.81 135 SER B N 1
ATOM 3384 C CA . SER B 1 135 ? -20.312 -3.77 6.988 1 66.81 135 SER B CA 1
ATOM 3385 C C . SER B 1 135 ? -19.031 -4.555 7.219 1 66.81 135 SER B C 1
ATOM 3387 O O . SER B 1 135 ? -17.938 -4.07 6.914 1 66.81 135 SER B O 1
ATOM 3389 N N . SER B 1 136 ? -19.297 -5.773 7.688 1 71.88 136 SER B N 1
ATOM 3390 C CA . SER B 1 136 ? -18.141 -6.605 7.98 1 71.88 136 SER B CA 1
ATOM 3391 C C . SER B 1 136 ? -17.406 -7.008 6.703 1 71.88 136 SER B C 1
ATOM 3393 O O . SER B 1 136 ? -16.172 -7.027 6.664 1 71.88 136 SER B O 1
ATOM 3395 N N . ALA B 1 137 ? -18.203 -7.211 5.672 1 71.38 137 ALA B N 1
ATOM 3396 C CA . ALA B 1 137 ? -17.625 -7.594 4.391 1 71.38 137 ALA B CA 1
ATOM 3397 C C . ALA B 1 137 ? -16.859 -6.43 3.762 1 71.38 137 ALA B C 1
ATOM 3399 O O . ALA B 1 137 ? -15.797 -6.625 3.164 1 71.38 137 ALA B O 1
ATOM 3400 N N . SER B 1 138 ? -17.391 -5.34 4.027 1 74.69 138 SER B N 1
ATOM 3401 C CA . SER B 1 138 ? -16.75 -4.148 3.469 1 74.69 138 SER B CA 1
ATOM 3402 C C . SER B 1 138 ? -15.422 -3.861 4.141 1 74.69 138 SER B C 1
ATOM 3404 O O . SER B 1 138 ? -14.438 -3.531 3.469 1 74.69 138 SER B O 1
ATOM 3406 N N . LEU B 1 139 ? -15.367 -4.047 5.453 1 75.88 139 LEU B N 1
ATOM 3407 C CA . LEU B 1 139 ? -14.133 -3.807 6.207 1 75.88 139 LEU B CA 1
ATOM 3408 C C . LEU B 1 139 ? -13.055 -4.816 5.82 1 75.88 139 LEU B C 1
ATOM 3410 O O . LEU B 1 139 ? -11.891 -4.453 5.672 1 75.88 139 LEU B O 1
ATOM 3414 N N . SER B 1 140 ? -13.562 -6.035 5.699 1 79.38 140 SER B N 1
ATOM 3415 C CA . SER B 1 140 ? -12.625 -7.078 5.305 1 79.38 140 SER B CA 1
ATOM 3416 C C . SER B 1 140 ? -12.062 -6.816 3.912 1 79.38 140 SER B C 1
ATOM 3418 O O . SER B 1 140 ? -10.867 -7.016 3.674 1 79.38 140 SER B O 1
ATOM 3420 N N . ALA B 1 141 ? -12.883 -6.352 3.045 1 80.56 141 ALA B N 1
ATOM 3421 C CA . ALA B 1 141 ? -12.453 -6.035 1.686 1 80.56 141 ALA B CA 1
ATOM 3422 C C . ALA B 1 141 ? -11.445 -4.891 1.686 1 80.56 141 ALA B C 1
ATOM 3424 O O . ALA B 1 141 ? -10.469 -4.918 0.936 1 80.56 141 ALA B O 1
ATOM 3425 N N . LEU B 1 142 ? -11.719 -3.939 2.527 1 83.62 142 LEU B N 1
ATOM 3426 C CA . LEU B 1 142 ? -10.82 -2.795 2.656 1 83.62 142 LEU B CA 1
ATOM 3427 C C . LEU B 1 142 ? -9.453 -3.229 3.172 1 83.62 142 LEU B C 1
ATOM 3429 O O . LEU B 1 142 ? -8.422 -2.832 2.623 1 83.62 142 LEU B O 1
ATOM 3433 N N . LEU B 1 143 ? -9.492 -4.023 4.129 1 85.94 143 LEU B N 1
ATOM 3434 C CA . LEU B 1 143 ? -8.25 -4.516 4.723 1 85.94 143 LEU B CA 1
ATOM 3435 C C . LEU B 1 143 ? -7.445 -5.32 3.709 1 85.94 143 LEU B C 1
ATOM 3437 O O . LEU B 1 143 ? -6.234 -5.133 3.58 1 85.94 143 LEU B O 1
ATOM 3441 N N . HIS B 1 144 ? -8.055 -6.176 3.033 1 88.12 144 HIS B N 1
ATOM 3442 C CA . HIS B 1 144 ? -7.414 -6.992 2.008 1 88.12 144 HIS B CA 1
ATOM 3443 C C . HIS B 1 144 ? -6.785 -6.121 0.924 1 88.12 144 HIS B C 1
ATOM 3445 O O . HIS B 1 144 ? -5.652 -6.371 0.504 1 88.12 144 HIS B O 1
ATOM 3451 N N . ALA B 1 145 ? -7.555 -5.145 0.489 1 87.69 145 ALA B N 1
ATOM 3452 C CA . ALA B 1 145 ? -7.07 -4.238 -0.547 1 87.69 145 ALA B CA 1
ATOM 3453 C C . ALA B 1 145 ? -5.836 -3.477 -0.077 1 87.69 145 ALA B C 1
ATOM 3455 O O . ALA B 1 145 ? -4.91 -3.24 -0.857 1 87.69 145 ALA B O 1
ATOM 3456 N N . GLN B 1 146 ? -5.824 -3.078 1.14 1 92 146 GLN B N 1
ATOM 3457 C CA . GLN B 1 146 ? -4.684 -2.365 1.699 1 92 146 GLN B CA 1
ATOM 3458 C C . GLN B 1 146 ? -3.459 -3.273 1.788 1 92 146 GLN B C 1
ATOM 3460 O O . GLN B 1 146 ? -2.342 -2.852 1.48 1 92 146 GLN B O 1
ATOM 3465 N N . ILE B 1 147 ? -3.664 -4.441 2.227 1 93.12 147 ILE B N 1
ATOM 3466 C CA . ILE B 1 147 ? -2.574 -5.402 2.332 1 93.12 147 ILE B CA 1
ATOM 3467 C C . ILE B 1 147 ? -1.947 -5.629 0.958 1 93.12 147 ILE B C 1
ATOM 3469 O O . ILE B 1 147 ? -0.724 -5.574 0.811 1 93.12 147 ILE B O 1
ATOM 3473 N N . LEU B 1 148 ? -2.783 -5.844 -0.054 1 94.12 148 LEU B N 1
ATOM 3474 C CA . LEU B 1 148 ? -2.289 -6.078 -1.407 1 94.12 148 LEU B CA 1
ATOM 3475 C C . LEU B 1 148 ? -1.513 -4.867 -1.917 1 94.12 148 LEU B C 1
ATOM 3477 O O . LEU B 1 148 ? -0.466 -5.02 -2.551 1 94.12 148 LEU B O 1
ATOM 3481 N N . ALA B 1 149 ? -2.043 -3.734 -1.639 1 94.06 149 ALA B N 1
ATOM 3482 C CA . ALA B 1 149 ? -1.384 -2.502 -2.064 1 94.06 149 ALA B CA 1
ATOM 3483 C C . ALA B 1 149 ? -0.008 -2.363 -1.419 1 94.06 149 ALA B C 1
ATOM 3485 O O . ALA B 1 149 ? 0.966 -2.01 -2.088 1 94.06 149 ALA B O 1
ATOM 3486 N N . MET B 1 150 ? 0.077 -2.605 -0.136 1 95.19 150 MET B N 1
ATOM 3487 C CA . MET B 1 150 ? 1.352 -2.523 0.572 1 95.19 150 MET B CA 1
ATOM 3488 C C . MET B 1 150 ? 2.33 -3.57 0.05 1 95.19 150 MET B C 1
ATOM 3490 O O . MET B 1 150 ? 3.512 -3.277 -0.147 1 95.19 150 MET B O 1
ATOM 3494 N N . LEU B 1 151 ? 1.845 -4.758 -0.153 1 95.19 151 LEU B N 1
ATOM 3495 C CA . LEU B 1 151 ? 2.695 -5.824 -0.675 1 95.19 151 LEU B CA 1
ATOM 3496 C C . LEU B 1 151 ? 3.25 -5.453 -2.045 1 95.19 151 LEU B C 1
ATOM 3498 O O . LEU B 1 151 ? 4.43 -5.676 -2.322 1 95.19 151 LEU B O 1
ATOM 3502 N N . MET B 1 152 ? 2.389 -4.938 -2.877 1 94.62 152 MET B N 1
ATOM 3503 C CA . MET B 1 152 ? 2.803 -4.484 -4.203 1 94.62 152 MET B CA 1
ATOM 3504 C C . MET B 1 152 ? 3.959 -3.496 -4.105 1 94.62 152 MET B C 1
ATOM 3506 O O . MET B 1 152 ? 4.949 -3.621 -4.824 1 94.62 152 MET B O 1
ATOM 3510 N N . ALA B 1 153 ? 3.822 -2.598 -3.293 1 94 153 ALA B N 1
ATOM 3511 C CA . ALA B 1 153 ? 4.844 -1.567 -3.121 1 94 153 ALA B CA 1
ATOM 3512 C C . ALA B 1 153 ? 6.109 -2.15 -2.5 1 94 153 ALA B C 1
ATOM 3514 O O . ALA B 1 153 ? 7.211 -1.951 -3.02 1 94 153 ALA B O 1
ATOM 3515 N N . LEU B 1 154 ? 6.012 -2.873 -1.432 1 93.69 154 LEU B N 1
ATOM 3516 C CA . LEU B 1 154 ? 7.137 -3.363 -0.644 1 93.69 154 LEU B CA 1
ATOM 3517 C C . LEU B 1 154 ? 7.949 -4.383 -1.435 1 93.69 154 LEU B C 1
ATOM 3519 O O . LEU B 1 154 ? 9.18 -4.371 -1.385 1 93.69 154 LEU B O 1
ATOM 3523 N N . LEU B 1 155 ? 7.277 -5.25 -2.117 1 93.69 155 LEU B N 1
ATOM 3524 C CA . LEU B 1 155 ? 7.98 -6.266 -2.893 1 93.69 155 LEU B CA 1
ATOM 3525 C C . LEU B 1 155 ? 8.711 -5.641 -4.074 1 93.69 155 LEU B C 1
ATOM 3527 O O . LEU B 1 155 ? 9.781 -6.113 -4.469 1 93.69 155 LEU B O 1
ATOM 3531 N N . ASN B 1 156 ? 8.148 -4.648 -4.676 1 89.62 156 ASN B N 1
ATOM 3532 C CA . ASN B 1 156 ? 8.828 -3.941 -5.758 1 89.62 156 ASN B CA 1
ATOM 3533 C C . ASN B 1 156 ? 10.031 -3.16 -5.246 1 89.62 156 ASN B C 1
ATOM 3535 O O . ASN B 1 156 ? 10.977 -2.904 -5.996 1 89.62 156 ASN B O 1
ATOM 3539 N N . CYS B 1 157 ? 9.977 -2.76 -4.008 1 85.5 157 CYS B N 1
ATOM 3540 C CA . CYS B 1 157 ? 11.062 -1.991 -3.406 1 85.5 157 CYS B CA 1
ATOM 3541 C C . CYS B 1 157 ? 12.117 -2.914 -2.809 1 85.5 157 CYS B C 1
ATOM 3543 O O . CYS B 1 157 ? 13.18 -2.455 -2.383 1 85.5 157 CYS B O 1
ATOM 3545 N N . ARG B 1 158 ? 11.82 -4.16 -2.803 1 81.81 158 ARG B N 1
ATOM 3546 C CA . ARG B 1 158 ? 12.711 -5.109 -2.154 1 81.81 158 ARG B CA 1
ATOM 3547 C C . ARG B 1 158 ? 14.047 -5.195 -2.891 1 81.81 158 ARG B C 1
ATOM 3549 O O . ARG B 1 158 ? 14.078 -5.41 -4.105 1 81.81 158 ARG B O 1
ATOM 3556 N N . VAL B 1 159 ? 15.125 -4.527 -2.348 1 62.34 159 VAL B N 1
ATOM 3557 C CA . VAL B 1 159 ? 16.453 -4.574 -2.943 1 62.34 159 VAL B CA 1
ATOM 3558 C C . VAL B 1 159 ? 17.203 -5.812 -2.449 1 62.34 159 VAL B C 1
ATOM 3560 O O . VAL B 1 159 ? 17.188 -6.121 -1.255 1 62.34 159 VAL B O 1
ATOM 3563 N N . GLU B 1 160 ? 17.469 -6.73 -3.35 1 54.16 160 GLU B N 1
ATOM 3564 C CA . GLU B 1 160 ? 18.25 -7.898 -2.965 1 54.16 160 GLU B CA 1
ATOM 3565 C C . GLU B 1 160 ? 19.656 -7.496 -2.516 1 54.16 160 GLU B C 1
ATOM 3567 O O . GLU B 1 160 ? 20.297 -6.668 -3.158 1 54.16 160 GLU B O 1
ATOM 3572 N N . SER B 1 161 ? 19.891 -7.555 -1.196 1 44.97 161 SER B N 1
ATOM 3573 C CA . SER B 1 161 ? 21.172 -7.262 -0.566 1 44.97 161 SER B CA 1
ATOM 3574 C C . SER B 1 161 ? 22.344 -7.547 -1.515 1 44.97 161 SER B C 1
ATOM 3576 O O . SER B 1 161 ? 23.328 -6.812 -1.532 1 44.97 161 SER B O 1
ATOM 3578 N N . ASP B 1 162 ? 22.344 -8.648 -2.162 1 43.38 162 ASP B N 1
ATOM 3579 C CA . ASP B 1 162 ? 23.531 -9.031 -2.93 1 43.38 162 ASP B CA 1
ATOM 3580 C C . ASP B 1 162 ? 23.844 -7.992 -4.004 1 43.38 162 ASP B C 1
ATOM 3582 O O . ASP B 1 162 ? 24.984 -7.887 -4.461 1 43.38 162 ASP B O 1
ATOM 3586 N N . LEU B 1 163 ? 22.859 -7.336 -4.5 1 42.94 163 LEU B N 1
ATOM 3587 C CA . LEU B 1 163 ? 23.109 -6.383 -5.578 1 42.94 163 LEU B CA 1
ATOM 3588 C C . LEU B 1 163 ? 23.641 -5.062 -5.027 1 42.94 163 LEU B C 1
ATOM 3590 O O . LEU B 1 163 ? 24.094 -4.207 -5.785 1 42.94 163 LEU B O 1
ATOM 3594 N N . ILE B 1 164 ? 23.438 -4.809 -3.77 1 42.66 164 ILE B N 1
ATOM 3595 C CA . ILE B 1 164 ? 23.953 -3.557 -3.221 1 42.66 164 ILE B CA 1
ATOM 3596 C C . ILE B 1 164 ? 25.469 -3.529 -3.326 1 42.66 164 ILE B C 1
ATOM 3598 O O . ILE B 1 164 ? 26.062 -2.475 -3.566 1 42.66 164 ILE B O 1
ATOM 3602 N N . TYR B 1 165 ? 26.141 -4.66 -3.074 1 38.22 165 TYR B N 1
ATOM 3603 C CA . TYR B 1 165 ? 27.578 -4.625 -2.945 1 38.22 165 TYR B CA 1
ATOM 3604 C C . TYR B 1 165 ? 28.25 -4.352 -4.293 1 38.22 165 TYR B C 1
ATOM 3606 O O . TYR B 1 165 ? 29.328 -3.758 -4.352 1 38.22 165 TYR B O 1
ATOM 3614 N N . ASP B 1 166 ? 28 -5.148 -5.273 1 38.44 166 ASP B N 1
ATOM 3615 C CA . ASP B 1 166 ? 28.953 -5.07 -6.367 1 38.44 166 ASP B CA 1
ATOM 3616 C C . ASP B 1 166 ? 29 -3.666 -6.965 1 38.44 166 ASP B C 1
ATOM 3618 O O . ASP B 1 166 ? 30.062 -3.166 -7.32 1 38.44 166 ASP B O 1
ATOM 3622 N N . SER B 1 167 ? 28.094 -3.215 -7.918 1 37.59 167 SER B N 1
ATOM 3623 C CA . SER B 1 167 ? 28.375 -2.092 -8.805 1 37.59 167 SER B CA 1
ATOM 3624 C C . SER B 1 167 ? 28.156 -0.759 -8.102 1 37.59 167 SER B C 1
ATOM 3626 O O . SER B 1 167 ? 27.203 -0.605 -7.336 1 37.59 167 SER B O 1
ATOM 3628 N N . GLN B 1 168 ? 29.234 0.001 -7.578 1 36.44 168 GLN B N 1
ATOM 3629 C CA . GLN B 1 168 ? 29.281 1.451 -7.422 1 36.44 168 GLN B CA 1
ATOM 3630 C C . GLN B 1 168 ? 28.109 2.121 -8.133 1 36.44 168 GLN B C 1
ATOM 3632 O O . GLN B 1 168 ? 28.016 3.35 -8.172 1 36.44 168 GLN B O 1
ATOM 3637 N N . GLU B 1 169 ? 27.719 1.518 -9.148 1 36.16 169 GLU B N 1
ATOM 3638 C CA . GLU B 1 169 ? 26.703 2.08 -10.039 1 36.16 169 GLU B CA 1
ATOM 3639 C C . GLU B 1 169 ? 25.453 2.479 -9.266 1 36.16 169 GLU B C 1
ATOM 3641 O O . GLU B 1 169 ? 25.141 1.878 -8.234 1 36.16 169 GLU B O 1
ATOM 3646 N N . ASP B 1 170 ? 24.969 3.732 -9.5 1 35.5 170 ASP B N 1
ATOM 3647 C CA . ASP B 1 170 ? 23.906 4.578 -8.977 1 35.5 170 ASP B CA 1
ATOM 3648 C C . ASP B 1 170 ? 22.766 3.732 -8.398 1 35.5 170 ASP B C 1
ATOM 3650 O O . ASP B 1 170 ? 22.109 2.99 -9.125 1 35.5 170 ASP B O 1
ATOM 3654 N N . ILE B 1 171 ? 23.031 3.16 -7.27 1 39.47 171 ILE B N 1
ATOM 3655 C CA . ILE B 1 171 ? 21.953 2.643 -6.445 1 39.47 171 ILE B CA 1
ATOM 3656 C C . ILE B 1 171 ? 20.625 3.227 -6.922 1 39.47 171 ILE B C 1
ATOM 3658 O O . ILE B 1 171 ? 19.547 2.785 -6.492 1 39.47 171 ILE B O 1
ATOM 3662 N N . HIS B 1 172 ? 20.781 4.527 -7.219 1 35.78 172 HIS B N 1
ATOM 3663 C CA . HIS B 1 172 ? 19.578 4.98 -7.902 1 35.78 172 HIS B CA 1
ATOM 3664 C C . HIS B 1 172 ? 19.203 4.035 -9.039 1 35.78 172 HIS B C 1
ATOM 3666 O O . HIS B 1 172 ? 19.297 4.406 -10.211 1 35.78 172 HIS B O 1
ATOM 3672 N N . ARG B 1 173 ? 20.109 2.982 -9.117 1 36.44 173 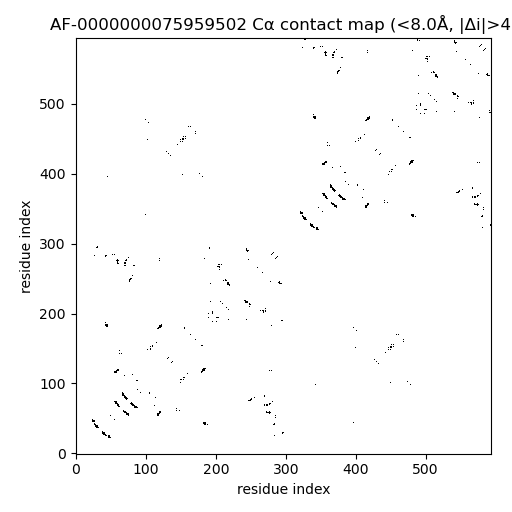ARG B N 1
ATOM 3673 C CA . ARG B 1 173 ? 19.547 2.105 -10.141 1 36.44 173 ARG B CA 1
ATOM 3674 C C . ARG B 1 173 ? 18.062 2.385 -10.344 1 36.44 173 ARG B C 1
ATOM 3676 O O . ARG B 1 173 ? 17.359 2.727 -9.391 1 36.44 173 ARG B O 1
ATOM 3683 N N . GLU B 1 174 ? 17.781 2.723 -11.453 1 35.16 174 GLU B N 1
ATOM 3684 C CA . GLU B 1 174 ? 16.484 2.951 -12.078 1 35.16 174 GLU B CA 1
ATOM 3685 C C . GLU B 1 174 ? 15.383 2.184 -11.359 1 35.16 174 GLU B C 1
ATOM 3687 O O . GLU B 1 174 ? 15.352 0.953 -11.398 1 35.16 174 GLU B O 1
ATOM 3692 N N . LEU B 1 175 ? 15.18 2.33 -9.992 1 41.75 175 LEU B N 1
ATOM 3693 C CA . LEU B 1 175 ? 13.766 2.045 -9.781 1 41.75 175 LEU B CA 1
ATOM 3694 C C . LEU B 1 175 ? 13.039 1.904 -11.117 1 41.75 175 LEU B C 1
ATOM 3696 O O . LEU B 1 175 ? 12.234 2.764 -11.484 1 41.75 175 LEU B O 1
ATOM 3700 N N . ASP B 1 176 ? 13.789 2.029 -12.117 1 40.44 176 ASP B N 1
ATOM 3701 C CA . ASP B 1 176 ? 13.102 1.731 -13.367 1 40.44 176 ASP B CA 1
ATOM 3702 C C . ASP B 1 176 ? 11.977 0.726 -13.156 1 40.44 176 ASP B C 1
ATOM 3704 O O . ASP B 1 176 ? 12.008 -0.047 -12.195 1 40.44 176 ASP B O 1
ATOM 3708 N N . SER B 1 177 ? 11.016 0.982 -13.867 1 49.59 177 SER B N 1
ATOM 3709 C CA . SER B 1 177 ? 9.625 0.555 -14.031 1 49.59 177 SER B CA 1
ATOM 3710 C C . SER B 1 177 ? 9.5 -0.961 -13.93 1 49.59 177 SER B C 1
ATOM 3712 O O . SER B 1 177 ? 8.648 -1.564 -14.586 1 49.59 177 SER B O 1
ATOM 3714 N N . ILE B 1 178 ? 10.578 -1.657 -13.359 1 60 178 ILE B N 1
ATOM 3715 C CA . ILE B 1 178 ? 10.367 -3.088 -13.547 1 60 178 ILE B CA 1
ATOM 3716 C C . ILE B 1 178 ? 9.5 -3.635 -12.414 1 60 178 ILE B C 1
ATOM 3718 O O . ILE B 1 178 ? 9.852 -3.506 -11.242 1 60 178 ILE B O 1
ATOM 3722 N N . HIS B 1 179 ? 8.383 -3.877 -12.68 1 81.5 179 HIS B N 1
ATOM 3723 C CA . HIS B 1 179 ? 7.457 -4.594 -11.805 1 81.5 179 HIS B CA 1
ATOM 3724 C C . HIS B 1 179 ? 8 -5.969 -11.438 1 81.5 179 HIS B C 1
ATOM 3726 O O . HIS B 1 179 ? 8.508 -6.691 -12.297 1 81.5 179 HIS B O 1
ATOM 3732 N N . LYS B 1 180 ? 8.148 -6.152 -10.234 1 89.44 180 LYS B N 1
ATOM 3733 C CA . LYS B 1 180 ? 8.445 -7.508 -9.781 1 89.44 180 LYS B CA 1
ATOM 3734 C C . LYS B 1 180 ? 7.176 -8.25 -9.398 1 89.44 180 LYS B C 1
ATOM 3736 O O . LYS B 1 180 ? 7.188 -9.477 -9.242 1 89.44 180 LYS B O 1
ATOM 3741 N N . VAL B 1 181 ? 6.137 -7.516 -9.281 1 93.94 181 VAL B N 1
ATOM 3742 C CA . VAL B 1 181 ? 4.871 -8.094 -8.852 1 93.94 181 VAL B CA 1
ATOM 3743 C C . VAL B 1 181 ? 3.881 -8.109 -10.008 1 93.94 181 VAL B C 1
ATOM 3745 O O . VAL B 1 181 ? 3.635 -7.07 -10.633 1 93.94 181 VAL B O 1
ATOM 3748 N N . TYR B 1 182 ? 3.336 -9.234 -10.273 1 92.5 182 TYR B N 1
ATOM 3749 C CA . TYR B 1 182 ? 2.402 -9.391 -11.391 1 92.5 182 TYR B CA 1
ATOM 3750 C C . TYR B 1 182 ? 1.122 -10.078 -10.93 1 92.5 182 TYR B C 1
ATOM 3752 O O . TYR B 1 182 ? 1.12 -10.797 -9.922 1 92.5 182 TYR B O 1
ATOM 3760 N N . PHE B 1 183 ? 0.092 -9.828 -11.695 1 93.31 183 PHE B N 1
ATOM 3761 C CA . PHE B 1 183 ? -1.199 -10.422 -11.359 1 93.31 183 PHE B CA 1
ATOM 3762 C C . PHE B 1 183 ? -1.715 -11.289 -12.5 1 93.31 183 PHE B C 1
ATOM 3764 O O . PHE B 1 183 ? -1.847 -10.812 -13.633 1 93.31 183 PHE B O 1
ATOM 3771 N N . LEU B 1 184 ? -1.974 -12.523 -12.156 1 93.12 184 LEU B N 1
ATOM 3772 C CA . LEU B 1 184 ? -2.682 -13.391 -13.094 1 93.12 184 LEU B CA 1
ATOM 3773 C C . LEU B 1 184 ? -4.145 -12.969 -13.219 1 93.12 184 LEU B C 1
ATOM 3775 O O . LEU B 1 184 ? -4.789 -12.633 -12.227 1 93.12 184 LEU B O 1
ATOM 3779 N N . ARG B 1 185 ? -4.598 -13.039 -14.43 1 89.94 185 ARG B N 1
ATOM 3780 C CA . ARG B 1 185 ? -6.027 -12.836 -14.625 1 89.94 185 ARG B CA 1
ATOM 3781 C C . ARG B 1 185 ? -6.84 -13.828 -13.797 1 89.94 185 ARG B C 1
ATOM 3783 O O . ARG B 1 185 ? -6.469 -15 -13.68 1 89.94 185 ARG B O 1
ATOM 3790 N N . PRO B 1 186 ? -7.996 -13.305 -13.336 1 88.81 186 PRO B N 1
ATOM 3791 C CA . PRO B 1 186 ? -8.805 -14.211 -12.516 1 88.81 186 PRO B CA 1
ATOM 3792 C C . PRO B 1 186 ? -9.219 -15.477 -13.258 1 88.81 186 PRO B C 1
ATOM 3794 O O . PRO B 1 186 ? -9.43 -15.438 -14.477 1 88.81 186 PRO B O 1
ATOM 3797 N N . ARG B 1 187 ? -9.273 -16.562 -12.641 1 87.94 187 ARG B N 1
ATOM 3798 C CA . ARG B 1 187 ? -9.82 -17.844 -13.07 1 87.94 187 ARG B CA 1
ATOM 3799 C C . ARG B 1 187 ? -8.867 -18.562 -14.008 1 87.94 187 ARG B C 1
ATOM 3801 O O . ARG B 1 187 ? -9.148 -19.672 -14.469 1 87.94 187 ARG B O 1
ATOM 3808 N N . MET B 1 188 ? -7.762 -17.984 -14.305 1 89.88 188 MET B N 1
ATOM 3809 C CA . MET B 1 188 ? -6.816 -18.656 -15.18 1 89.88 188 MET B CA 1
ATOM 3810 C C . MET B 1 188 ? -6.32 -19.953 -14.547 1 89.88 188 MET B C 1
ATOM 3812 O O . MET B 1 188 ? -6.242 -20.984 -15.211 1 89.88 188 MET B O 1
ATOM 3816 N N . MET B 1 189 ? -6.008 -19.812 -13.305 1 91.69 189 MET B N 1
ATOM 3817 C CA . MET B 1 189 ? -5.535 -20.984 -12.578 1 91.69 189 MET B CA 1
ATOM 3818 C C . MET B 1 189 ? -6.621 -22.062 -12.5 1 91.69 189 MET B C 1
ATOM 3820 O O . MET B 1 189 ? -6.352 -23.234 -12.703 1 91.69 189 MET B O 1
ATOM 3824 N N . SER B 1 190 ? -7.828 -21.609 -12.242 1 91.38 190 SER B N 1
ATOM 3825 C CA . SER B 1 190 ? -8.945 -22.547 -12.125 1 91.38 190 SER B CA 1
ATOM 3826 C C . SER B 1 190 ? -9.234 -23.234 -13.461 1 91.38 190 SER B C 1
ATOM 3828 O O . SER B 1 190 ? -9.578 -24.406 -13.492 1 91.38 190 SER B O 1
ATOM 3830 N N . ARG B 1 191 ? -9.141 -22.516 -14.531 1 87.31 191 ARG B N 1
ATOM 3831 C CA . ARG B 1 191 ? -9.344 -23.078 -15.859 1 87.31 191 ARG B CA 1
ATOM 3832 C C . ARG B 1 191 ? -8.234 -24.047 -16.219 1 87.31 191 ARG B C 1
ATOM 3834 O O . ARG B 1 191 ? -8.5 -25.141 -16.734 1 87.31 191 ARG B O 1
ATOM 3841 N N . LEU B 1 192 ? -7.059 -23.656 -15.969 1 88.88 192 LEU B N 1
ATOM 3842 C CA . LEU B 1 192 ? -5.91 -24.484 -16.328 1 88.88 192 LEU B CA 1
ATOM 3843 C C . LEU B 1 192 ? -5.965 -25.828 -15.609 1 88.88 192 LEU B C 1
ATOM 3845 O O . LEU B 1 192 ? -5.668 -26.859 -16.203 1 88.88 192 LEU B O 1
ATOM 3849 N N . PHE B 1 193 ? -6.371 -25.828 -14.352 1 91.25 193 PHE B N 1
ATOM 3850 C CA . PHE B 1 193 ? -6.34 -27.031 -13.539 1 91.25 193 PHE B CA 1
ATOM 3851 C C . PHE B 1 193 ? -7.73 -27.641 -13.422 1 91.25 193 PHE B C 1
ATOM 3853 O O . PHE B 1 193 ? -7.957 -28.531 -12.594 1 91.25 193 PHE B O 1
ATOM 3860 N N . ARG B 1 194 ? -8.672 -27.062 -14.117 1 87.5 194 ARG B N 1
ATOM 3861 C CA . ARG B 1 194 ? -10.031 -27.578 -14.203 1 87.5 194 ARG B CA 1
ATOM 3862 C C . ARG B 1 194 ? -10.688 -27.609 -12.828 1 87.5 194 ARG B C 1
ATOM 3864 O O . ARG B 1 194 ? -11.266 -28.641 -12.438 1 87.5 194 ARG B O 1
ATOM 3871 N N . LEU B 1 195 ? -10.547 -26.547 -12.203 1 90.62 195 LEU B N 1
ATOM 3872 C CA . LEU B 1 195 ? -11.133 -26.422 -10.875 1 90.62 195 LEU B CA 1
ATOM 3873 C C . LEU B 1 195 ? -12.438 -25.641 -10.93 1 90.62 195 LEU B C 1
ATOM 3875 O O . LEU B 1 195 ? -12.961 -25.219 -9.898 1 90.62 195 LEU B O 1
ATOM 3879 N N . LEU B 1 196 ? -12.898 -25.391 -12.102 1 87.75 196 LEU B N 1
ATOM 3880 C CA . LEU B 1 196 ? -14.148 -24.656 -12.242 1 87.75 196 LEU B CA 1
ATOM 3881 C C . LEU B 1 196 ? -15.305 -25.609 -12.523 1 87.75 196 LEU B C 1
ATOM 3883 O O . LEU B 1 196 ? -15.234 -26.438 -13.438 1 87.75 196 LEU B O 1
ATOM 3887 N N . VAL B 1 197 ? -16.375 -25.562 -11.703 1 87.25 197 VAL B N 1
ATOM 3888 C CA . VAL B 1 197 ? -17.656 -26.203 -11.953 1 87.25 197 VAL B CA 1
ATOM 3889 C C . VAL B 1 197 ? -18.75 -25.141 -12.078 1 87.25 197 VAL B C 1
ATOM 3891 O O . VAL B 1 197 ? -19.109 -24.5 -11.094 1 87.25 197 VAL B O 1
ATOM 3894 N N . GLY B 1 198 ? -19.141 -24.953 -13.336 1 83.38 198 GLY B N 1
ATOM 3895 C CA . GLY B 1 198 ? -19.953 -23.766 -13.57 1 83.38 198 GLY B CA 1
ATOM 3896 C C . GLY B 1 198 ? -19.172 -22.484 -13.375 1 83.38 198 GLY B C 1
ATOM 3897 O O . GLY B 1 198 ? -18.156 -22.266 -14.023 1 83.38 198 GLY B O 1
ATOM 3898 N N . SER B 1 199 ? -19.688 -21.688 -12.398 1 82.69 199 SER B N 1
ATOM 3899 C CA . SER B 1 199 ? -19.016 -20.406 -12.133 1 82.69 199 SER B CA 1
ATOM 3900 C C . SER B 1 199 ? -18.297 -20.422 -10.789 1 82.69 199 SER B C 1
ATOM 3902 O O . SER B 1 199 ? -17.719 -19.422 -10.375 1 82.69 199 SER B O 1
ATOM 3904 N N . GLU B 1 200 ? -18.266 -21.641 -10.234 1 88.31 200 GLU B N 1
ATOM 3905 C CA . GLU B 1 200 ? -17.703 -21.719 -8.891 1 88.31 200 GLU B CA 1
ATOM 3906 C C . GLU B 1 200 ? -16.391 -22.516 -8.883 1 88.31 200 GLU B C 1
ATOM 3908 O O . GLU B 1 200 ? -16.266 -23.5 -9.594 1 88.31 200 GLU B O 1
ATOM 3913 N N . ARG B 1 201 ? -15.555 -22.094 -8.047 1 90.31 201 ARG B N 1
ATOM 3914 C CA . ARG B 1 201 ? -14.281 -22.781 -7.879 1 90.31 201 ARG B CA 1
ATOM 3915 C C . ARG B 1 201 ? -14.383 -23.875 -6.824 1 90.31 201 ARG B C 1
ATOM 3917 O O . ARG B 1 201 ? -14.836 -23.625 -5.707 1 90.31 201 ARG B O 1
ATOM 3924 N N . VAL B 1 202 ? -13.938 -25.094 -7.16 1 92.75 202 VAL B N 1
ATOM 3925 C CA . VAL B 1 202 ? -13.953 -26.203 -6.219 1 92.75 202 VAL B CA 1
ATOM 3926 C C . VAL B 1 202 ? -12.602 -26.312 -5.516 1 92.75 202 VAL B C 1
ATOM 3928 O O . VAL B 1 202 ? -11.641 -25.641 -5.914 1 92.75 202 VAL B O 1
ATOM 3931 N N . SER B 1 203 ? -12.539 -27.094 -4.508 1 94.88 203 SER B N 1
ATOM 3932 C CA . SER B 1 203 ? -11.344 -27.266 -3.688 1 94.88 203 SER B CA 1
ATOM 3933 C C . SER B 1 203 ? -10.188 -27.844 -4.5 1 94.88 203 SER B C 1
ATOM 3935 O O . SER B 1 203 ? -10.398 -28.703 -5.352 1 94.88 203 SER B O 1
ATOM 3937 N N . ALA B 1 204 ? -9.023 -27.438 -4.234 1 96.19 204 ALA B N 1
ATOM 3938 C CA . ALA B 1 204 ? -7.828 -27.891 -4.949 1 96.19 204 ALA B CA 1
ATOM 3939 C C . ALA B 1 204 ? -7.086 -28.953 -4.152 1 96.19 204 ALA B C 1
ATOM 3941 O O . ALA B 1 204 ? -6.02 -29.422 -4.574 1 96.19 204 ALA B O 1
ATOM 3942 N N . LEU B 1 205 ? -7.57 -29.391 -3.021 1 96.69 205 LEU B N 1
ATOM 3943 C CA . LEU B 1 205 ? -6.863 -30.281 -2.109 1 96.69 205 LEU B CA 1
ATOM 3944 C C . LEU B 1 205 ? -6.5 -31.594 -2.799 1 96.69 205 LEU B C 1
ATOM 3946 O O . LEU B 1 205 ? -5.344 -32 -2.768 1 96.69 205 LEU B O 1
ATOM 3950 N N . ASP B 1 206 ? -7.445 -32.156 -3.508 1 94 206 ASP B N 1
ATOM 3951 C CA . ASP B 1 206 ? -7.215 -33.469 -4.152 1 94 206 ASP B CA 1
ATOM 3952 C C . ASP B 1 206 ? -6.188 -33.344 -5.277 1 94 206 ASP B C 1
ATOM 3954 O O . ASP B 1 206 ? -5.32 -34.188 -5.426 1 94 206 ASP B O 1
ATOM 3958 N N . LEU B 1 207 ? -6.355 -32.344 -6.008 1 93.44 207 LEU B N 1
ATOM 3959 C CA . LEU B 1 207 ? -5.438 -32.094 -7.109 1 93.44 207 LEU B CA 1
ATOM 3960 C C . LEU B 1 207 ? -4.008 -31.922 -6.602 1 93.44 207 LEU B C 1
ATOM 3962 O O . LEU B 1 207 ? -3.088 -32.562 -7.121 1 93.44 207 LEU B O 1
ATOM 3966 N N . VAL B 1 208 ? -3.816 -31.109 -5.543 1 96.69 208 VAL B N 1
ATOM 3967 C CA . VAL B 1 208 ? -2.475 -30.812 -5.047 1 96.69 208 VAL B CA 1
ATOM 3968 C C . VAL B 1 208 ? -1.888 -32.031 -4.375 1 96.69 208 VAL B C 1
ATOM 3970 O O . VAL B 1 208 ? -0.688 -32.312 -4.484 1 96.69 208 VAL B O 1
ATOM 3973 N N . ASP B 1 209 ? -2.703 -32.781 -3.703 1 95.38 209 ASP B N 1
ATOM 3974 C CA . ASP B 1 209 ? -2.236 -34.062 -3.145 1 95.38 209 ASP B CA 1
ATOM 3975 C C . ASP B 1 209 ? -1.687 -34.969 -4.238 1 95.38 209 ASP B C 1
ATOM 3977 O O . ASP B 1 209 ? -0.643 -35.594 -4.062 1 95.38 209 ASP B O 1
ATOM 3981 N N . SER B 1 210 ? -2.359 -35 -5.391 1 93.38 210 SER B N 1
ATOM 3982 C CA . SER B 1 210 ? -1.897 -35.812 -6.516 1 93.38 210 SER B CA 1
ATOM 3983 C C . SER B 1 210 ? -0.597 -35.281 -7.094 1 93.38 210 SER B C 1
ATOM 3985 O O . SER B 1 210 ? 0.259 -36.031 -7.543 1 93.38 210 SER B O 1
ATOM 3987 N N . ILE B 1 211 ? -0.486 -34 -7.066 1 93.88 211 ILE B N 1
ATOM 3988 C CA . ILE B 1 211 ? 0.718 -33.344 -7.57 1 93.88 211 ILE B CA 1
ATOM 3989 C C . ILE B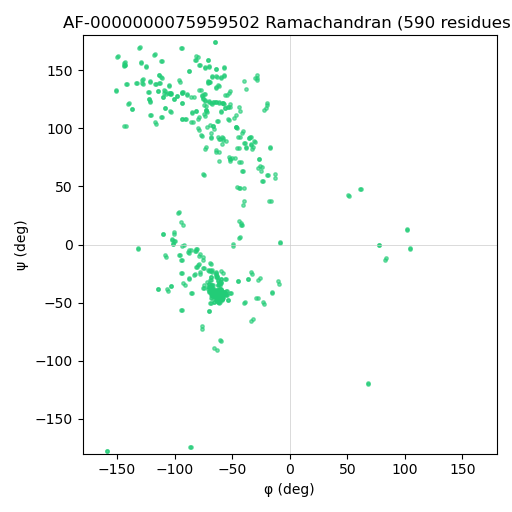 1 211 ? 1.905 -33.688 -6.672 1 93.88 211 ILE B C 1
ATOM 3991 O O . ILE B 1 211 ? 2.994 -34 -7.164 1 93.88 211 ILE B O 1
ATOM 3995 N N . ILE B 1 212 ? 1.688 -33.625 -5.367 1 95.56 212 ILE B N 1
ATOM 3996 C CA . ILE B 1 212 ? 2.742 -33.969 -4.414 1 95.56 212 ILE B CA 1
ATOM 3997 C C . ILE B 1 212 ? 3.191 -35.406 -4.609 1 95.56 212 ILE B C 1
ATOM 3999 O O . ILE B 1 212 ? 4.379 -35.719 -4.5 1 95.56 212 ILE B O 1
ATOM 4003 N N . ASP B 1 213 ? 2.283 -36.219 -5 1 91.06 213 ASP B N 1
ATOM 4004 C CA . ASP B 1 213 ? 2.564 -37.656 -5.18 1 91.06 213 ASP B CA 1
ATOM 4005 C C . ASP B 1 213 ? 3.215 -37.906 -6.535 1 91.06 213 ASP B C 1
ATOM 4007 O O . ASP B 1 213 ? 3.564 -39.062 -6.852 1 91.06 213 ASP B O 1
ATOM 4011 N N . GLY B 1 214 ? 3.326 -36.938 -7.316 1 83.81 214 GLY B N 1
ATOM 4012 C CA . GLY B 1 214 ? 4.062 -37.062 -8.562 1 83.81 214 GLY B CA 1
ATOM 4013 C C . GLY B 1 214 ? 3.162 -37.219 -9.773 1 83.81 214 GLY B C 1
ATOM 4014 O O . GLY B 1 214 ? 3.629 -37.562 -10.867 1 83.81 214 GLY B O 1
ATOM 4015 N N . SER B 1 215 ? 1.877 -36.969 -9.578 1 73.88 215 SER B N 1
ATOM 4016 C CA . SER B 1 215 ? 0.968 -37.062 -10.719 1 73.88 215 SER B CA 1
ATOM 4017 C C . SER B 1 215 ? 1.201 -35.906 -11.695 1 73.88 215 SER B C 1
ATOM 4019 O O . SER B 1 215 ? 1.494 -34.781 -11.273 1 73.88 215 SER B O 1
ATOM 4021 N N . ARG B 1 216 ? 1.146 -36.25 -12.992 1 69.81 216 ARG B N 1
ATOM 4022 C CA . ARG B 1 216 ? 1.358 -35.25 -14.023 1 69.81 216 ARG B CA 1
ATOM 4023 C C . ARG B 1 216 ? 0.053 -34.906 -14.734 1 69.81 216 ARG B C 1
ATOM 4025 O O . ARG B 1 216 ? 0.003 -33.969 -15.539 1 69.81 216 ARG B O 1
ATOM 4032 N N . GLU B 1 217 ? -0.969 -35.719 -14.445 1 68.62 217 GLU B N 1
ATOM 4033 C CA . GLU B 1 217 ? -2.211 -35.594 -15.195 1 68.62 217 GLU B CA 1
ATOM 4034 C C . GLU B 1 217 ? -3.408 -35.438 -14.266 1 68.62 217 GLU B C 1
ATOM 4036 O O . GLU B 1 217 ? -3.371 -35.875 -13.117 1 68.62 217 GLU B O 1
ATOM 4041 N N . LEU B 1 218 ? -4.262 -34.5 -14.75 1 66.19 218 LEU B N 1
ATOM 4042 C CA . LEU B 1 218 ? -5.539 -34.406 -14.047 1 66.19 218 LEU B CA 1
ATOM 4043 C C . LEU B 1 218 ? -6.422 -35.594 -14.367 1 66.19 218 LEU B C 1
ATOM 4045 O O . LEU B 1 218 ? -6.535 -36 -15.523 1 66.19 218 LEU B O 1
ATOM 4049 N N . LYS B 1 219 ? -6.781 -36.531 -13.297 1 55.72 219 LYS B N 1
ATOM 4050 C CA . LYS B 1 219 ? -7.711 -37.625 -13.492 1 55.72 219 LYS B CA 1
ATOM 4051 C C . LYS B 1 219 ? -9.148 -37.125 -13.594 1 55.72 219 LYS B C 1
ATOM 4053 O O . LYS B 1 219 ? -9.633 -36.438 -12.695 1 55.72 219 LYS B O 1
ATOM 4058 N N . VAL B 1 220 ? -9.594 -36.688 -14.656 1 51 220 VAL B N 1
ATOM 4059 C CA . VAL B 1 220 ? -11.008 -36.312 -14.711 1 51 220 VAL B CA 1
ATOM 4060 C C . VAL B 1 220 ? -11.875 -37.562 -14.789 1 51 220 VAL B C 1
ATOM 4062 O O . VAL B 1 220 ? -11.711 -38.375 -15.695 1 51 220 VAL B O 1
ATOM 4065 N N . ASP B 1 221 ? -12.328 -38.062 -13.734 1 46.09 221 ASP B N 1
ATOM 4066 C CA . ASP B 1 221 ? -13.328 -39.125 -13.773 1 46.09 221 ASP B CA 1
ATOM 4067 C C . ASP B 1 221 ? -14.633 -38.625 -14.391 1 46.09 221 ASP B C 1
ATOM 4069 O O . ASP B 1 221 ? -15.297 -37.75 -13.828 1 46.09 221 ASP B O 1
ATOM 4073 N N . PHE B 1 222 ? -14.766 -38.531 -15.625 1 40.28 222 PHE B N 1
ATOM 4074 C CA . PHE B 1 222 ? -16.125 -38.375 -16.125 1 40.28 222 PHE B CA 1
ATOM 4075 C C . PHE B 1 222 ? -16.984 -39.562 -15.75 1 40.28 222 PHE B C 1
ATOM 4077 O O . PHE B 1 222 ? -16.672 -40.719 -16.109 1 40.28 222 PHE B O 1
ATOM 4084 N N . ALA B 1 223 ? -17.656 -39.625 -14.719 1 40.34 223 ALA B N 1
ATOM 4085 C CA . ALA B 1 223 ? -18.797 -40.531 -14.594 1 40.34 223 ALA B CA 1
ATOM 4086 C C . ALA B 1 223 ? -19.656 -40.5 -15.852 1 40.34 223 ALA B C 1
ATOM 4088 O O . ALA B 1 223 ? -20.297 -39.5 -16.141 1 40.34 223 ALA B O 1
ATOM 4089 N N . VAL B 1 224 ? -19.406 -41.156 -16.875 1 37.88 224 VAL B N 1
ATOM 4090 C CA . VAL B 1 224 ? -20.438 -41.469 -17.859 1 37.88 224 VAL B CA 1
ATOM 4091 C C . VAL B 1 224 ? -21.656 -42.062 -17.156 1 37.88 224 VAL B C 1
ATOM 4093 O O . VAL B 1 224 ? -21.594 -43.188 -16.688 1 37.88 224 VAL B O 1
ATOM 4096 N N . GLU B 1 225 ? -22.422 -41.312 -16.484 1 38.12 225 GLU B N 1
ATOM 4097 C CA . GLU B 1 225 ? -23.688 -41.812 -15.961 1 38.12 225 GLU B CA 1
ATOM 4098 C C . GLU B 1 225 ? -24.375 -42.75 -16.969 1 38.12 225 GLU B C 1
ATOM 4100 O O . GLU B 1 225 ? -25.203 -43.562 -16.609 1 38.12 225 GLU B O 1
ATOM 4105 N N . GLY B 1 226 ? -24.516 -42.312 -18.297 1 36.72 226 GLY B N 1
ATOM 4106 C CA . GLY B 1 226 ? -25.625 -42.906 -19.031 1 36.72 226 GLY B CA 1
ATOM 4107 C C . GLY B 1 226 ? -25.406 -44.375 -19.391 1 36.72 226 GLY B C 1
ATOM 4108 O O . GLY B 1 226 ? -26.188 -44.969 -20.141 1 36.72 226 GLY B O 1
ATOM 4109 N N . GLN B 1 227 ? -24.156 -44.844 -19.656 1 34.94 227 GLN B N 1
ATOM 4110 C CA . GLN B 1 227 ? -24.359 -46.094 -20.375 1 34.94 227 GLN B CA 1
ATOM 4111 C C . GLN B 1 227 ? -24.891 -47.188 -19.438 1 34.94 227 GLN B C 1
ATOM 4113 O O . GLN B 1 227 ? -24.25 -47.531 -18.438 1 34.94 227 GLN B O 1
ATOM 4118 N N . GLU B 1 228 ? -26.156 -47.438 -19.5 1 36.28 228 GLU B N 1
ATOM 4119 C CA . GLU B 1 228 ? -26.859 -48.688 -19.125 1 36.28 228 GLU B CA 1
ATOM 4120 C C . GLU B 1 228 ? -25.969 -49.906 -19.344 1 36.28 228 GLU B C 1
ATOM 4122 O O . GLU B 1 228 ? -25.062 -49.875 -20.188 1 36.28 228 GLU B O 1
ATOM 4127 N N . ASP B 1 229 ? -25.984 -50.969 -18.516 1 37.47 229 ASP B N 1
ATOM 4128 C CA . ASP B 1 229 ? -25.422 -52.312 -18.375 1 37.47 229 ASP B CA 1
ATOM 4129 C C . ASP B 1 229 ? -25.469 -53.062 -19.703 1 37.47 229 ASP B C 1
ATOM 4131 O O . ASP B 1 229 ? -25.812 -54.25 -19.75 1 37.47 229 ASP B O 1
ATOM 4135 N N . THR B 1 230 ? -25.859 -52.469 -20.891 1 35.19 230 THR B N 1
ATOM 4136 C CA . THR B 1 230 ? -25.938 -53.562 -21.828 1 35.19 230 THR B CA 1
ATOM 4137 C C . THR B 1 230 ? -24.609 -54.312 -21.891 1 35.19 230 THR B C 1
ATOM 4139 O O . THR B 1 230 ? -23.547 -53.719 -21.875 1 35.19 230 THR B O 1
ATOM 4142 N N . GLU B 1 231 ? -24.453 -55.656 -21.766 1 37.31 231 GLU B N 1
ATOM 4143 C CA . GLU B 1 231 ? -23.547 -56.812 -21.781 1 37.31 231 GLU B CA 1
ATOM 4144 C C . GLU B 1 231 ? -22.391 -56.594 -22.75 1 37.31 231 GLU B C 1
ATOM 4146 O O . GLU B 1 231 ? -21.266 -57.031 -22.484 1 37.31 231 GLU B O 1
ATOM 4151 N N . ASN B 1 232 ? -22.703 -56.469 -24.109 1 35.5 232 ASN B N 1
ATOM 4152 C CA . ASN B 1 232 ? -21.766 -56.875 -25.156 1 35.5 232 ASN B CA 1
ATOM 4153 C C . ASN B 1 232 ? -20.5 -56.062 -25.125 1 35.5 232 ASN B C 1
ATOM 4155 O O . ASN B 1 232 ? -19.391 -56.594 -25.188 1 35.5 232 ASN B O 1
ATOM 4159 N N . THR B 1 233 ? -20.438 -54.812 -25.953 1 34.75 233 THR B N 1
ATOM 4160 C CA . THR B 1 233 ? -19.172 -54.344 -26.5 1 34.75 233 THR B CA 1
ATOM 4161 C C . THR B 1 233 ? -18.328 -53.719 -25.406 1 34.75 233 THR B C 1
ATOM 4163 O O . THR B 1 233 ? -18.547 -52.562 -25.016 1 34.75 233 THR B O 1
ATOM 4166 N N . ARG B 1 234 ? -17.891 -54.281 -24.344 1 36.91 234 ARG B N 1
ATOM 4167 C CA . ARG B 1 234 ? -16.75 -54.094 -23.453 1 36.91 234 ARG B CA 1
ATOM 4168 C C . ARG B 1 234 ? -15.57 -53.469 -24.188 1 36.91 234 ARG B C 1
ATOM 4170 O O . ARG B 1 234 ? -14.477 -53.375 -23.641 1 36.91 234 ARG B O 1
ATOM 4177 N N . ASN B 1 235 ? -15.422 -53.719 -25.484 1 33.44 235 ASN B N 1
ATOM 4178 C CA . ASN B 1 235 ? -14.156 -53.312 -26.078 1 33.44 235 ASN B CA 1
ATOM 4179 C C . ASN B 1 235 ? -13.93 -51.812 -25.938 1 33.44 235 ASN B C 1
ATOM 4181 O O . ASN B 1 235 ? -12.992 -51.281 -26.531 1 33.44 235 ASN B O 1
ATOM 4185 N N . GLU B 1 236 ? -15.055 -51.125 -26.141 1 34.88 236 GLU B N 1
ATOM 4186 C CA . GLU B 1 236 ? -14.703 -49.75 -26.5 1 34.88 236 GLU B CA 1
ATOM 4187 C C . GLU B 1 236 ? -13.734 -49.125 -25.484 1 34.88 236 GLU B C 1
ATOM 4189 O O . GLU B 1 236 ? -13.867 -49.375 -24.281 1 34.88 236 GLU B O 1
ATOM 4194 N N . GLU B 1 237 ? -12.562 -48.781 -26.016 1 35.94 237 GLU B N 1
ATOM 4195 C CA . GLU B 1 237 ? -11.492 -47.844 -25.625 1 35.94 237 GLU B CA 1
ATOM 4196 C C . GLU B 1 237 ? -12.031 -46.75 -24.719 1 35.94 237 GLU B C 1
ATOM 4198 O O . GLU B 1 237 ? -12.891 -45.969 -25.125 1 35.94 237 GLU B O 1
ATOM 4203 N N . ALA B 1 238 ? -12.43 -47.062 -23.578 1 38.59 238 ALA B N 1
ATOM 4204 C CA . ALA B 1 238 ? -12.5 -45.969 -22.609 1 38.59 238 ALA B CA 1
ATOM 4205 C C . ALA B 1 238 ? -11.773 -44.719 -23.109 1 38.59 238 ALA B C 1
ATOM 4207 O O . ALA B 1 238 ? -10.539 -44.719 -23.203 1 38.59 238 ALA B O 1
ATOM 4208 N N . GLU B 1 239 ? -12.172 -44.188 -24.281 1 39.09 239 GLU B N 1
ATOM 4209 C CA . GLU B 1 239 ? -11.719 -42.875 -24.719 1 39.09 239 GLU B CA 1
ATOM 4210 C C . GLU B 1 239 ? -11.141 -42.062 -23.562 1 39.09 239 GLU B C 1
ATOM 4212 O O . GLU B 1 239 ? -11.836 -41.812 -22.578 1 39.09 239 GLU B O 1
ATOM 4217 N N . LEU B 1 240 ? -9.898 -42.281 -23.25 1 38.84 240 LEU B N 1
ATOM 4218 C CA . LEU B 1 240 ? -8.977 -41.469 -22.453 1 38.84 240 LEU B CA 1
ATOM 4219 C C . LEU B 1 240 ? -9.359 -40 -22.469 1 38.84 240 LEU B C 1
ATOM 4221 O O . LEU B 1 240 ? -9.336 -39.375 -23.516 1 38.84 240 LEU B O 1
ATOM 4225 N N . HIS B 1 241 ? -10.43 -39.594 -21.906 1 43.41 241 HIS B N 1
ATOM 4226 C CA . HIS B 1 241 ? -10.578 -38.156 -21.719 1 43.41 241 HIS B CA 1
ATOM 4227 C C . HIS B 1 241 ? -9.227 -37.438 -21.719 1 43.41 241 HIS B C 1
ATOM 4229 O O . HIS B 1 241 ? -8.234 -38 -21.234 1 43.41 241 HIS B O 1
ATOM 4235 N N . PRO B 1 242 ? -8.961 -36.562 -22.688 1 47.97 242 PRO B N 1
ATOM 4236 C CA . PRO B 1 242 ? -7.684 -35.844 -22.766 1 47.97 242 PRO B CA 1
ATOM 4237 C C . PRO B 1 242 ? -7.125 -35.5 -21.391 1 47.97 242 PRO B C 1
ATOM 4239 O O . PRO B 1 242 ? -7.832 -34.906 -20.562 1 47.97 242 PRO B O 1
ATOM 4242 N N . THR B 1 243 ? -6.254 -36.344 -20.734 1 60.31 243 THR B N 1
ATOM 4243 C CA . THR B 1 243 ? -5.438 -36.062 -19.562 1 60.31 243 THR B CA 1
ATOM 4244 C C . THR B 1 243 ? -4.777 -34.719 -19.641 1 60.31 243 THR B C 1
ATOM 4246 O O . THR B 1 243 ? -4.129 -34.375 -20.641 1 60.31 243 THR B O 1
ATOM 4249 N N . HIS B 1 244 ? -5.488 -33.688 -19.062 1 63.69 244 HIS B N 1
ATOM 4250 C CA . HIS B 1 244 ? -4.855 -32.375 -18.984 1 63.69 244 HIS B CA 1
ATOM 4251 C C . HIS B 1 244 ? -3.523 -32.438 -18.25 1 63.69 244 HIS B C 1
ATOM 4253 O O . HIS B 1 244 ? -3.43 -33.062 -17.188 1 63.69 244 HIS B O 1
ATOM 4259 N N . ILE B 1 245 ? -2.523 -32.062 -19.125 1 79.62 245 ILE B N 1
ATOM 4260 C CA . ILE B 1 245 ? -1.162 -32.156 -18.609 1 79.62 245 ILE B CA 1
ATOM 4261 C C . ILE B 1 245 ? -0.69 -30.797 -18.125 1 79.62 245 ILE B C 1
ATOM 4263 O O . ILE B 1 245 ? -1.032 -29.766 -18.719 1 79.62 245 ILE B O 1
ATOM 4267 N N . PHE B 1 246 ? -0.218 -30.703 -16.938 1 87.25 246 PHE B N 1
ATOM 4268 C CA . PHE B 1 246 ? 0.488 -29.547 -16.422 1 87.25 246 PHE B CA 1
ATOM 4269 C C . PHE B 1 246 ? 1.961 -29.859 -16.203 1 87.25 246 PHE B C 1
ATOM 4271 O O . PHE B 1 246 ? 2.359 -31.016 -16.203 1 87.25 246 PHE B O 1
ATOM 4278 N N . THR B 1 247 ? 2.768 -28.812 -16.172 1 89.69 247 THR B N 1
ATOM 4279 C CA . THR B 1 247 ? 4.18 -29.031 -15.875 1 89.69 247 THR B CA 1
ATOM 4280 C C . THR B 1 247 ? 4.359 -29.516 -14.438 1 89.69 247 THR B C 1
ATOM 4282 O O . THR B 1 247 ? 3.918 -28.844 -13.5 1 89.69 247 THR B O 1
ATOM 4285 N N . PRO B 1 248 ? 4.941 -30.609 -14.312 1 90.62 248 PRO B N 1
ATOM 4286 C CA . PRO B 1 248 ? 5.07 -31.172 -12.969 1 90.62 248 PRO B CA 1
ATOM 4287 C C . PRO B 1 248 ? 6.035 -30.391 -12.086 1 90.62 248 PRO B C 1
ATOM 4289 O O . PRO B 1 248 ? 6.957 -29.75 -12.594 1 90.62 248 PRO B O 1
ATOM 4292 N N . VAL B 1 249 ? 5.758 -30.5 -10.812 1 95.44 249 VAL B N 1
ATOM 4293 C CA . VAL B 1 249 ? 6.668 -29.922 -9.82 1 95.44 249 VAL B CA 1
ATOM 4294 C C . VAL B 1 249 ? 7.09 -31 -8.828 1 95.44 249 VAL B C 1
ATOM 4296 O O . VAL B 1 249 ? 6.414 -32.031 -8.68 1 95.44 249 VAL B O 1
ATOM 4299 N N . LYS B 1 250 ? 8.266 -30.812 -8.25 1 96.25 250 LYS B N 1
ATOM 4300 C CA . LYS B 1 250 ? 8.797 -31.719 -7.23 1 96.25 250 LYS B CA 1
ATOM 4301 C C . LYS B 1 250 ? 8.781 -31.062 -5.852 1 96.25 250 LYS B C 1
ATOM 4303 O O . LYS B 1 250 ? 9.492 -30.094 -5.613 1 96.25 250 LYS B O 1
ATOM 4308 N N . VAL B 1 251 ? 8.008 -31.656 -4.957 1 97.38 251 VAL B N 1
ATOM 4309 C CA . VAL B 1 251 ? 7.91 -31.141 -3.592 1 97.38 251 VAL B CA 1
ATOM 4310 C C . VAL B 1 251 ? 8.734 -32.031 -2.652 1 97.38 251 VAL B C 1
ATOM 4312 O O . VAL B 1 251 ? 8.422 -33.188 -2.455 1 97.38 251 VAL B O 1
ATOM 4315 N N . PRO B 1 252 ? 9.758 -31.438 -2.105 1 97.06 252 PRO B N 1
ATOM 4316 C CA . PRO B 1 252 ? 10.547 -32.219 -1.143 1 97.06 252 PRO B CA 1
ATOM 4317 C C . PRO B 1 252 ? 9.695 -32.75 0.008 1 97.06 252 PRO B C 1
ATOM 4319 O O . PRO B 1 252 ? 8.734 -32.094 0.422 1 97.06 252 PRO B O 1
ATOM 4322 N N . SER B 1 253 ? 10.125 -33.875 0.559 1 96.12 253 SER B N 1
ATOM 4323 C CA . SER B 1 253 ? 9.367 -34.594 1.585 1 96.12 253 SER B CA 1
ATOM 4324 C C . SER B 1 253 ? 9.164 -33.719 2.82 1 96.12 253 SER B C 1
ATOM 4326 O O . SER B 1 253 ? 8.102 -33.75 3.443 1 96.12 253 SER B O 1
ATOM 4328 N N . ASN B 1 254 ? 10.125 -32.969 3.162 1 96.5 254 ASN B N 1
ATOM 4329 C CA . ASN B 1 254 ? 10.016 -32.125 4.344 1 96.5 254 ASN B CA 1
ATOM 4330 C C . ASN B 1 254 ? 9 -31 4.145 1 96.5 254 ASN B C 1
ATOM 4332 O O . ASN B 1 254 ? 8.258 -30.656 5.07 1 96.5 254 ASN B O 1
ATOM 4336 N N . ILE B 1 255 ? 9.016 -30.453 2.977 1 97.62 255 ILE B N 1
ATOM 4337 C CA . ILE B 1 255 ? 8.047 -29.406 2.656 1 97.62 255 ILE B CA 1
ATOM 4338 C C . ILE B 1 255 ? 6.641 -30 2.611 1 97.62 255 ILE B C 1
ATOM 4340 O O . ILE B 1 255 ? 5.699 -29.406 3.146 1 97.62 255 ILE B O 1
ATOM 4344 N N . ALA B 1 256 ? 6.516 -31.156 1.997 1 97.31 256 ALA B N 1
ATOM 4345 C CA . ALA B 1 256 ? 5.23 -31.844 1.932 1 97.31 256 ALA B CA 1
ATOM 4346 C C . ALA B 1 256 ? 4.715 -32.188 3.33 1 97.31 256 ALA B C 1
ATOM 4348 O O . ALA B 1 256 ? 3.52 -32.031 3.607 1 97.31 256 ALA B O 1
ATOM 4349 N N . ALA B 1 257 ? 5.582 -32.625 4.16 1 97.44 257 ALA B N 1
ATOM 4350 C CA . ALA B 1 257 ? 5.207 -32.969 5.531 1 97.44 257 ALA B CA 1
ATOM 4351 C C . ALA B 1 257 ? 4.617 -31.766 6.258 1 97.44 257 ALA B C 1
ATOM 4353 O O . ALA B 1 257 ? 3.639 -31.891 6.996 1 97.44 257 ALA B O 1
ATOM 4354 N N . SER B 1 258 ? 5.215 -30.641 6.09 1 97.56 258 SER B N 1
ATOM 4355 C CA . SER B 1 258 ? 4.723 -29.422 6.727 1 97.56 258 SER B CA 1
ATOM 4356 C C . SER B 1 258 ? 3.326 -29.062 6.227 1 97.56 258 SER B C 1
ATOM 4358 O O . SER B 1 258 ? 2.484 -28.594 7 1 97.56 258 SER B O 1
ATOM 4360 N N . TYR B 1 259 ? 3.182 -29.219 5.004 1 97.81 259 TYR B N 1
ATOM 4361 C CA . TYR B 1 259 ? 1.879 -29 4.387 1 97.81 259 TYR B CA 1
ATOM 4362 C C . TYR B 1 259 ? 0.824 -29.906 4.996 1 97.81 259 TYR B C 1
ATOM 4364 O O . TYR B 1 259 ? -0.272 -29.453 5.344 1 97.81 259 TYR B O 1
ATOM 4372 N N . TYR B 1 260 ? 1.135 -31.125 5.168 1 97.25 260 TYR B N 1
ATOM 4373 C CA . TYR B 1 260 ? 0.16 -32.125 5.617 1 97.25 260 TYR B CA 1
ATOM 4374 C C . TYR B 1 260 ? -0.122 -31.953 7.109 1 97.25 260 TYR B C 1
ATOM 4376 O O . TYR B 1 260 ? -1.086 -32.531 7.629 1 97.25 260 TYR B O 1
ATOM 4384 N N . LYS B 1 261 ? 0.649 -31.203 7.816 1 97.56 261 LYS B N 1
ATOM 4385 C CA . LYS B 1 261 ? 0.419 -30.922 9.227 1 97.56 261 LYS B CA 1
ATOM 4386 C C . LYS B 1 261 ? -0.666 -29.859 9.406 1 97.56 261 LYS B C 1
ATOM 4388 O O . LYS B 1 261 ? -1.22 -29.719 10.5 1 97.56 261 LYS B O 1
ATOM 4393 N N . LEU B 1 262 ? -0.944 -29.156 8.359 1 97.19 262 LEU B N 1
ATOM 4394 C CA . LEU B 1 262 ? -1.911 -28.078 8.438 1 97.19 262 LEU B CA 1
ATOM 4395 C C . LEU B 1 262 ? -3.338 -28.609 8.336 1 97.19 262 LEU B C 1
ATOM 4397 O O . LEU B 1 262 ? -3.557 -29.719 7.844 1 97.19 262 LEU B O 1
ATOM 4401 N N . ARG B 1 263 ? -4.309 -27.781 8.836 1 95.5 263 ARG B N 1
ATOM 4402 C CA . ARG B 1 263 ? -5.727 -28.078 8.664 1 95.5 263 ARG B CA 1
ATOM 4403 C C . ARG B 1 263 ? -6.16 -27.891 7.215 1 95.5 263 ARG B C 1
ATOM 4405 O O . ARG B 1 263 ? -5.508 -27.156 6.461 1 95.5 263 ARG B O 1
ATOM 4412 N N . ALA B 1 264 ? -7.223 -28.5 6.871 1 96.12 264 ALA B N 1
ATOM 4413 C CA . ALA B 1 264 ? -7.723 -28.469 5.5 1 96.12 264 ALA B CA 1
ATOM 4414 C C . ALA B 1 264 ? -7.906 -27.047 5.004 1 96.12 264 ALA B C 1
ATOM 4416 O O . ALA B 1 264 ? -7.605 -26.734 3.848 1 96.12 264 ALA B O 1
ATOM 4417 N N . VAL B 1 265 ? -8.398 -26.188 5.863 1 95 265 VAL B N 1
ATOM 4418 C CA . VAL B 1 265 ? -8.68 -24.812 5.477 1 95 265 VAL B CA 1
ATOM 4419 C C . VAL B 1 265 ? -7.375 -24.094 5.113 1 95 265 VAL B C 1
ATOM 4421 O O . VAL B 1 265 ? -7.316 -23.375 4.121 1 95 265 VAL B O 1
ATOM 4424 N N . GLU B 1 266 ? -6.359 -24.297 5.875 1 95.94 266 GLU B N 1
ATOM 4425 C CA . GLU B 1 266 ? -5.055 -23.688 5.602 1 95.94 266 GLU B CA 1
ATOM 4426 C C . GLU B 1 266 ? -4.402 -24.328 4.379 1 95.94 266 GLU B C 1
ATOM 4428 O O . GLU B 1 266 ? -3.738 -23.641 3.596 1 95.94 266 GLU B O 1
ATOM 4433 N N . ARG B 1 267 ? -4.582 -25.641 4.277 1 98.06 267 ARG B N 1
ATOM 4434 C CA . ARG B 1 267 ? -4.023 -26.328 3.115 1 98.06 267 ARG B CA 1
ATOM 4435 C C . ARG B 1 267 ? -4.637 -25.797 1.821 1 98.06 267 ARG B C 1
ATOM 4437 O O . ARG B 1 267 ? -3.936 -25.625 0.82 1 98.06 267 ARG B O 1
ATOM 4444 N N . GLU B 1 268 ? -5.922 -25.562 1.908 1 97.62 268 GLU B N 1
ATOM 4445 C CA . GLU B 1 268 ? -6.598 -25 0.741 1 97.62 268 GLU B CA 1
ATOM 4446 C C . GLU B 1 268 ? -5.938 -23.703 0.291 1 97.62 268 GLU B C 1
ATOM 4448 O O . GLU B 1 268 ? -5.73 -23.484 -0.905 1 97.62 268 GLU B O 1
ATOM 4453 N N . GLU B 1 269 ? -5.621 -22.906 1.259 1 97.12 269 GLU B N 1
ATOM 4454 C CA . GLU B 1 269 ? -4.965 -21.641 0.955 1 97.12 269 GLU B CA 1
ATOM 4455 C C . GLU B 1 269 ? -3.549 -21.859 0.433 1 97.12 269 GLU B C 1
ATOM 4457 O O . GLU B 1 269 ? -3.105 -21.172 -0.487 1 97.12 269 GLU B O 1
ATOM 4462 N N . MET B 1 270 ? -2.867 -22.781 0.989 1 98.19 270 MET B N 1
ATOM 4463 C CA . MET B 1 270 ? -1.54 -23.172 0.515 1 98.19 270 MET B CA 1
ATOM 4464 C C . MET B 1 270 ? -1.588 -23.594 -0.946 1 98.19 270 MET B C 1
ATOM 4466 O O . MET B 1 270 ? -0.705 -23.25 -1.731 1 98.19 270 MET B O 1
ATOM 4470 N N . CYS B 1 271 ? -2.596 -24.312 -1.274 1 98.38 271 CYS B N 1
ATOM 4471 C CA . CYS B 1 271 ? -2.764 -24.812 -2.637 1 98.38 271 CYS B CA 1
ATOM 4472 C C . CYS B 1 271 ? -2.848 -23.656 -3.627 1 98.38 271 CYS B C 1
ATOM 4474 O O . CYS B 1 271 ? -2.273 -23.719 -4.715 1 98.38 271 CYS B O 1
ATOM 4476 N N . GLN B 1 272 ? -3.498 -22.656 -3.215 1 97.62 272 GLN B N 1
ATOM 4477 C CA . GLN B 1 272 ? -3.643 -21.5 -4.09 1 97.62 272 GLN B CA 1
ATOM 4478 C C . GLN B 1 272 ? -2.283 -20.906 -4.449 1 97.62 272 GLN B C 1
ATOM 4480 O O . GLN B 1 272 ? -2.008 -20.625 -5.617 1 97.62 272 GLN B O 1
ATOM 4485 N N . ALA B 1 273 ? -1.436 -20.719 -3.494 1 98.56 273 ALA B N 1
ATOM 4486 C CA . ALA B 1 273 ? -0.116 -20.141 -3.732 1 98.56 273 ALA B CA 1
ATOM 4487 C C . ALA B 1 273 ? 0.697 -21.016 -4.691 1 98.56 273 ALA B C 1
ATOM 4489 O O . ALA B 1 273 ? 1.335 -20.5 -5.613 1 98.56 273 ALA B O 1
ATOM 4490 N N . LEU B 1 274 ? 0.654 -22.281 -4.461 1 98.62 274 LEU B N 1
ATOM 4491 C CA . LEU B 1 274 ? 1.396 -23.203 -5.309 1 98.62 274 LEU B CA 1
ATOM 4492 C C . LEU B 1 274 ? 0.876 -23.172 -6.742 1 98.62 274 LEU B C 1
ATOM 4494 O O . LEU B 1 274 ? 1.655 -23.031 -7.688 1 98.62 274 LEU B O 1
ATOM 4498 N N . LEU B 1 275 ? -0.429 -23.25 -6.93 1 97.62 275 LEU B N 1
ATOM 4499 C CA . LEU B 1 275 ? -1.041 -23.344 -8.25 1 97.62 275 LEU B CA 1
ATOM 4500 C C . LEU B 1 275 ? -0.877 -22.031 -9.016 1 97.62 275 LEU B C 1
ATOM 4502 O O . LEU B 1 275 ? -0.75 -22.031 -10.242 1 97.62 275 LEU B O 1
ATOM 4506 N N . ILE B 1 276 ? -0.831 -20.922 -8.312 1 97.81 276 ILE B N 1
ATOM 4507 C CA . ILE B 1 276 ? -0.593 -19.625 -8.945 1 97.81 276 ILE B CA 1
ATOM 4508 C C . ILE B 1 276 ? 0.782 -19.625 -9.609 1 97.81 276 ILE B C 1
ATOM 4510 O O . ILE B 1 276 ? 0.915 -19.234 -10.773 1 97.81 276 ILE B O 1
ATOM 4514 N N . ALA B 1 277 ? 1.765 -20.031 -8.898 1 97.81 277 ALA B N 1
ATOM 4515 C CA . ALA B 1 277 ? 3.119 -20.078 -9.445 1 97.81 277 ALA B CA 1
ATOM 4516 C C . ALA B 1 277 ? 3.201 -21.047 -10.625 1 97.81 277 ALA B C 1
ATOM 4518 O O . ALA B 1 277 ? 3.803 -20.734 -11.656 1 97.81 277 ALA B O 1
ATOM 4519 N N . MET B 1 278 ? 2.584 -22.188 -10.477 1 96.5 278 MET B N 1
ATOM 4520 C CA . MET B 1 278 ? 2.574 -23.172 -11.555 1 96.5 278 MET B CA 1
ATOM 4521 C C . MET B 1 278 ? 1.886 -22.625 -12.797 1 96.5 278 MET B C 1
ATOM 4523 O O . MET B 1 278 ? 2.363 -22.812 -13.914 1 96.5 278 MET B O 1
ATOM 4527 N N . THR B 1 279 ? 0.765 -22 -12.586 1 95.12 279 THR B N 1
ATOM 4528 C CA . THR B 1 279 ? 0.013 -21.406 -13.688 1 95.12 279 THR B CA 1
ATOM 4529 C C . THR B 1 279 ? 0.857 -20.375 -14.43 1 95.12 279 THR B C 1
ATOM 4531 O O . THR B 1 279 ? 0.857 -20.344 -15.664 1 95.12 279 THR B O 1
ATOM 4534 N N . PHE B 1 280 ? 1.538 -19.609 -13.695 1 94.75 280 PHE B N 1
ATOM 4535 C CA . PHE B 1 280 ? 2.398 -18.609 -14.305 1 94.75 280 PHE B CA 1
ATOM 4536 C C . PHE B 1 280 ? 3.455 -19.266 -15.188 1 94.75 280 PHE B C 1
ATOM 4538 O O . PHE B 1 280 ? 3.658 -18.859 -16.328 1 94.75 280 PHE B O 1
ATOM 4545 N N . TYR B 1 281 ? 4.121 -20.219 -14.703 1 93.56 281 TYR B N 1
ATOM 4546 C CA . TYR B 1 281 ? 5.129 -20.906 -15.492 1 93.56 281 TYR B CA 1
ATOM 4547 C C . TYR B 1 281 ? 4.512 -21.516 -16.75 1 93.56 281 TYR B C 1
ATOM 4549 O O . TYR B 1 281 ? 5.055 -21.375 -17.844 1 93.56 281 TYR B O 1
ATOM 4557 N N . ASP B 1 282 ? 3.422 -22.141 -16.625 1 91.31 282 ASP B N 1
ATOM 4558 C CA . ASP B 1 282 ? 2.805 -22.875 -17.734 1 91.31 282 ASP B CA 1
ATOM 4559 C C . ASP B 1 282 ? 2.293 -21.906 -18.797 1 91.31 282 ASP B C 1
ATOM 4561 O O . ASP B 1 282 ? 2.471 -22.141 -19.984 1 91.31 282 ASP B O 1
ATOM 4565 N N . LEU B 1 283 ? 1.7 -20.812 -18.359 1 89 283 LEU B N 1
ATOM 4566 C CA . LEU B 1 283 ? 0.989 -19.969 -19.312 1 89 283 LEU B CA 1
ATOM 4567 C C . LEU B 1 283 ? 1.893 -18.844 -19.812 1 89 283 LEU B C 1
ATOM 4569 O O . LEU B 1 283 ? 1.687 -18.328 -20.922 1 89 283 LEU B O 1
ATOM 4573 N N . VAL B 1 284 ? 2.836 -18.516 -19.062 1 88.38 284 VAL B N 1
ATOM 4574 C CA . VAL B 1 284 ? 3.582 -17.312 -19.391 1 88.38 284 VAL B CA 1
ATOM 4575 C C . VAL B 1 284 ? 5.016 -17.672 -19.766 1 88.38 284 VAL B C 1
ATOM 4577 O O . VAL B 1 284 ? 5.594 -17.078 -20.672 1 88.38 284 VAL B O 1
ATOM 4580 N N . VAL B 1 285 ? 5.574 -18.578 -19.125 1 88.31 285 VAL B N 1
ATOM 4581 C CA . VAL B 1 285 ? 6.992 -18.875 -19.312 1 88.31 285 VAL B CA 1
ATOM 4582 C C . VAL B 1 285 ? 7.148 -20 -20.344 1 88.31 285 VAL B C 1
ATOM 4584 O O . VAL B 1 285 ? 7.801 -19.812 -21.375 1 88.31 285 VAL B O 1
ATOM 4587 N N . PHE B 1 286 ? 6.5 -21.125 -20.078 1 87.38 286 PHE B N 1
ATOM 4588 C CA . PHE B 1 286 ? 6.711 -22.297 -20.922 1 87.38 286 PHE B CA 1
ATOM 4589 C C . PHE B 1 286 ? 5.805 -22.266 -22.141 1 87.38 286 PHE B C 1
ATOM 4591 O O . PHE B 1 286 ? 6.219 -22.641 -23.234 1 87.38 286 PHE B O 1
ATOM 4598 N N . LYS B 1 287 ? 4.633 -21.906 -22.016 1 83.12 287 LYS B N 1
ATOM 4599 C CA . LYS B 1 287 ? 3.641 -21.781 -23.078 1 83.12 287 LYS B CA 1
ATOM 4600 C C . LYS B 1 287 ? 3.557 -23.047 -23.906 1 83.12 287 LYS B C 1
ATOM 4602 O O . LYS B 1 287 ? 3.545 -23 -25.141 1 83.12 287 LYS B O 1
ATOM 4607 N N . ASP B 1 288 ? 3.602 -24.078 -23.203 1 79.31 288 ASP B N 1
ATOM 4608 C CA . ASP B 1 288 ? 3.451 -25.344 -23.906 1 79.31 288 ASP B CA 1
ATOM 4609 C C . ASP B 1 288 ? 2.027 -25.531 -24.422 1 79.31 288 ASP B C 1
ATOM 4611 O O . ASP B 1 288 ? 1.069 -25.5 -23.641 1 79.31 288 ASP B O 1
ATOM 4615 N N . PRO B 1 289 ? 1.887 -25.719 -25.672 1 78.38 289 PRO B N 1
ATOM 4616 C CA . PRO B 1 289 ? 0.554 -25.859 -26.266 1 78.38 289 PRO B CA 1
ATOM 4617 C C . PRO B 1 289 ? -0.23 -27.047 -25.688 1 78.38 289 PRO B C 1
ATOM 4619 O O . PRO B 1 289 ? -1.462 -27 -25.625 1 78.38 289 PRO B O 1
ATOM 4622 N N . LYS B 1 290 ? 0.446 -28.078 -25.344 1 75.88 290 LYS B N 1
ATOM 4623 C CA . LYS B 1 290 ? -0.226 -29.25 -24.766 1 75.88 290 LYS B CA 1
ATOM 4624 C C . LYS B 1 290 ? -0.915 -28.875 -23.453 1 75.88 290 LYS B C 1
ATOM 4626 O O . LYS B 1 290 ? -1.965 -29.438 -23.125 1 75.88 290 LYS B O 1
ATOM 4631 N N . VAL B 1 291 ? -0.314 -27.984 -22.766 1 76.56 291 VAL B N 1
ATOM 4632 C CA . VAL B 1 291 ? -0.82 -27.562 -21.469 1 76.56 291 VAL B CA 1
ATOM 4633 C C . VAL B 1 291 ? -1.932 -26.531 -21.641 1 76.56 291 VAL B C 1
ATOM 4635 O O . VAL B 1 291 ? -2.844 -26.453 -20.828 1 76.56 291 VAL B O 1
ATOM 4638 N N . LEU B 1 292 ? -1.925 -25.828 -22.75 1 76.62 292 LEU B N 1
ATOM 4639 C CA . LEU B 1 292 ? -2.842 -24.703 -22.969 1 76.62 292 LEU B CA 1
ATOM 4640 C C . LEU B 1 292 ? -4.16 -25.188 -23.562 1 76.62 292 LEU B C 1
ATOM 4642 O O . LEU B 1 292 ? -5.121 -24.422 -23.656 1 76.62 292 LEU B O 1
ATOM 4646 N N . ALA B 1 293 ? -4.254 -26.391 -23.859 1 70.31 293 ALA B N 1
ATOM 4647 C CA . ALA B 1 293 ? -5.383 -26.969 -24.578 1 70.31 293 ALA B CA 1
ATOM 4648 C C . ALA B 1 293 ? -6.695 -26.734 -23.844 1 70.31 293 ALA B C 1
ATOM 4650 O O . ALA B 1 293 ? -7.699 -26.344 -24.438 1 70.31 293 ALA B O 1
ATOM 4651 N N . PRO B 1 294 ? -6.691 -26.875 -22.562 1 64.69 294 PRO B N 1
ATOM 4652 C CA . PRO B 1 294 ? -7.945 -26.656 -21.844 1 64.69 294 PRO B CA 1
ATOM 4653 C C . PRO B 1 294 ? -8.453 -25.219 -21.953 1 64.69 294 PRO B C 1
ATOM 4655 O O . PRO B 1 294 ? -9.641 -24.969 -21.766 1 64.69 294 PRO B O 1
ATOM 4658 N N . LEU B 1 295 ? -7.562 -24.297 -22.125 1 70.62 295 LEU B N 1
ATOM 4659 C CA . LEU B 1 295 ? -7.957 -22.891 -22.203 1 70.62 295 LEU B CA 1
ATOM 4660 C C . LEU B 1 295 ? -8.609 -22.578 -23.531 1 70.62 295 LEU B C 1
ATOM 4662 O O . LEU B 1 295 ? -9.273 -21.547 -23.688 1 70.62 295 LEU B O 1
ATOM 4666 N N . GLN B 1 296 ? -8.359 -23.406 -24.469 1 61.09 296 GLN B N 1
ATOM 4667 C CA . GLN B 1 296 ? -8.828 -23.172 -25.828 1 61.09 296 GLN B CA 1
ATOM 4668 C C . GLN B 1 296 ? -10.172 -23.844 -26.078 1 61.09 296 GLN B C 1
ATOM 4670 O O . GLN B 1 296 ? -10.75 -23.719 -27.156 1 61.09 296 GLN B O 1
ATOM 4675 N N . MET B 1 297 ? -10.672 -24.531 -25.078 1 52.53 297 MET B N 1
ATOM 4676 C CA . MET B 1 297 ? -11.938 -25.219 -25.266 1 52.53 297 MET B CA 1
ATOM 4677 C C . MET B 1 297 ? -13.094 -24.422 -24.672 1 52.53 297 MET B C 1
ATOM 4679 O O . MET B 1 297 ? -12.898 -23.625 -23.75 1 52.53 297 MET B O 1
#

InterPro domains:
  IPR039150 Transcription elongation factor, mitochondrial [PTHR21053] (36-291)

Nearest PDB structures (foldseek):
  5ola-assembly2_C  TM=7.956E-01  e=1.726E-13  Homo sapiens
  9bdd-assembly1_B  TM=8.037E-01  e=3.455E-13  Homo sapiens
  8u8v-assembly1_A  TM=8.113E-01  e=1.482E-11  Homo sapiens
  8u8u-assembly1_B  TM=8.121E-01  e=9.429E-11  Homo sapiens
  2yhw-assembly1_A-2  TM=3.965E-01  e=5.483E-02  Homo sapiens

Solvent-accessible surface area (backbone atoms only — not comparable to full-atom values): 34569 Å² total; per-residue (Å²): 136,79,81,73,73,78,74,77,75,77,74,80,68,81,79,69,72,76,79,68,71,56,67,45,54,69,46,56,46,59,32,32,42,96,80,72,49,72,44,77,37,67,45,46,42,55,52,46,58,66,65,62,82,71,60,44,33,37,24,3,39,32,80,56,97,52,31,44,22,36,17,31,32,35,70,88,21,42,47,77,43,66,53,70,48,72,59,57,65,70,82,50,67,81,40,88,73,50,68,61,59,49,47,52,41,56,57,56,44,58,78,67,53,75,91,47,65,34,35,36,33,68,38,76,63,85,72,56,59,73,73,43,69,43,57,67,48,37,51,51,49,45,51,51,46,25,51,51,29,26,48,51,39,47,59,51,62,58,71,63,68,75,65,63,69,68,58,88,58,60,78,71,46,67,81,49,87,63,73,32,55,34,25,31,41,58,62,48,51,34,48,67,69,64,29,55,61,89,92,41,76,55,84,52,57,68,60,49,53,39,33,62,73,60,44,47,52,52,84,75,79,72,77,74,76,72,78,69,82,79,80,74,82,75,70,69,70,73,72,70,66,84,58,50,38,56,85,57,53,46,57,47,68,71,53,48,52,56,50,69,70,47,55,70,72,57,39,44,48,43,43,50,3,43,44,46,31,50,40,45,42,44,67,61,58,64,54,44,65,76,49,44,46,64,41,49,90,135,82,82,73,76,80,75,78,75,76,73,80,69,79,78,67,70,76,79,68,73,58,68,46,54,70,46,57,47,59,31,32,44,97,82,71,50,72,43,79,37,66,43,44,42,55,51,47,57,64,65,62,85,70,58,44,33,36,24,4,41,32,81,54,98,52,28,42,20,36,16,32,33,35,70,87,22,42,45,77,44,66,53,68,48,74,60,57,66,70,81,50,68,81,42,87,75,49,67,62,58,48,47,53,42,58,57,56,46,59,79,68,54,76,91,48,65,32,36,36,33,69,39,78,65,86,73,55,60,74,73,43,69,43,56,69,47,38,51,51,48,45,50,52,47,24,52,52,30,25,48,52,38,46,58,51,63,59,71,62,68,77,65,64,67,68,57,88,58,59,79,72,46,66,83,48,88,65,72,30,57,32,26,31,43,58,61,49,51,34,48,65,68,62,29,55,60,88,93,41,76,56,83,51,57,67,60,50,54,39,32,61,73,62,44,50,53,52,83,74,78,71,75,73,75,73,75,69,83,77,81,76,84,74,70,69,68,74,73,70,65,82,58,51,39,57,85,58,54,46,57,47,68,71,52,48,51,57,51,68,70,45,53,70,72,57,38,47,47,43,43,50,2,43,45,45,31,52,40,46,41,43,67,61,56,63,54,46,64,76,46,46,48,64,41,50,90

Organism: Ladona fulva (NCBI:txid123851)